Protein AF-B7FR97-F1 (afdb_monomer_lite)

InterPro domains:
  IPR011990 Tetratricopeptide-like helical domain superfamily [G3DSA:1.25.40.10] (115-310)

Secondary structure (DSSP, 8-state):
-HHHHHHHHHHHHHHHHHHHHHHHHHHHHHHHHHHHHHTTS-------------------------------TTGGG-TTS---S---TTS----GGGS---HHHHHHHHHHHHHHHHSS-SSS----HHHHHHHHHHHHHS--TTHHHHHHHHHHHHHGGGG-PPPTTSSS-SS------HHHHHHHHHHHHT--B-HHHHHHHHHHHHHHHHIIIII--GGG---HHHHHHHHHHHHHB--TTHHHHHHHHHHHHHHH-GGG--HHHHHHHHHHHHS--SSHHHHHHHHHHHHHHHIIIIIS--S-PPPPPHHHHHHHHHHHTTS-TT-HHHHHHHHHHHHHHHHTT---HHHHHHHHHHHHHSS--HHHHHHHHHHHTTS-HHHHHHHHHHTS-HHHHHHHSS---

Organism: Phaeodactylum tricornutum (strain CCAP 1055/1) (NCBI:txid556484)

Sequence (409 aa):
MRRVLEQRSLARFSQRLRNSAYDSNERARLTANEFANSGRKGLNQRPLSTTAQSTDVSSQYKSPLIHHESNDWRDWFSATEYANPWDAEESGLHTLEHVPLDIETRHIVQLLHELYLFGQPTTNNRVTTERCNHTLKHMFSIPIEDRADRADAILKRMELFDNLKPPSQCGRWPLEVPRPNRETYNLVLQIFAKTSGTRELAERAEAIVQKMEWRYQTLGELDMKPHAFHWNCVMLTYKECTDWDKSLYAAKLVLERLRHDPTVFDPSLFVNLLRVFAHRHVNEKAALLGANLAIKVWQDMIEDNSFELPELPSHFYGHFLQAIRCLPEENQFRAQYFDACFLRACQEGKINRIVLDEFLTHVRSRKVSDKHIGIYTRKTFALSKTDAVDAILEMMPDSWKANAEVPSG

Radius of gyration: 28.96 Å; chains: 1; bounding box: 72×81×74 Å

Structure (mmCIF, N/CA/C/O backbone):
data_AF-B7FR97-F1
#
_entry.id   AF-B7FR97-F1
#
loop_
_atom_site.group_PDB
_atom_site.id
_atom_site.type_symbol
_atom_site.label_atom_id
_atom_site.label_alt_id
_atom_site.label_comp_id
_atom_site.label_asym_id
_atom_site.label_entity_id
_atom_site.label_seq_id
_atom_site.pdbx_PDB_ins_code
_atom_site.Cartn_x
_atom_site.Cartn_y
_atom_site.Cartn_z
_atom_site.occupancy
_atom_site.B_iso_or_equiv
_atom_site.auth_seq_id
_atom_site.auth_comp_id
_atom_site.auth_asym_id
_atom_site.auth_atom_id
_atom_site.pdbx_PDB_model_num
ATOM 1 N N . MET A 1 1 ? -19.423 -25.483 -6.973 1.00 47.16 1 MET A N 1
ATOM 2 C CA . MET A 1 1 ? -20.380 -24.823 -6.052 1.00 47.16 1 MET A CA 1
ATOM 3 C C . MET A 1 1 ? -19.720 -23.721 -5.214 1.00 47.16 1 MET A C 1
ATOM 5 O O . MET A 1 1 ? -20.191 -22.598 -5.305 1.00 47.16 1 MET A O 1
ATOM 9 N N . ARG A 1 2 ? -18.602 -23.979 -4.505 1.00 42.25 2 ARG A N 1
ATOM 10 C CA . ARG A 1 2 ? -17.860 -22.985 -3.684 1.00 42.25 2 ARG A CA 1
ATOM 11 C C . ARG A 1 2 ? -17.469 -21.696 -4.436 1.00 42.25 2 ARG A C 1
ATOM 13 O O . ARG A 1 2 ? -17.947 -20.629 -4.077 1.00 42.25 2 ARG A O 1
ATOM 20 N N . ARG A 1 3 ? -16.790 -21.815 -5.588 1.00 48.72 3 ARG A N 1
ATOM 21 C CA . ARG A 1 3 ? -16.446 -20.665 -6.461 1.00 48.72 3 ARG A CA 1
ATOM 22 C C . ARG A 1 3 ? -17.652 -19.828 -6.914 1.00 48.72 3 ARG A C 1
ATOM 24 O O . ARG A 1 3 ? -17.540 -18.623 -7.085 1.00 48.72 3 ARG A O 1
ATOM 31 N N . VAL A 1 4 ? -18.818 -20.453 -7.106 1.00 49.09 4 VAL A N 1
ATOM 32 C CA . VAL A 1 4 ? -20.044 -19.747 -7.532 1.00 49.09 4 VAL A CA 1
ATOM 33 C C . VAL A 1 4 ? -20.656 -18.961 -6.366 1.00 49.09 4 VAL A C 1
ATOM 35 O O . VAL A 1 4 ? -21.223 -17.891 -6.578 1.00 49.09 4 VAL A O 1
ATOM 38 N N . LEU A 1 5 ? -20.538 -19.466 -5.134 1.00 47.66 5 LEU A N 1
ATOM 39 C CA . LEU A 1 5 ? -20.983 -18.762 -3.929 1.00 47.66 5 LEU A CA 1
ATOM 40 C C . LEU A 1 5 ? -20.053 -17.588 -3.593 1.00 47.66 5 LEU A C 1
ATOM 42 O O . LEU A 1 5 ? -20.548 -16.492 -3.340 1.00 47.66 5 LEU A O 1
ATOM 46 N N . GLU A 1 6 ? -18.738 -17.779 -3.708 1.00 55.22 6 GLU A N 1
ATOM 47 C CA . GLU A 1 6 ? -17.732 -16.716 -3.556 1.00 55.22 6 GLU A CA 1
ATOM 48 C C . GLU A 1 6 ? -17.942 -15.594 -4.582 1.00 55.22 6 GLU A C 1
ATOM 50 O O . GLU A 1 6 ? -18.058 -14.426 -4.213 1.00 55.22 6 GLU A O 1
ATOM 55 N N . GLN A 1 7 ? -18.118 -15.935 -5.866 1.00 56.66 7 GLN A N 1
ATOM 56 C CA . GLN A 1 7 ? -18.402 -14.946 -6.913 1.00 56.66 7 GLN A CA 1
ATOM 57 C C . GLN A 1 7 ? -19.703 -14.174 -6.657 1.00 56.66 7 GLN A C 1
ATOM 59 O O . GLN A 1 7 ? -19.765 -12.970 -6.906 1.00 56.66 7 GLN A O 1
ATOM 64 N N . ARG A 1 8 ? -20.745 -14.831 -6.130 1.00 62.03 8 ARG A N 1
ATOM 65 C CA . ARG A 1 8 ? -22.006 -14.164 -5.765 1.00 62.03 8 ARG A CA 1
ATOM 66 C C . ARG A 1 8 ? -21.849 -13.242 -4.555 1.00 62.03 8 ARG A C 1
ATOM 68 O O . ARG A 1 8 ? -22.451 -12.167 -4.565 1.00 62.03 8 ARG A O 1
ATOM 75 N N . SER A 1 9 ? -21.054 -13.625 -3.555 1.00 63.81 9 SER A N 1
ATOM 76 C CA . SER A 1 9 ? -20.749 -12.772 -2.398 1.00 63.81 9 SER A CA 1
ATOM 77 C C . SER A 1 9 ? -19.994 -11.513 -2.834 1.00 63.81 9 SER A C 1
ATOM 79 O O . SER A 1 9 ? -20.464 -10.391 -2.633 1.00 63.81 9 SER A O 1
ATOM 81 N N . LEU A 1 10 ? -18.916 -11.692 -3.600 1.00 57.88 10 LEU A N 1
ATOM 82 C CA . LEU A 1 10 ? -18.116 -10.601 -4.152 1.00 57.88 10 LEU A CA 1
ATOM 83 C C . LEU A 1 10 ? -18.923 -9.680 -5.081 1.00 57.88 10 LEU A C 1
ATOM 85 O O . LEU A 1 10 ? -18.735 -8.459 -5.073 1.00 57.88 10 LEU A O 1
ATOM 89 N N . ALA A 1 11 ? -19.833 -10.236 -5.889 1.00 65.19 11 ALA A N 1
ATOM 90 C CA . ALA A 1 11 ? -20.727 -9.464 -6.752 1.00 65.19 11 ALA A CA 1
ATOM 91 C C . ALA A 1 11 ? -21.664 -8.559 -5.936 1.00 65.19 11 ALA A C 1
ATOM 93 O O . ALA A 1 11 ? -21.761 -7.361 -6.220 1.00 65.19 11 ALA A O 1
ATOM 94 N N . ARG A 1 12 ? -22.305 -9.109 -4.893 1.00 68.44 12 ARG A N 1
ATOM 95 C CA . ARG A 1 12 ? -23.177 -8.352 -3.978 1.00 68.44 12 ARG A CA 1
ATOM 96 C C . ARG A 1 12 ? -22.406 -7.253 -3.262 1.00 68.44 12 ARG A C 1
ATOM 98 O O . ARG A 1 12 ? -22.866 -6.114 -3.211 1.00 68.44 12 ARG A O 1
ATOM 105 N N . PHE A 1 13 ? -21.221 -7.576 -2.770 1.00 62.81 13 PHE A N 1
ATOM 106 C CA . PHE A 1 13 ? -20.388 -6.652 -2.026 1.00 62.81 13 PHE A CA 1
ATOM 107 C C . PHE A 1 13 ? -19.983 -5.411 -2.851 1.00 62.81 13 PHE A C 1
ATOM 109 O O . PHE A 1 13 ? -20.251 -4.279 -2.425 1.00 62.81 13 PHE A O 1
ATOM 116 N N . SER A 1 14 ? -19.457 -5.564 -4.077 1.00 59.03 14 SER A N 1
ATOM 117 C CA . SER A 1 14 ? -19.118 -4.364 -4.866 1.00 59.03 14 SER A CA 1
ATOM 118 C C . SER A 1 14 ? -20.340 -3.652 -5.439 1.00 59.03 14 SER A C 1
ATOM 120 O O . SER A 1 14 ? -20.273 -2.444 -5.658 1.00 59.03 14 SER A O 1
ATOM 122 N N . GLN A 1 15 ? -21.475 -4.335 -5.632 1.00 68.00 15 GLN A N 1
ATOM 123 C CA . GLN A 1 15 ? -22.729 -3.639 -5.933 1.00 68.00 15 GLN A CA 1
ATOM 124 C C . GLN A 1 15 ? -23.122 -2.713 -4.780 1.00 68.00 15 GLN A C 1
ATOM 126 O O . GLN A 1 15 ? -23.396 -1.536 -5.003 1.00 68.00 15 GLN A O 1
ATOM 131 N N . ARG A 1 16 ? -23.047 -3.203 -3.536 1.00 66.94 16 ARG A N 1
ATOM 132 C CA . ARG A 1 16 ? -23.284 -2.374 -2.351 1.00 66.94 16 ARG A CA 1
ATOM 133 C C . ARG A 1 16 ? -22.300 -1.191 -2.289 1.00 66.94 16 ARG A C 1
ATOM 135 O O . ARG A 1 16 ? -22.647 -0.160 -1.730 1.00 66.94 16 ARG A O 1
ATOM 142 N N . LEU A 1 17 ? -21.047 -1.329 -2.754 1.00 58.19 17 LEU A N 1
ATOM 143 C CA . LEU A 1 17 ? -20.051 -0.238 -2.684 1.00 58.19 17 LEU A CA 1
ATOM 144 C C . LEU A 1 17 ? -20.335 0.855 -3.689 1.00 58.19 17 LEU A C 1
ATOM 146 O O . LEU A 1 17 ? -20.276 2.023 -3.330 1.00 58.19 17 LEU A O 1
ATOM 150 N N . ARG A 1 18 ? -20.684 0.468 -4.917 1.00 60.59 18 ARG A N 1
ATOM 151 C CA . ARG A 1 18 ? -21.107 1.420 -5.942 1.00 60.59 18 ARG A CA 1
ATOM 152 C C . ARG A 1 18 ? -22.306 2.230 -5.462 1.00 60.59 18 ARG A C 1
ATOM 154 O O . ARG A 1 18 ? -22.267 3.451 -5.543 1.00 60.59 18 ARG A O 1
ATOM 161 N N . ASN A 1 19 ? -23.297 1.563 -4.870 1.00 66.25 19 ASN A N 1
ATOM 162 C CA . ASN A 1 19 ? -24.471 2.234 -4.315 1.00 66.25 19 ASN A CA 1
ATOM 163 C C . ASN A 1 19 ? -24.103 3.170 -3.147 1.00 66.25 19 ASN A C 1
ATOM 165 O O . ASN A 1 19 ? -24.522 4.315 -3.130 1.00 66.25 19 ASN A O 1
ATOM 169 N N . SER A 1 20 ? -23.255 2.731 -2.210 1.00 58.75 20 SER A N 1
ATOM 170 C CA . SER A 1 20 ? -22.852 3.550 -1.054 1.00 58.75 20 SER A CA 1
ATOM 171 C C . SER A 1 20 ? -21.981 4.758 -1.426 1.00 58.75 20 SER A C 1
ATOM 173 O O . SER A 1 20 ? -22.159 5.841 -0.865 1.00 58.75 20 SER A O 1
ATOM 175 N N . ALA A 1 21 ? -21.059 4.602 -2.380 1.00 53.44 21 ALA A N 1
ATOM 176 C CA . ALA A 1 21 ? -20.254 5.707 -2.898 1.00 53.44 21 ALA A CA 1
ATOM 177 C C . ALA A 1 21 ? -21.130 6.729 -3.639 1.00 53.44 21 ALA A C 1
ATOM 179 O O . ALA A 1 21 ? -20.929 7.933 -3.488 1.00 53.44 21 ALA A O 1
ATOM 180 N N . TYR A 1 22 ? -22.128 6.249 -4.388 1.00 66.62 22 TYR A N 1
ATOM 181 C CA . TYR A 1 22 ? -23.123 7.086 -5.049 1.00 66.62 22 TYR A CA 1
ATOM 182 C C . TYR A 1 22 ? -23.969 7.867 -4.030 1.00 66.62 22 TYR A C 1
ATOM 184 O O . TYR A 1 22 ? -23.976 9.095 -4.074 1.00 66.62 22 TYR A O 1
ATOM 192 N N . ASP A 1 23 ? -24.548 7.186 -3.034 1.00 64.69 23 ASP A N 1
ATOM 193 C CA . ASP A 1 23 ? -25.349 7.808 -1.969 1.00 64.69 23 ASP A CA 1
ATOM 194 C C . ASP A 1 23 ? -24.542 8.830 -1.152 1.00 64.69 23 ASP A C 1
ATOM 196 O O . ASP A 1 23 ? -25.046 9.892 -0.782 1.00 64.69 23 ASP A O 1
ATOM 200 N N . SER A 1 24 ? -23.267 8.536 -0.878 1.00 55.31 24 SER A N 1
ATOM 201 C CA . SER A 1 24 ? -22.375 9.450 -0.153 1.00 55.31 24 SER A CA 1
ATOM 202 C C . SER A 1 24 ? -22.065 10.705 -0.973 1.00 55.31 24 SER A C 1
ATOM 204 O O . SER A 1 24 ? -22.107 11.812 -0.436 1.00 55.31 24 SER A O 1
ATOM 206 N N . ASN A 1 25 ? -21.810 10.556 -2.278 1.00 54.06 25 ASN A N 1
ATOM 207 C CA . ASN A 1 25 ? -21.610 11.688 -3.186 1.00 54.06 25 ASN A CA 1
A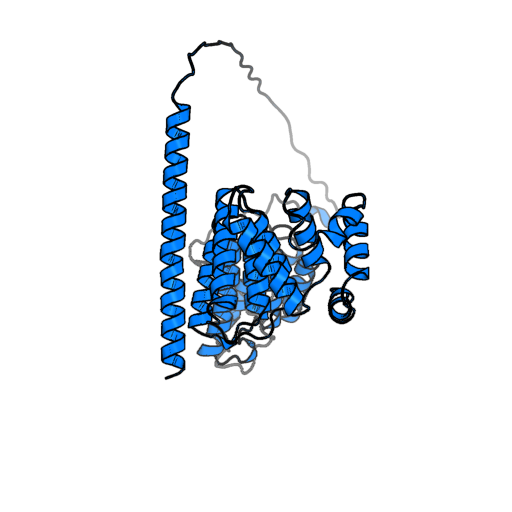TOM 208 C C . ASN A 1 25 ? -22.879 12.533 -3.340 1.00 54.06 25 ASN A C 1
ATOM 210 O O . ASN A 1 25 ? -22.803 13.762 -3.378 1.00 54.06 25 ASN A O 1
ATOM 214 N N . GLU A 1 26 ? -24.047 11.898 -3.408 1.00 62.75 26 GLU A N 1
ATOM 215 C CA . GLU A 1 26 ? -25.325 12.592 -3.541 1.00 62.75 26 GLU A CA 1
ATOM 216 C C . GLU A 1 26 ? -25.675 13.370 -2.265 1.00 62.75 26 GLU A C 1
ATOM 218 O O . GLU A 1 26 ? -25.976 14.563 -2.333 1.00 62.75 26 GLU A O 1
ATOM 223 N N . ARG A 1 27 ? -25.479 12.773 -1.081 1.00 55.47 27 ARG A N 1
ATOM 224 C CA . ARG A 1 27 ? -25.606 13.484 0.204 1.00 55.47 27 ARG A CA 1
ATOM 225 C C . ARG A 1 27 ? -24.631 14.653 0.327 1.00 55.47 27 ARG A C 1
ATOM 227 O O . ARG A 1 27 ? -25.035 15.724 0.776 1.00 55.47 27 ARG A O 1
ATOM 234 N N . ALA A 1 28 ? -23.380 14.481 -0.105 1.00 53.28 28 ALA A N 1
ATOM 235 C CA . ALA A 1 28 ? -22.361 15.531 -0.073 1.00 53.28 28 ALA A CA 1
ATOM 236 C C . ALA A 1 28 ? -22.634 16.687 -1.055 1.00 53.28 28 ALA A C 1
ATOM 238 O O . ALA A 1 28 ? -22.173 17.812 -0.822 1.00 53.28 28 ALA A O 1
ATOM 239 N N . ARG A 1 29 ? -23.360 16.422 -2.151 1.00 62.84 29 ARG A N 1
ATOM 240 C CA . ARG A 1 29 ? -23.861 17.440 -3.090 1.00 62.84 29 ARG A CA 1
ATOM 241 C C . ARG A 1 29 ? -25.033 18.220 -2.503 1.00 62.84 29 ARG A C 1
ATOM 243 O O . ARG A 1 29 ? -25.046 19.444 -2.607 1.00 62.84 29 ARG A O 1
ATOM 250 N N . LEU A 1 30 ? -25.973 17.537 -1.849 1.00 64.06 30 LEU A N 1
ATOM 251 C CA . LEU A 1 30 ? -27.124 18.180 -1.210 1.00 64.06 30 LEU A CA 1
ATOM 252 C C . LEU A 1 30 ? -26.692 19.139 -0.091 1.00 64.06 30 LEU A C 1
ATOM 254 O O . LEU A 1 30 ? -27.100 20.297 -0.099 1.00 64.06 30 LEU A O 1
ATOM 258 N N . THR A 1 31 ? -25.764 18.724 0.779 1.00 62.25 31 THR A N 1
ATOM 259 C CA . THR A 1 31 ? -25.212 19.612 1.825 1.00 62.25 31 THR A CA 1
ATOM 260 C C . THR A 1 31 ? -24.458 20.807 1.236 1.00 62.25 31 THR A C 1
ATOM 262 O O . THR A 1 31 ? -24.587 21.922 1.732 1.00 62.25 31 THR A O 1
ATOM 265 N N . ALA A 1 32 ? -23.695 20.623 0.152 1.00 55.69 32 ALA A N 1
ATOM 266 C CA . ALA A 1 32 ? -22.985 21.734 -0.493 1.00 55.69 32 ALA A CA 1
ATOM 267 C C . ALA A 1 32 ? -23.943 22.799 -1.058 1.00 55.69 32 ALA A C 1
ATOM 269 O O . ALA A 1 32 ? -23.673 23.994 -0.940 1.00 55.69 32 ALA A O 1
ATOM 270 N N . ASN A 1 33 ? -25.076 22.376 -1.624 1.00 61.78 33 ASN A N 1
ATOM 271 C CA . ASN A 1 33 ? -26.099 23.291 -2.130 1.00 61.78 33 ASN A CA 1
ATOM 272 C C . ASN A 1 33 ? -26.832 24.036 -1.004 1.00 61.78 33 ASN A C 1
ATOM 274 O O . ASN A 1 33 ? -27.165 25.209 -1.168 1.00 61.78 33 ASN A O 1
ATOM 278 N N . GLU A 1 34 ? -27.048 23.403 0.150 1.00 65.44 34 GLU A N 1
ATOM 279 C CA . GLU A 1 34 ? -27.637 24.066 1.322 1.00 65.44 34 GLU A CA 1
ATOM 280 C C . GLU A 1 34 ? -26.720 25.162 1.890 1.00 65.44 34 GLU A C 1
ATOM 282 O O . GLU A 1 34 ? -27.188 26.265 2.179 1.00 65.44 34 GLU A O 1
ATOM 287 N N . PHE A 1 35 ? -25.406 24.918 1.951 1.00 59.84 35 PHE A N 1
ATOM 288 C CA . PHE A 1 35 ? -24.422 25.929 2.360 1.00 59.84 35 PHE A CA 1
ATOM 289 C C . PHE A 1 35 ? -24.255 27.063 1.335 1.00 59.84 35 PHE A C 1
ATOM 291 O O . PHE A 1 35 ? -24.126 28.229 1.710 1.00 59.84 35 PHE A O 1
ATOM 298 N N . ALA A 1 36 ? -24.302 26.761 0.034 1.00 65.31 36 ALA A N 1
ATOM 299 C CA . ALA A 1 36 ? -24.241 27.790 -1.007 1.00 65.31 36 ALA A CA 1
ATOM 300 C C . ALA A 1 36 ? -25.476 28.713 -0.990 1.00 65.31 36 ALA A C 1
ATOM 302 O O . ALA A 1 36 ? -25.370 29.910 -1.266 1.00 65.31 36 ALA A O 1
ATOM 303 N N . ASN A 1 37 ? -26.643 28.177 -0.622 1.00 63.06 37 ASN A N 1
ATOM 304 C CA . ASN A 1 37 ? -27.886 28.942 -0.543 1.00 63.06 37 ASN A CA 1
ATOM 305 C C . ASN A 1 37 ? -28.023 29.756 0.754 1.00 63.06 37 ASN A C 1
ATOM 307 O O . ASN A 1 37 ? -28.689 30.794 0.744 1.00 63.06 37 ASN A O 1
ATOM 311 N N . SER A 1 38 ? -27.368 29.357 1.849 1.00 60.28 38 SER A N 1
ATOM 312 C CA . SER A 1 38 ? -27.367 30.128 3.100 1.00 60.28 38 SER A CA 1
ATOM 313 C C . SER A 1 38 ? -26.425 31.344 3.064 1.00 60.28 38 SER A C 1
ATOM 315 O O . SER A 1 38 ? -26.712 32.351 3.708 1.00 60.28 38 SER A O 1
ATOM 317 N N . GLY A 1 39 ? -25.371 31.318 2.237 1.00 48.50 39 GLY A N 1
ATOM 318 C CA . GLY A 1 39 ? -24.394 32.411 2.103 1.00 48.50 39 GLY A CA 1
ATOM 319 C C . GLY A 1 39 ? -24.829 33.626 1.266 1.00 48.50 39 GLY A C 1
ATOM 320 O O . GLY A 1 39 ? -24.103 34.616 1.209 1.00 48.50 39 GLY A O 1
ATOM 321 N N . ARG A 1 40 ? -25.999 33.600 0.608 1.00 49.19 40 ARG A N 1
ATOM 322 C CA . ARG A 1 40 ? -26.456 34.695 -0.280 1.00 49.19 40 ARG A CA 1
ATOM 323 C C . ARG A 1 40 ? -27.288 35.790 0.395 1.00 49.19 40 ARG A C 1
ATOM 325 O O . ARG A 1 40 ? -27.676 36.748 -0.271 1.00 49.19 40 ARG A O 1
ATOM 332 N N . LYS A 1 41 ? -27.558 35.695 1.700 1.00 49.38 41 LYS A N 1
ATOM 333 C CA . LYS A 1 41 ? -28.268 36.742 2.449 1.00 49.38 41 LYS A CA 1
ATOM 334 C C . LYS A 1 41 ? -27.294 37.576 3.277 1.00 49.38 41 LYS A C 1
ATOM 336 O O . LYS A 1 41 ? -27.068 37.296 4.444 1.00 49.38 41 LYS A O 1
ATOM 341 N N . GLY A 1 42 ? -26.794 38.647 2.667 1.00 49.69 42 GLY A N 1
ATOM 342 C CA . GLY A 1 42 ? -26.256 39.795 3.395 1.00 49.69 42 GLY A CA 1
ATOM 343 C C . GLY A 1 42 ? -24.804 40.107 3.080 1.00 49.69 42 GLY A C 1
ATOM 344 O O . GLY A 1 42 ? -23.913 39.613 3.752 1.00 49.69 42 GLY A O 1
ATOM 345 N N . LEU A 1 43 ? -24.580 40.995 2.111 1.00 40.12 43 LEU A N 1
ATOM 346 C CA . LEU A 1 43 ? -23.406 41.869 2.083 1.00 40.12 43 LEU A CA 1
ATOM 347 C C . LEU A 1 43 ? -23.721 43.086 1.204 1.00 40.12 43 LEU A C 1
ATOM 349 O O . LEU A 1 43 ? -23.691 43.031 -0.023 1.00 40.12 43 LEU A O 1
ATOM 353 N N . ASN A 1 44 ? -24.086 44.178 1.881 1.00 38.06 44 ASN A N 1
ATOM 354 C CA . ASN A 1 44 ? -24.184 45.516 1.310 1.00 38.06 44 ASN A CA 1
ATOM 355 C C . ASN A 1 44 ? -22.776 46.079 1.075 1.00 38.06 44 ASN A C 1
ATOM 357 O O . ASN A 1 44 ? -21.894 45.964 1.924 1.00 38.06 44 ASN A O 1
ATOM 361 N N . GLN A 1 45 ? -22.606 46.698 -0.088 1.00 41.34 45 GLN A N 1
ATOM 362 C CA . GLN A 1 45 ? -21.362 47.251 -0.612 1.00 41.34 45 GLN A CA 1
ATOM 363 C C . GLN A 1 45 ? -20.987 48.594 0.043 1.00 41.34 45 GLN A C 1
ATOM 365 O O . GLN A 1 45 ? -21.849 49.435 0.300 1.00 41.34 45 GLN A O 1
ATOM 370 N N . ARG A 1 46 ? -19.680 48.842 0.199 1.00 33.84 46 ARG A N 1
ATOM 371 C CA . ARG A 1 46 ? -19.066 50.183 0.200 1.00 33.84 46 ARG A CA 1
ATOM 372 C C . ARG A 1 46 ? -17.736 50.133 -0.565 1.00 33.84 46 ARG A C 1
ATOM 374 O O . ARG A 1 46 ? -16.990 49.179 -0.351 1.00 33.84 46 ARG A O 1
ATOM 381 N N . PRO A 1 47 ? -17.413 51.128 -1.412 1.00 44.97 47 PRO A N 1
ATOM 382 C CA . PRO A 1 47 ? -16.148 51.173 -2.132 1.00 44.97 47 PRO A CA 1
ATOM 383 C C . PRO A 1 47 ? -15.123 52.062 -1.413 1.00 44.97 47 PRO A C 1
ATOM 385 O O . PRO A 1 47 ? -15.476 53.089 -0.833 1.00 44.97 47 PRO A O 1
ATOM 388 N N . LEU A 1 48 ? -13.845 51.694 -1.510 1.00 34.88 48 LEU A N 1
ATOM 389 C CA . LEU A 1 48 ? -12.715 52.580 -1.242 1.00 34.88 48 LEU A CA 1
ATOM 390 C C . LEU A 1 48 ? -11.769 52.558 -2.442 1.00 34.88 48 LEU A C 1
ATOM 392 O O . LEU A 1 48 ? -11.401 51.506 -2.958 1.00 34.88 48 LEU A O 1
ATOM 396 N N . SER A 1 49 ? -11.442 53.765 -2.878 1.00 41.84 49 SER A N 1
ATOM 397 C CA . SER A 1 49 ? -10.520 54.143 -3.939 1.00 41.84 49 SER A CA 1
ATOM 398 C C . SER A 1 49 ? -9.097 54.304 -3.408 1.00 41.84 49 SER A C 1
ATOM 400 O O . SER A 1 49 ? -8.933 54.929 -2.361 1.00 41.84 49 SER A O 1
ATOM 402 N N . THR A 1 50 ? -8.091 53.914 -4.194 1.00 33.22 50 THR A N 1
ATOM 403 C CA . THR A 1 50 ? -6.722 54.450 -4.090 1.00 33.22 50 THR A CA 1
ATOM 404 C C . THR A 1 50 ? -5.983 54.403 -5.438 1.00 33.22 50 THR A C 1
ATOM 406 O O . THR A 1 50 ? -5.785 53.351 -6.037 1.00 33.22 50 THR A O 1
ATOM 409 N N . THR A 1 51 ? -5.612 55.604 -5.888 1.00 33.62 51 THR A N 1
ATOM 410 C CA . THR A 1 51 ? -4.434 56.051 -6.669 1.00 33.62 51 THR A CA 1
ATOM 411 C C . THR A 1 51 ? -3.112 55.386 -6.220 1.00 33.62 51 THR A C 1
ATOM 413 O O . THR A 1 51 ? -3.052 54.907 -5.096 1.00 33.62 51 THR A O 1
ATOM 416 N N . ALA A 1 52 ? -1.955 55.394 -6.901 1.00 33.91 52 ALA A N 1
ATOM 417 C CA . ALA A 1 52 ? -1.436 55.726 -8.241 1.00 33.91 52 ALA A CA 1
ATOM 418 C C . ALA A 1 52 ? 0.090 55.380 -8.242 1.00 33.91 52 ALA A C 1
ATOM 420 O O . ALA A 1 52 ? 0.634 55.117 -7.173 1.00 33.91 52 ALA A O 1
ATOM 421 N N . GLN A 1 53 ? 0.759 55.536 -9.403 1.00 32.53 53 GLN A N 1
ATOM 422 C CA . GLN A 1 53 ? 2.228 55.639 -9.658 1.00 32.53 53 GLN A CA 1
ATOM 423 C C . GLN A 1 53 ? 2.984 54.296 -9.802 1.00 32.53 53 GLN A C 1
ATOM 425 O O . GLN A 1 53 ? 2.981 53.499 -8.879 1.00 32.53 53 GLN A O 1
ATOM 430 N N . SER A 1 54 ? 3.593 53.880 -10.927 1.00 36.38 54 SER A N 1
ATOM 431 C CA . SER A 1 54 ? 4.342 54.504 -12.047 1.00 36.38 54 SER A CA 1
ATOM 432 C C . SER A 1 54 ? 5.654 55.187 -11.655 1.00 36.38 54 SER A C 1
ATOM 434 O O . SER A 1 54 ? 5.642 56.381 -11.373 1.00 36.38 54 SER A O 1
ATOM 436 N N . THR A 1 55 ? 6.769 54.468 -11.822 1.00 32.94 55 THR A N 1
ATOM 437 C CA . THR A 1 55 ? 8.043 55.020 -12.312 1.00 32.94 55 THR A CA 1
ATOM 438 C C . THR A 1 55 ? 8.845 53.944 -13.036 1.00 32.94 55 THR A C 1
ATOM 440 O O . THR A 1 55 ? 8.998 52.826 -12.552 1.00 32.94 55 THR A O 1
ATOM 443 N N . ASP A 1 56 ? 9.354 54.358 -14.184 1.00 35.78 56 ASP A N 1
ATOM 444 C CA . ASP A 1 56 ? 10.167 53.666 -15.170 1.00 35.78 56 ASP A CA 1
ATOM 445 C C . ASP A 1 56 ? 11.538 54.363 -15.162 1.00 35.78 56 ASP A C 1
ATOM 447 O O . ASP A 1 56 ? 11.560 55.596 -15.154 1.00 35.78 56 ASP A O 1
ATOM 451 N N . VAL A 1 57 ? 12.664 53.637 -15.130 1.00 34.62 57 VAL A N 1
ATOM 452 C CA . VAL A 1 57 ? 13.999 54.201 -15.428 1.00 34.62 57 VAL A CA 1
ATOM 453 C C . VAL A 1 57 ? 14.908 53.132 -16.041 1.00 34.62 57 VAL A C 1
ATOM 455 O O . VAL A 1 57 ? 15.166 52.081 -15.459 1.00 34.62 57 VAL A O 1
ATOM 458 N N . SER A 1 58 ? 15.419 53.469 -17.223 1.00 33.84 58 SER A N 1
ATOM 459 C CA . SER A 1 58 ? 16.341 52.712 -18.070 1.00 33.84 58 SER A CA 1
ATOM 460 C C . SER A 1 58 ? 17.836 52.978 -17.798 1.00 33.84 58 SER A C 1
ATOM 462 O O . SER A 1 58 ? 18.184 53.988 -17.185 1.00 33.84 58 SER A O 1
ATOM 464 N N . SER A 1 59 ? 18.679 52.192 -18.496 1.00 33.47 59 SER A N 1
ATOM 465 C CA . SER A 1 59 ? 20.045 52.501 -18.997 1.00 33.47 59 SER A CA 1
ATOM 466 C C . SER A 1 59 ? 21.219 52.199 -18.042 1.00 33.47 59 SER A C 1
ATOM 468 O O . SER A 1 59 ? 21.065 52.335 -16.839 1.00 33.47 59 SER A O 1
ATOM 470 N N . GLN A 1 60 ? 22.445 51.830 -18.448 1.00 31.80 60 GLN A N 1
ATOM 471 C CA . GLN A 1 60 ? 23.114 51.425 -19.703 1.00 31.80 60 GLN A CA 1
ATOM 472 C C . GLN A 1 60 ? 24.613 51.141 -19.357 1.00 31.80 60 GLN A C 1
ATOM 474 O O . GLN A 1 60 ? 25.115 51.717 -18.395 1.00 31.80 60 GLN A O 1
ATOM 479 N N . TYR A 1 61 ? 25.334 50.406 -20.233 1.00 29.80 61 TYR A N 1
ATOM 480 C CA . TYR A 1 61 ? 26.818 50.303 -20.398 1.00 29.80 61 TYR A CA 1
ATOM 481 C C . TYR A 1 61 ? 27.621 49.502 -19.329 1.00 29.80 61 TYR A C 1
ATOM 483 O O . TYR A 1 61 ? 27.285 49.554 -18.160 1.00 29.80 61 TYR A O 1
ATOM 491 N N . LYS A 1 62 ? 28.719 48.755 -19.598 1.00 29.86 62 LYS A N 1
ATOM 492 C CA . LYS A 1 62 ? 29.691 48.680 -20.718 1.00 29.86 62 LYS A CA 1
ATOM 493 C C . LYS A 1 62 ? 30.585 47.405 -20.622 1.00 29.86 62 LYS A C 1
ATOM 495 O O . LYS A 1 62 ? 30.975 47.034 -19.525 1.00 29.86 62 LYS A O 1
ATOM 500 N N . SER A 1 63 ? 31.020 46.920 -21.795 1.00 32.97 63 SER A N 1
ATOM 501 C CA . SER A 1 63 ? 32.338 46.341 -22.185 1.00 32.97 63 SER A CA 1
ATOM 502 C C . SER A 1 63 ? 32.867 44.944 -21.745 1.00 32.97 63 SER A C 1
ATOM 504 O O . SER A 1 63 ? 32.481 44.427 -20.704 1.00 32.97 63 SER A O 1
ATOM 506 N N . PRO A 1 64 ? 33.768 44.336 -22.572 1.00 36.53 64 PRO A N 1
ATOM 507 C CA . PRO A 1 64 ? 34.128 42.910 -22.576 1.00 36.53 64 PRO A CA 1
ATOM 508 C C . PRO A 1 64 ? 35.476 42.601 -21.881 1.00 36.53 64 PRO A C 1
ATOM 510 O O . PRO A 1 64 ? 36.425 43.374 -21.998 1.00 36.53 64 PRO A O 1
ATOM 513 N N . LEU A 1 65 ? 35.589 41.440 -21.224 1.00 31.89 65 LEU A N 1
ATOM 514 C CA . LEU A 1 65 ? 36.854 40.840 -20.759 1.00 31.89 65 LEU A CA 1
ATOM 515 C C . LEU A 1 65 ? 37.095 39.553 -21.568 1.00 31.89 65 LEU A C 1
ATOM 517 O O . LEU A 1 65 ? 36.214 38.705 -21.625 1.00 31.89 65 LEU A O 1
ATOM 521 N N . ILE A 1 66 ? 38.121 39.477 -22.424 1.00 32.47 66 ILE A N 1
ATOM 522 C CA . ILE A 1 66 ? 39.500 39.020 -22.143 1.00 32.47 66 ILE A CA 1
ATOM 523 C C . ILE A 1 66 ? 39.516 37.645 -21.457 1.00 32.47 66 ILE A C 1
ATOM 525 O O . ILE A 1 66 ? 39.278 37.533 -20.257 1.00 32.47 66 ILE A O 1
ATOM 529 N N . HIS A 1 67 ? 39.831 36.617 -22.252 1.00 33.97 67 HIS A N 1
ATOM 530 C CA . HIS A 1 67 ? 40.073 35.245 -21.813 1.00 33.97 67 HIS A CA 1
ATOM 531 C C . HIS A 1 67 ? 41.253 35.189 -20.838 1.00 33.97 67 HIS A C 1
ATOM 533 O O . HIS A 1 67 ? 42.378 35.543 -21.187 1.00 33.97 67 HIS A O 1
ATOM 539 N N . HIS A 1 68 ? 40.984 34.711 -19.626 1.00 33.84 68 HIS A N 1
ATOM 540 C CA . HIS A 1 68 ? 41.997 34.195 -18.717 1.00 33.84 68 HIS A CA 1
ATOM 541 C C . HIS A 1 68 ? 42.124 32.689 -18.974 1.00 33.84 68 HIS A C 1
ATOM 543 O O . HIS A 1 68 ? 41.151 31.953 -18.827 1.00 33.84 68 HIS A O 1
ATOM 549 N N . GLU A 1 69 ? 43.312 32.230 -19.365 1.00 38.91 69 GLU A N 1
ATOM 550 C CA . GLU A 1 69 ? 43.656 30.807 -19.391 1.00 38.91 69 GLU A CA 1
ATOM 551 C C . GLU A 1 69 ? 43.742 30.302 -17.941 1.00 38.91 69 GLU A C 1
ATOM 553 O O . GLU A 1 69 ? 44.741 30.497 -17.247 1.00 38.91 69 GLU A O 1
ATOM 558 N N . SER A 1 70 ? 42.644 29.718 -17.458 1.00 47.28 70 SER A N 1
ATOM 559 C CA . SER A 1 70 ? 42.564 29.019 -16.175 1.00 47.28 70 SER A CA 1
ATOM 560 C C . SER A 1 70 ? 42.869 27.536 -16.395 1.00 47.28 70 SER A C 1
ATOM 562 O O . SER A 1 70 ? 42.246 26.885 -17.230 1.00 47.28 70 SER A O 1
ATOM 564 N N . ASN A 1 71 ? 43.828 26.996 -15.639 1.00 39.69 71 ASN A N 1
ATOM 565 C CA . ASN A 1 71 ? 44.140 25.560 -15.587 1.00 39.69 71 ASN A CA 1
ATOM 566 C C . ASN A 1 71 ? 43.254 24.806 -14.573 1.00 39.69 71 ASN A C 1
ATOM 568 O O . ASN A 1 71 ? 43.603 23.704 -14.142 1.00 39.69 71 ASN A O 1
ATOM 572 N N . ASP A 1 72 ? 42.128 25.392 -14.159 1.00 43.66 72 ASP A N 1
ATOM 573 C CA . ASP A 1 72 ? 41.194 24.753 -13.240 1.00 43.66 72 ASP A CA 1
ATOM 574 C C . ASP A 1 72 ? 40.139 23.956 -14.025 1.00 43.66 72 ASP A C 1
ATOM 576 O O . ASP A 1 72 ? 39.327 24.497 -14.774 1.00 43.66 72 ASP A O 1
ATOM 580 N N . TRP A 1 73 ? 40.144 22.631 -13.859 1.00 48.22 73 TRP A N 1
ATOM 581 C CA . TRP A 1 73 ? 39.267 21.690 -14.576 1.00 48.22 73 TRP A CA 1
ATOM 582 C C . TRP A 1 73 ? 37.768 21.933 -14.325 1.00 48.22 73 TRP A C 1
ATOM 584 O O . TRP A 1 73 ? 36.920 21.384 -15.029 1.00 48.22 73 TRP A O 1
ATOM 594 N N . ARG A 1 74 ? 37.435 22.748 -13.318 1.00 40.69 74 ARG A N 1
ATOM 595 C CA . ARG A 1 74 ? 36.066 23.160 -12.991 1.00 40.69 74 ARG A CA 1
ATOM 596 C C . ARG A 1 74 ? 35.501 24.216 -13.947 1.00 40.69 74 ARG A C 1
ATOM 598 O O . ARG A 1 74 ? 34.281 24.304 -14.054 1.00 40.69 74 ARG A O 1
ATOM 605 N N . ASP A 1 75 ? 36.345 24.926 -14.697 1.00 43.16 75 ASP A N 1
ATOM 606 C CA . ASP A 1 75 ? 35.913 25.968 -15.644 1.00 43.16 75 ASP A CA 1
ATOM 607 C C . ASP A 1 75 ? 35.449 25.404 -17.004 1.00 43.16 75 ASP A C 1
ATOM 609 O O . ASP A 1 75 ? 34.791 26.098 -17.777 1.00 43.16 75 ASP A O 1
ATOM 613 N N . TRP A 1 76 ? 35.696 24.118 -17.282 1.00 45.88 76 TRP A N 1
ATOM 614 C CA . TRP A 1 76 ? 35.219 23.428 -18.494 1.00 45.88 76 TRP A CA 1
ATOM 615 C C . TRP A 1 76 ? 33.711 23.124 -18.506 1.00 45.88 76 TRP A C 1
ATOM 617 O O . TRP A 1 76 ? 33.184 22.679 -19.524 1.00 45.88 76 TRP A O 1
ATOM 627 N N . PHE A 1 77 ? 33.001 23.357 -17.399 1.00 38.56 77 PHE A N 1
ATOM 628 C CA . PHE A 1 77 ? 31.579 23.022 -17.261 1.00 38.56 77 PHE A CA 1
ATOM 629 C C . PHE A 1 77 ? 30.708 24.231 -16.895 1.00 38.56 77 PHE A C 1
ATOM 631 O O . PHE A 1 77 ? 29.773 24.110 -16.101 1.00 38.56 77 PHE A O 1
ATOM 638 N N . SER A 1 78 ? 30.979 25.406 -17.475 1.00 39.38 78 SER A N 1
ATOM 639 C CA . SER A 1 78 ? 30.015 26.511 -17.405 1.00 39.38 78 SER A CA 1
ATOM 640 C C . SER A 1 78 ? 28.786 26.198 -18.279 1.00 39.38 78 SER A C 1
ATOM 642 O O . SER A 1 78 ? 28.897 25.800 -19.438 1.00 39.38 78 SER A O 1
ATOM 644 N N . ALA A 1 79 ? 27.592 26.321 -17.695 1.00 39.47 79 ALA A N 1
ATOM 645 C CA . ALA A 1 79 ? 26.321 25.822 -18.231 1.00 39.47 79 ALA A CA 1
ATOM 646 C C . ALA A 1 79 ? 25.743 26.619 -19.424 1.00 39.47 79 ALA A C 1
ATOM 648 O O . ALA A 1 79 ? 24.556 26.495 -19.716 1.00 39.47 79 ALA A O 1
ATOM 649 N N . THR A 1 80 ? 26.537 27.446 -20.107 1.00 39.00 80 THR A N 1
ATOM 650 C CA . THR A 1 80 ? 26.039 28.390 -21.123 1.00 39.00 80 THR A CA 1
ATOM 651 C C . THR A 1 80 ? 26.433 28.075 -22.568 1.00 39.00 80 THR A C 1
ATOM 653 O O . THR A 1 80 ? 25.972 28.785 -23.454 1.00 39.00 80 THR A O 1
ATOM 656 N N . GLU A 1 81 ? 27.211 27.022 -22.846 1.00 34.59 81 GLU A N 1
ATOM 657 C CA . GLU A 1 81 ? 27.697 26.747 -24.219 1.00 34.59 81 GLU A CA 1
ATOM 658 C C . GLU A 1 81 ? 27.196 25.456 -24.889 1.00 34.59 81 GLU A C 1
ATOM 660 O O . GLU A 1 81 ? 27.493 25.230 -26.060 1.00 34.59 81 GLU A O 1
ATOM 665 N N . TYR A 1 82 ? 26.355 24.645 -24.241 1.00 37.06 82 TYR A N 1
ATOM 666 C CA . TYR A 1 82 ? 25.688 23.537 -24.940 1.00 37.06 82 TYR A CA 1
ATOM 667 C C . TYR A 1 82 ? 24.339 23.981 -25.512 1.00 37.06 82 TYR A C 1
ATOM 669 O O . TYR A 1 82 ? 23.284 23.767 -24.917 1.00 37.06 82 TYR A O 1
ATOM 677 N N . ALA A 1 83 ? 24.381 24.585 -26.701 1.00 36.97 83 ALA A N 1
ATOM 678 C CA . ALA A 1 83 ? 23.236 24.573 -27.603 1.00 36.97 83 ALA A CA 1
ATOM 679 C C . ALA A 1 83 ? 22.933 23.112 -27.986 1.00 36.97 83 ALA A C 1
ATOM 681 O O . ALA A 1 83 ? 23.823 22.367 -28.398 1.00 36.97 83 ALA A O 1
ATOM 682 N N . ASN A 1 84 ? 21.684 22.699 -27.777 1.00 38.78 84 ASN A N 1
ATOM 683 C CA . ASN A 1 84 ? 21.218 21.319 -27.878 1.00 38.78 84 ASN A CA 1
ATOM 684 C C . ASN A 1 84 ? 21.236 20.844 -29.353 1.00 38.78 84 ASN A C 1
ATOM 686 O O . ASN A 1 84 ? 20.516 21.426 -30.161 1.00 38.78 84 ASN A O 1
ATOM 690 N N . PRO A 1 85 ? 22.005 19.807 -29.748 1.00 34.34 85 PRO A N 1
ATOM 691 C CA . PRO A 1 85 ? 22.029 19.316 -31.135 1.00 34.34 85 PRO A CA 1
ATOM 692 C C . PRO A 1 85 ? 20.817 18.450 -31.529 1.00 34.34 85 PRO A C 1
ATOM 694 O O . PRO A 1 85 ? 20.859 17.792 -32.567 1.00 34.34 85 PRO A O 1
ATOM 697 N N . TRP A 1 86 ? 19.773 18.386 -30.698 1.00 44.00 86 TRP A N 1
ATOM 698 C CA . TRP A 1 86 ? 18.754 17.330 -30.744 1.00 44.00 86 TRP A CA 1
ATOM 699 C C . TRP A 1 86 ? 17.318 17.842 -30.895 1.00 44.00 86 TRP A C 1
ATOM 701 O O . TRP A 1 86 ? 16.397 17.281 -30.304 1.00 44.00 86 TRP A O 1
ATOM 711 N N . ASP A 1 87 ? 17.104 18.838 -31.756 1.00 42.75 87 ASP A N 1
ATOM 712 C CA . ASP A 1 87 ? 15.794 19.020 -32.393 1.00 42.75 87 ASP A CA 1
ATOM 713 C C . ASP A 1 87 ? 15.559 17.845 -33.362 1.00 42.75 87 ASP A C 1
ATOM 715 O O . ASP A 1 87 ? 15.867 17.909 -34.552 1.00 42.75 87 ASP A O 1
ATOM 719 N N . ALA A 1 88 ? 15.072 16.720 -32.835 1.00 41.06 88 ALA A N 1
ATOM 720 C CA . ALA A 1 88 ? 14.652 15.566 -33.623 1.00 41.06 88 ALA A CA 1
ATOM 721 C C . ALA A 1 88 ? 13.303 15.041 -33.108 1.00 41.06 88 ALA A C 1
ATOM 723 O O . ALA A 1 88 ? 13.228 14.137 -32.274 1.00 41.06 88 ALA A O 1
ATOM 724 N N . GLU A 1 89 ? 12.230 15.604 -33.666 1.00 41.06 89 GLU A N 1
ATOM 725 C CA . GLU A 1 89 ? 10.821 15.255 -33.428 1.00 41.06 89 GLU A CA 1
ATOM 726 C C . GLU A 1 89 ? 10.427 13.821 -33.865 1.00 41.06 89 GLU A C 1
ATOM 728 O O . GLU A 1 89 ? 9.277 13.423 -33.698 1.00 41.06 89 GLU A O 1
ATOM 733 N N . GLU A 1 90 ? 11.339 12.992 -34.386 1.00 42.75 90 GLU A N 1
ATOM 734 C CA . GLU A 1 90 ? 10.972 11.711 -35.022 1.00 42.75 90 GLU A CA 1
ATOM 735 C C . GLU A 1 90 ? 11.126 10.446 -34.161 1.00 42.75 90 GLU A C 1
ATOM 737 O O . GLU A 1 90 ? 10.682 9.375 -34.574 1.00 42.75 90 GLU A O 1
ATOM 742 N N . SER A 1 91 ? 11.700 10.506 -32.955 1.00 43.06 91 SER A N 1
ATOM 743 C CA . SER A 1 91 ? 11.934 9.274 -32.171 1.00 43.06 91 SER A CA 1
ATOM 744 C C . SER A 1 91 ? 10.754 8.821 -31.299 1.00 43.06 91 SER A C 1
ATOM 746 O O . SER A 1 91 ? 10.813 7.736 -30.719 1.00 43.06 91 SER A O 1
ATOM 748 N N . GLY A 1 92 ? 9.691 9.624 -31.163 1.00 37.56 92 GLY A N 1
ATOM 749 C CA . GLY A 1 92 ? 8.561 9.329 -30.264 1.00 37.56 92 GLY A CA 1
ATOM 750 C C . GLY A 1 92 ? 8.952 9.154 -28.785 1.00 37.56 92 GLY A C 1
ATOM 751 O O . GLY A 1 92 ? 8.114 8.812 -27.952 1.00 37.56 92 GLY A O 1
ATOM 752 N N . LEU A 1 93 ? 10.223 9.382 -28.443 1.00 41.34 93 LEU A N 1
ATOM 753 C CA . LEU A 1 93 ? 10.744 9.388 -27.091 1.00 41.34 93 LEU A CA 1
ATOM 754 C C . LEU A 1 93 ? 10.592 10.807 -26.562 1.00 41.34 93 LEU A C 1
ATOM 756 O O . LEU A 1 93 ? 11.386 11.681 -26.892 1.00 41.34 93 LEU A O 1
ATOM 760 N N . HIS A 1 94 ? 9.590 11.024 -25.712 1.00 43.84 94 HIS A N 1
ATOM 761 C CA . HIS A 1 94 ? 9.593 12.186 -24.832 1.00 43.84 94 HIS A CA 1
ATOM 762 C C . HIS A 1 94 ? 10.914 12.170 -24.059 1.00 43.84 94 HIS A C 1
ATOM 764 O O . HIS A 1 94 ? 11.176 11.259 -23.263 1.00 43.84 94 HIS A O 1
ATOM 770 N N . THR A 1 95 ? 11.790 13.126 -24.350 1.00 46.56 95 THR A N 1
ATOM 771 C CA . THR A 1 95 ? 13.014 13.329 -23.592 1.00 46.56 95 THR A CA 1
ATOM 772 C C . THR A 1 95 ? 12.618 13.536 -22.129 1.00 46.56 95 THR A C 1
ATOM 774 O O . THR A 1 95 ? 11.622 14.184 -21.810 1.00 46.56 95 THR A O 1
ATOM 777 N N . LEU A 1 96 ? 13.374 12.950 -21.197 1.00 51.97 96 LEU A N 1
ATOM 778 C CA . LEU A 1 96 ? 13.171 13.122 -19.747 1.00 51.97 96 LEU A CA 1
ATOM 779 C C . LEU A 1 96 ? 13.472 14.568 -19.284 1.00 51.97 96 LEU A C 1
ATOM 781 O O . LEU A 1 96 ? 13.745 14.795 -18.110 1.00 51.97 96 LEU A O 1
ATOM 785 N N . GLU A 1 97 ? 13.447 15.541 -20.197 1.00 53.47 97 GLU A N 1
ATOM 786 C CA . GLU A 1 97 ? 13.870 16.933 -20.032 1.00 53.47 97 GLU A CA 1
ATOM 787 C C . GLU A 1 97 ? 13.100 17.682 -18.945 1.00 53.47 97 GLU A C 1
ATOM 789 O O . GLU A 1 97 ? 13.597 18.668 -18.409 1.00 53.47 97 GLU A O 1
ATOM 794 N N . HIS A 1 98 ? 11.917 17.198 -18.569 1.00 63.38 98 HIS A N 1
ATOM 795 C CA . HIS A 1 98 ? 11.080 17.845 -17.562 1.00 63.38 98 HIS A CA 1
ATOM 796 C C . HIS A 1 98 ? 11.285 17.323 -16.134 1.00 63.38 98 HIS A C 1
ATOM 798 O O . HIS A 1 98 ? 10.734 17.911 -15.208 1.00 63.38 98 HIS A O 1
ATOM 804 N N . VAL A 1 99 ? 12.065 16.253 -15.925 1.00 65.88 99 VAL A N 1
ATOM 805 C CA . VAL A 1 99 ? 12.326 15.720 -14.577 1.00 65.88 99 VAL A CA 1
ATOM 806 C C . VAL A 1 99 ? 13.715 16.170 -14.119 1.00 65.88 99 VAL A C 1
ATOM 808 O O . VAL A 1 99 ? 14.711 15.789 -14.741 1.00 65.88 99 VAL A O 1
ATOM 811 N N . PRO A 1 100 ? 13.846 16.940 -13.025 1.00 73.56 100 PRO A N 1
ATOM 812 C CA . PRO A 1 100 ? 15.154 17.315 -12.507 1.00 73.56 100 PRO A CA 1
ATOM 813 C C . PRO A 1 100 ? 15.850 16.075 -11.919 1.00 73.56 100 PRO A C 1
ATOM 815 O O . PRO A 1 100 ? 15.546 15.602 -10.822 1.00 73.56 100 PRO A O 1
ATOM 818 N N . LEU A 1 101 ? 16.800 15.519 -12.673 1.00 81.94 101 LEU A N 1
ATOM 819 C CA . LEU A 1 101 ? 17.652 14.404 -12.247 1.00 81.94 101 LEU A CA 1
ATOM 820 C C . LEU A 1 101 ? 18.937 14.941 -11.597 1.00 81.94 101 LEU A C 1
ATOM 822 O O . LEU A 1 101 ? 19.574 15.843 -12.155 1.00 81.94 101 LEU A O 1
ATOM 826 N N . ASP A 1 102 ? 19.354 14.355 -10.468 1.00 84.06 102 ASP A N 1
ATOM 827 C CA . ASP A 1 102 ? 20.698 14.576 -9.916 1.00 84.06 102 ASP A CA 1
ATOM 828 C C . ASP A 1 102 ? 21.785 14.025 -10.851 1.00 84.06 102 ASP A C 1
ATOM 830 O O . ASP A 1 102 ? 21.505 13.312 -11.818 1.00 84.06 102 ASP A O 1
ATOM 834 N N . ILE A 1 103 ? 23.039 14.362 -10.547 1.00 85.69 103 ILE A N 1
ATOM 835 C CA . ILE A 1 103 ? 24.201 14.000 -11.362 1.00 85.69 103 ILE A CA 1
ATOM 836 C C . ILE A 1 103 ? 24.325 12.477 -11.517 1.00 85.69 103 ILE A C 1
ATOM 838 O O . ILE A 1 103 ? 24.578 12.007 -12.625 1.00 85.69 103 ILE A O 1
ATOM 842 N N . GLU A 1 104 ? 24.111 11.696 -10.455 1.00 86.69 104 GLU A N 1
ATOM 843 C CA . GLU A 1 104 ? 24.264 10.237 -10.497 1.00 86.69 104 GLU A CA 1
ATOM 844 C C . GLU A 1 104 ? 23.149 9.587 -11.317 1.00 86.69 104 GLU A C 1
ATOM 846 O O . GLU A 1 104 ? 23.419 8.775 -12.207 1.00 86.69 104 GLU A O 1
ATOM 851 N N . THR A 1 105 ? 21.897 9.983 -11.071 1.00 85.62 105 THR A N 1
ATOM 852 C CA . THR A 1 105 ? 20.740 9.478 -11.821 1.00 85.62 105 THR A CA 1
ATOM 853 C C . THR A 1 105 ? 20.847 9.831 -13.299 1.00 85.62 105 THR A C 1
ATOM 855 O O . THR A 1 105 ? 20.654 8.967 -14.156 1.00 85.62 105 THR A O 1
ATOM 858 N N . ARG A 1 106 ? 21.191 11.086 -13.615 1.00 87.19 106 ARG A N 1
ATOM 859 C CA . ARG A 1 106 ? 21.377 11.549 -14.995 1.00 87.19 106 ARG A CA 1
ATOM 860 C C . ARG A 1 106 ? 22.470 10.755 -15.691 1.00 87.19 106 ARG A C 1
ATOM 862 O O . ARG A 1 106 ? 22.261 10.305 -16.812 1.00 87.19 106 ARG A O 1
ATOM 869 N N . HIS A 1 107 ? 23.593 10.533 -15.009 1.00 88.06 107 HIS A N 1
ATOM 870 C CA . HIS A 1 107 ? 24.696 9.753 -15.551 1.00 88.06 107 HIS A CA 1
ATOM 871 C C . HIS A 1 107 ? 24.275 8.311 -15.861 1.00 88.06 107 HIS A C 1
ATOM 873 O O . HIS A 1 107 ? 24.570 7.809 -16.941 1.00 88.06 107 HIS A O 1
ATOM 879 N N . ILE A 1 108 ? 23.531 7.647 -14.971 1.00 89.69 108 ILE A N 1
ATOM 880 C CA . ILE A 1 108 ? 23.058 6.273 -15.212 1.00 89.69 108 ILE A CA 1
ATOM 881 C C . ILE A 1 108 ? 22.041 6.212 -16.346 1.00 89.69 108 ILE A C 1
ATOM 883 O O . ILE A 1 108 ? 22.148 5.344 -17.209 1.00 89.69 108 ILE A O 1
ATOM 887 N N . VAL A 1 109 ? 21.078 7.133 -16.378 1.00 88.50 109 VAL A N 1
ATOM 888 C CA . VAL A 1 109 ? 20.084 7.214 -17.456 1.00 88.50 109 VAL A CA 1
ATOM 889 C C . VAL A 1 109 ? 20.760 7.469 -18.805 1.00 88.50 109 VAL A C 1
ATOM 891 O O . VAL A 1 109 ? 20.399 6.830 -19.793 1.00 88.50 109 VAL A O 1
ATOM 894 N N . GLN A 1 110 ? 21.765 8.347 -18.844 1.00 88.06 110 GLN A N 1
ATOM 895 C CA . GLN A 1 110 ? 22.557 8.614 -20.041 1.00 88.06 110 GLN A CA 1
ATOM 896 C C . GLN A 1 110 ? 23.333 7.372 -20.486 1.00 88.06 110 GLN A C 1
ATOM 898 O O . GLN A 1 110 ? 23.245 6.991 -21.648 1.00 88.06 110 GLN A O 1
ATOM 903 N N . LEU A 1 111 ? 24.028 6.692 -19.573 1.00 85.44 111 LEU A N 1
ATOM 904 C CA . LEU A 1 111 ? 24.771 5.482 -19.918 1.00 85.44 111 LEU A CA 1
ATOM 905 C C . LEU A 1 111 ? 23.850 4.341 -20.395 1.00 85.44 111 LEU A C 1
ATOM 907 O O . LEU A 1 111 ? 24.210 3.616 -21.320 1.00 85.44 111 LEU A O 1
ATOM 911 N N . LEU A 1 112 ? 22.654 4.186 -19.808 1.00 87.31 112 LEU A N 1
ATOM 912 C CA . LEU A 1 112 ? 21.632 3.251 -20.306 1.00 87.31 112 LEU A CA 1
ATOM 913 C C . LEU A 1 112 ? 21.190 3.626 -21.725 1.00 87.31 112 LEU A C 1
ATOM 915 O O . LEU A 1 112 ? 21.004 2.754 -22.570 1.00 87.31 112 LEU A O 1
ATOM 919 N N . HIS A 1 113 ? 21.029 4.919 -22.000 1.00 86.62 113 HIS A N 1
ATOM 920 C CA . HIS A 1 113 ? 20.639 5.397 -23.319 1.00 86.62 113 HIS A CA 1
ATOM 921 C C . HIS A 1 113 ? 21.732 5.172 -24.374 1.00 86.62 113 HIS A C 1
ATOM 923 O O . HIS A 1 113 ? 21.436 4.649 -25.447 1.00 86.62 113 HIS A O 1
ATOM 929 N N . GLU A 1 114 ? 22.986 5.493 -24.056 1.00 84.75 114 GLU A N 1
ATOM 930 C CA . GLU A 1 114 ? 24.139 5.251 -24.930 1.00 84.75 114 GLU A CA 1
ATOM 931 C C . GLU A 1 114 ? 24.319 3.756 -25.215 1.00 84.75 114 GLU A C 1
ATOM 933 O O . GLU A 1 114 ? 24.501 3.363 -26.367 1.00 84.75 114 GLU A O 1
ATOM 938 N N . LEU A 1 115 ? 24.193 2.904 -24.190 1.00 81.88 115 LEU A N 1
ATOM 939 C CA . LEU A 1 115 ? 24.252 1.451 -24.356 1.00 81.88 115 LEU A CA 1
ATOM 940 C C . LEU A 1 115 ? 23.143 0.939 -25.288 1.00 81.88 115 LEU A C 1
ATOM 942 O O . LEU A 1 115 ? 23.401 0.061 -26.109 1.00 81.88 115 LEU A O 1
ATOM 946 N N . TYR A 1 116 ? 21.930 1.488 -25.181 1.00 82.56 116 TYR A N 1
ATOM 947 C CA . TYR A 1 116 ? 20.806 1.116 -26.042 1.00 82.56 116 TYR A CA 1
ATOM 948 C C . TYR A 1 116 ? 21.027 1.523 -27.507 1.00 82.56 116 TYR A C 1
ATOM 950 O O . TYR A 1 116 ? 20.755 0.727 -28.403 1.00 82.56 116 TYR A O 1
ATOM 958 N N . LEU A 1 117 ? 21.530 2.737 -27.762 1.00 83.62 117 LEU A N 1
ATOM 959 C CA . LEU A 1 117 ? 21.723 3.250 -29.124 1.00 83.62 117 LEU A CA 1
ATOM 960 C C . LEU A 1 117 ? 22.945 2.655 -29.831 1.00 83.62 117 LEU A C 1
ATOM 962 O O . LEU A 1 117 ? 22.871 2.327 -31.013 1.00 83.62 117 LEU A O 1
ATOM 966 N N . PHE A 1 118 ? 24.070 2.527 -29.127 1.00 80.94 118 PHE A N 1
ATOM 967 C CA . PHE A 1 118 ? 25.359 2.207 -29.747 1.00 80.94 118 PHE A CA 1
ATOM 968 C C . PHE A 1 118 ? 25.817 0.766 -29.495 1.00 80.94 118 PHE A C 1
ATOM 970 O O . PHE A 1 118 ? 26.811 0.326 -30.069 1.00 80.94 118 PHE A O 1
ATOM 977 N N . GLY A 1 119 ? 25.131 0.014 -28.627 1.00 72.25 119 GLY A N 1
ATOM 978 C CA . GLY A 1 119 ? 25.481 -1.368 -28.273 1.00 72.25 119 GLY A CA 1
ATOM 979 C C . GLY A 1 119 ? 26.768 -1.517 -27.448 1.00 72.25 119 GLY A C 1
ATOM 980 O O . GLY A 1 119 ? 27.019 -2.586 -26.890 1.00 72.25 119 GLY A O 1
ATOM 981 N N . GLN A 1 120 ? 27.571 -0.459 -27.332 1.00 66.88 120 GLN A N 1
ATOM 982 C CA . GLN A 1 120 ? 28.678 -0.318 -26.392 1.00 66.88 120 GLN A CA 1
ATOM 983 C C . GLN A 1 120 ? 28.683 1.117 -25.856 1.00 66.88 120 GLN A C 1
ATOM 985 O O . GLN A 1 120 ? 28.591 2.053 -26.652 1.00 66.88 120 GLN A O 1
ATOM 990 N N . PRO A 1 121 ? 28.799 1.320 -24.533 1.00 62.66 121 PRO A N 1
ATOM 991 C CA . PRO A 1 121 ? 29.038 2.652 -24.015 1.00 62.66 121 PRO A CA 1
ATOM 992 C C . PRO A 1 121 ? 30.422 3.097 -24.501 1.00 62.66 121 PRO A C 1
ATOM 994 O O . PRO A 1 121 ? 31.374 2.316 -24.490 1.00 62.66 121 PRO A O 1
ATOM 997 N N . THR A 1 122 ? 30.548 4.353 -24.925 1.00 61.00 122 THR A N 1
ATOM 998 C CA . THR A 1 122 ? 31.834 4.945 -25.350 1.00 61.00 122 THR A CA 1
ATOM 999 C C . THR A 1 122 ? 32.846 5.007 -24.202 1.00 61.00 122 THR A C 1
ATOM 1001 O O . THR A 1 122 ? 34.046 5.170 -24.414 1.00 61.00 122 THR A O 1
ATOM 1004 N N . THR A 1 123 ? 32.357 4.857 -22.971 1.00 65.25 123 THR A N 1
ATOM 1005 C CA . THR A 1 123 ? 33.127 4.913 -21.738 1.00 65.25 123 THR A CA 1
ATOM 1006 C C . THR A 1 123 ? 33.380 3.514 -21.171 1.00 65.25 123 THR A C 1
ATOM 1008 O O . THR A 1 123 ? 32.561 2.604 -21.284 1.00 65.25 123 THR A O 1
ATOM 1011 N N . ASN A 1 124 ? 34.490 3.353 -20.442 1.00 71.44 124 ASN A N 1
ATOM 1012 C CA . ASN A 1 124 ? 34.770 2.140 -19.657 1.00 71.44 124 ASN A CA 1
ATOM 1013 C C . ASN A 1 124 ? 33.748 1.901 -18.521 1.00 71.44 124 ASN A C 1
ATOM 1015 O O . ASN A 1 124 ? 33.788 0.864 -17.853 1.00 71.44 124 ASN A O 1
ATOM 1019 N N . ASN A 1 125 ? 32.827 2.844 -18.293 1.00 75.06 125 ASN A N 1
ATOM 1020 C CA . ASN A 1 125 ? 31.795 2.774 -17.269 1.00 75.06 125 ASN A CA 1
ATOM 1021 C C . ASN A 1 125 ? 30.634 1.892 -17.729 1.00 75.06 125 ASN A C 1
ATOM 1023 O O . ASN A 1 125 ? 29.624 2.359 -18.250 1.00 75.06 125 ASN A O 1
ATOM 1027 N N . ARG A 1 126 ? 30.760 0.593 -17.463 1.00 82.31 126 ARG A N 1
ATOM 1028 C CA . ARG A 1 126 ? 29.688 -0.375 -17.709 1.00 82.31 126 ARG A CA 1
ATOM 1029 C C . ARG A 1 126 ? 28.474 -0.083 -16.821 1.00 82.31 126 ARG A C 1
ATOM 1031 O O . ARG A 1 126 ? 28.613 0.234 -15.633 1.00 82.31 126 ARG A O 1
ATOM 1038 N N . VAL A 1 127 ? 27.284 -0.212 -17.400 1.00 89.50 127 VAL A N 1
ATOM 1039 C CA . VAL A 1 127 ? 26.017 -0.227 -16.662 1.00 89.50 127 VAL A CA 1
ATOM 1040 C C . VAL A 1 127 ? 25.517 -1.654 -16.612 1.00 89.50 127 VAL A C 1
ATOM 1042 O O . VAL A 1 127 ? 25.316 -2.275 -17.650 1.00 89.50 127 VAL A O 1
ATOM 1045 N N . THR A 1 128 ? 25.336 -2.156 -15.398 1.00 92.38 128 THR A N 1
ATOM 1046 C CA . THR A 1 128 ? 24.788 -3.484 -15.125 1.00 92.38 128 THR A CA 1
ATOM 1047 C C . THR A 1 128 ? 23.511 -3.345 -14.305 1.00 92.38 128 THR A C 1
ATOM 1049 O O . THR A 1 128 ? 23.256 -2.287 -13.716 1.00 92.38 128 THR A O 1
ATOM 1052 N N . THR A 1 129 ? 22.719 -4.415 -14.233 1.00 95.00 129 THR A N 1
ATOM 1053 C CA . THR A 1 129 ? 21.522 -4.459 -13.383 1.00 95.00 129 THR A CA 1
ATOM 1054 C C . THR A 1 129 ? 21.865 -4.176 -11.917 1.00 95.00 129 THR A C 1
ATOM 1056 O O . THR A 1 129 ? 21.149 -3.427 -11.256 1.00 95.00 129 THR A O 1
ATOM 1059 N N . GLU A 1 130 ? 23.001 -4.671 -11.415 1.00 94.75 130 GLU A N 1
ATOM 1060 C CA . GLU A 1 130 ? 23.473 -4.425 -10.044 1.00 94.75 130 GLU A CA 1
ATOM 1061 C C . GLU A 1 130 ? 23.761 -2.948 -9.802 1.00 94.75 130 GLU A C 1
ATOM 1063 O O . GLU A 1 130 ? 23.417 -2.419 -8.746 1.00 94.75 130 GLU A O 1
ATOM 1068 N N . ARG A 1 131 ? 24.370 -2.261 -10.777 1.00 93.75 131 ARG A N 1
ATOM 1069 C CA . ARG A 1 131 ? 24.648 -0.827 -10.661 1.00 93.75 131 ARG A CA 1
ATOM 1070 C C . ARG A 1 131 ? 23.350 -0.024 -10.604 1.00 93.75 131 ARG A C 1
ATOM 1072 O O . ARG A 1 131 ? 23.230 0.857 -9.758 1.00 93.75 131 ARG A O 1
ATOM 1079 N N . CYS A 1 132 ? 22.366 -0.360 -11.440 1.00 96.06 132 CYS A N 1
ATOM 1080 C CA . CYS A 1 132 ? 21.038 0.253 -11.383 1.00 96.06 132 CYS A CA 1
ATOM 1081 C C . CYS A 1 132 ? 20.353 -0.003 -10.029 1.00 96.06 132 CYS A C 1
ATOM 1083 O O . CYS A 1 132 ? 19.880 0.941 -9.395 1.00 96.06 132 CYS A O 1
ATOM 1085 N N . ASN A 1 133 ? 20.360 -1.249 -9.542 1.00 97.06 133 ASN A N 1
ATOM 1086 C CA . ASN A 1 133 ? 19.783 -1.610 -8.243 1.00 97.06 133 ASN A CA 1
ATOM 1087 C C . ASN A 1 133 ? 20.500 -0.902 -7.079 1.00 97.06 133 ASN A C 1
ATOM 1089 O O . ASN A 1 133 ? 19.847 -0.454 -6.138 1.00 97.06 133 ASN A O 1
ATOM 1093 N N . HIS A 1 134 ? 21.824 -0.734 -7.149 1.00 95.69 134 HIS A N 1
ATOM 1094 C CA . HIS A 1 134 ? 22.591 0.009 -6.149 1.00 95.69 134 HIS A CA 1
ATOM 1095 C C . HIS A 1 134 ? 22.135 1.469 -6.055 1.00 95.69 134 HIS A C 1
ATOM 1097 O O . HIS A 1 134 ? 21.873 1.967 -4.959 1.00 95.69 134 HIS A O 1
ATOM 1103 N N . THR A 1 135 ? 21.962 2.139 -7.193 1.00 95.75 135 THR A N 1
ATOM 1104 C CA . THR A 1 135 ? 21.471 3.520 -7.228 1.00 95.75 135 THR A CA 1
ATOM 1105 C C . THR A 1 135 ? 20.035 3.622 -6.726 1.00 95.75 135 THR A C 1
ATOM 1107 O O . THR A 1 135 ? 19.744 4.491 -5.909 1.00 95.75 135 THR A O 1
ATOM 1110 N N . LEU A 1 136 ? 19.146 2.705 -7.115 1.00 96.75 136 LEU A N 1
ATOM 1111 C CA . LEU A 1 136 ? 17.782 2.659 -6.574 1.00 96.75 136 LEU A CA 1
ATOM 1112 C C . LEU A 1 136 ? 17.785 2.470 -5.044 1.00 96.75 136 LEU A C 1
ATOM 1114 O O . LEU A 1 136 ? 17.053 3.147 -4.323 1.00 96.75 136 LEU A O 1
ATOM 1118 N N . LYS A 1 137 ? 18.660 1.610 -4.514 1.00 96.88 137 LYS A N 1
ATOM 1119 C CA . LYS A 1 137 ? 18.822 1.402 -3.067 1.00 96.88 137 LYS A CA 1
ATOM 1120 C C . LYS A 1 137 ? 19.351 2.649 -2.350 1.00 96.88 137 LYS A C 1
ATOM 1122 O O . LYS A 1 137 ? 18.908 2.951 -1.237 1.00 96.88 137 LYS A O 1
ATOM 1127 N N . HIS A 1 138 ? 20.254 3.392 -2.985 1.00 94.94 138 HIS A N 1
ATOM 1128 C CA . HIS A 1 138 ? 20.720 4.689 -2.500 1.00 94.94 138 HIS A CA 1
ATOM 1129 C C . HIS A 1 138 ? 19.568 5.710 -2.443 1.00 94.94 138 HIS A C 1
ATOM 1131 O O . HIS A 1 138 ? 19.314 6.279 -1.380 1.00 94.94 138 HIS A O 1
ATOM 1137 N N . MET A 1 139 ? 18.774 5.836 -3.518 1.00 95.00 139 MET A N 1
ATOM 1138 C CA . MET A 1 139 ? 17.578 6.698 -3.557 1.00 95.00 139 MET A CA 1
ATOM 1139 C C . MET A 1 139 ? 16.517 6.319 -2.519 1.00 95.00 139 MET A C 1
ATOM 1141 O O . MET A 1 139 ? 15.811 7.177 -1.994 1.00 95.00 139 MET A O 1
ATOM 1145 N N . PHE A 1 140 ? 16.378 5.029 -2.216 1.00 95.56 140 PHE A N 1
ATOM 1146 C CA . PHE A 1 140 ? 15.463 4.563 -1.176 1.00 95.56 140 PHE A CA 1
ATOM 1147 C C . PHE A 1 140 ? 15.916 4.966 0.237 1.00 95.56 140 PHE A C 1
ATOM 1149 O O . PHE A 1 140 ? 15.080 5.151 1.132 1.00 95.56 140 PHE A O 1
ATOM 1156 N N . 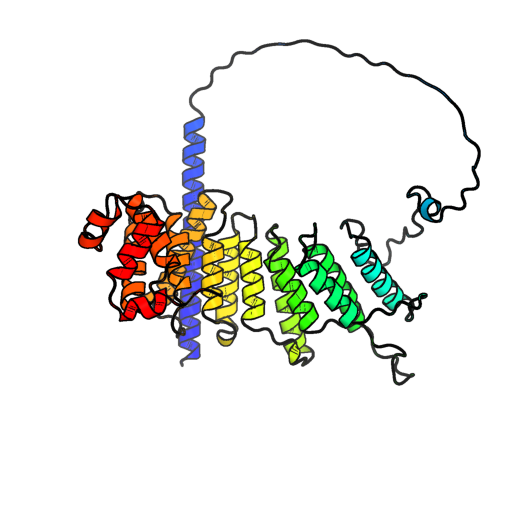SER A 1 141 ? 17.230 5.072 0.443 1.00 94.81 141 SER A N 1
ATOM 1157 C CA . SER A 1 141 ? 17.844 5.336 1.747 1.00 94.81 141 SER A CA 1
ATOM 1158 C C . SER A 1 141 ? 17.900 6.829 2.074 1.00 94.81 141 SER A C 1
ATOM 1160 O O . SER A 1 141 ? 17.769 7.201 3.239 1.00 94.81 141 SER A O 1
ATOM 1162 N N . ILE A 1 142 ? 18.051 7.684 1.061 1.00 91.88 142 ILE A N 1
ATOM 1163 C CA . ILE A 1 142 ? 18.191 9.135 1.223 1.00 91.88 142 ILE A CA 1
ATOM 1164 C C . ILE A 1 142 ? 16.899 9.842 0.779 1.00 91.88 142 ILE A C 1
ATOM 1166 O O . ILE A 1 142 ? 16.307 9.476 -0.237 1.00 91.88 142 ILE A O 1
ATOM 1170 N N . PRO A 1 143 ? 16.404 10.851 1.519 1.00 89.56 143 PRO A N 1
ATOM 1171 C CA . PRO A 1 143 ? 15.312 11.693 1.046 1.00 89.56 143 PRO A CA 1
ATOM 1172 C C . PRO A 1 143 ? 15.814 12.577 -0.102 1.00 89.56 143 PRO A C 1
ATOM 1174 O O . PRO A 1 143 ? 16.506 13.565 0.119 1.00 89.56 143 PRO A O 1
ATOM 1177 N N . ILE A 1 144 ? 15.484 12.187 -1.329 1.00 90.88 144 ILE A N 1
ATOM 1178 C CA . ILE A 1 144 ? 15.822 12.910 -2.555 1.00 90.88 144 ILE A CA 1
ATOM 1179 C C . ILE A 1 144 ? 14.520 13.431 -3.179 1.00 90.88 144 ILE A C 1
ATOM 1181 O O . ILE A 1 144 ? 13.523 12.703 -3.217 1.00 90.88 144 ILE A O 1
ATOM 1185 N N . GLU A 1 145 ? 14.528 14.678 -3.654 1.00 90.81 145 GLU A N 1
ATOM 1186 C CA . GLU A 1 145 ? 13.426 15.262 -4.433 1.00 90.81 145 GLU A CA 1
ATOM 1187 C C . GLU A 1 145 ? 13.187 14.458 -5.719 1.00 90.81 145 GLU A C 1
ATOM 1189 O O . GLU A 1 145 ? 14.127 13.959 -6.339 1.00 90.81 145 GLU A O 1
ATOM 1194 N N . ASP A 1 146 ? 11.920 14.278 -6.091 1.00 92.19 146 ASP A N 1
ATOM 1195 C CA . ASP A 1 146 ? 11.499 13.558 -7.303 1.00 92.19 146 ASP A CA 1
ATOM 1196 C C . ASP A 1 146 ? 12.054 12.128 -7.433 1.00 92.19 146 ASP A C 1
ATOM 1198 O O . ASP A 1 146 ? 12.136 11.557 -8.522 1.00 92.19 146 ASP A O 1
ATOM 1202 N N . ARG A 1 147 ? 12.420 11.491 -6.310 1.00 94.81 147 ARG A N 1
ATOM 1203 C CA . ARG A 1 147 ? 12.990 10.132 -6.300 1.00 94.81 147 ARG A CA 1
ATOM 1204 C C . ARG A 1 147 ? 12.121 9.086 -6.998 1.00 94.81 147 ARG A C 1
ATOM 1206 O O . ARG A 1 147 ? 12.658 8.124 -7.536 1.00 94.81 147 ARG A O 1
ATOM 1213 N N . ALA A 1 148 ? 10.798 9.254 -6.990 1.00 96.56 148 ALA A N 1
ATOM 1214 C CA . ALA A 1 148 ? 9.898 8.343 -7.688 1.00 96.56 148 ALA A CA 1
ATOM 1215 C C . ALA A 1 148 ? 10.019 8.479 -9.211 1.00 96.56 148 ALA A C 1
ATOM 1217 O O . ALA A 1 148 ? 10.106 7.466 -9.902 1.00 96.56 148 ALA A O 1
ATOM 1218 N N . ASP A 1 149 ? 10.114 9.705 -9.727 1.00 95.69 149 ASP A N 1
ATOM 1219 C CA . ASP A 1 149 ? 10.311 9.950 -11.158 1.00 95.69 149 ASP A CA 1
ATOM 1220 C C . ASP A 1 149 ? 11.691 9.500 -11.625 1.00 95.69 149 ASP A C 1
ATOM 1222 O O . ASP A 1 149 ? 11.820 8.890 -12.686 1.00 95.69 149 ASP A O 1
ATOM 1226 N N . ARG A 1 150 ? 12.711 9.698 -10.788 1.00 94.62 150 ARG A N 1
ATOM 1227 C CA . ARG A 1 150 ? 14.066 9.173 -11.006 1.00 94.62 150 ARG A CA 1
ATOM 1228 C C . ARG A 1 150 ? 14.085 7.646 -11.078 1.00 94.62 150 ARG A C 1
ATOM 1230 O O . ARG A 1 150 ? 14.658 7.079 -12.009 1.00 94.62 150 ARG A O 1
ATOM 1237 N N . ALA A 1 151 ? 13.435 6.980 -10.125 1.00 97.12 151 ALA A N 1
ATOM 1238 C CA . ALA A 1 151 ? 13.348 5.524 -10.083 1.00 97.12 151 ALA A CA 1
ATOM 1239 C C . ALA A 1 151 ? 12.592 4.953 -11.295 1.00 97.12 151 ALA A C 1
ATOM 1241 O O . ALA A 1 151 ? 13.048 3.988 -11.908 1.00 97.12 151 ALA A O 1
ATOM 1242 N N . ASP A 1 152 ? 11.477 5.578 -11.677 1.00 96.94 152 ASP A N 1
ATOM 1243 C CA . ASP A 1 152 ? 10.694 5.201 -12.857 1.00 96.94 152 ASP A CA 1
ATOM 1244 C C . ASP A 1 152 ? 11.466 5.426 -14.163 1.00 96.94 152 ASP A C 1
ATOM 1246 O O . ASP A 1 152 ? 11.417 4.591 -15.063 1.00 96.94 152 ASP A O 1
ATOM 1250 N N . ALA A 1 153 ? 12.241 6.511 -14.263 1.00 95.31 153 ALA A N 1
ATOM 1251 C CA . ALA A 1 153 ? 13.103 6.763 -15.413 1.00 95.31 153 ALA A CA 1
ATOM 1252 C C . ALA A 1 153 ? 14.164 5.664 -15.585 1.00 95.31 153 ALA A C 1
ATOM 1254 O O . ALA A 1 153 ? 14.361 5.180 -16.700 1.00 95.31 153 ALA A O 1
ATOM 1255 N N . ILE A 1 154 ? 14.815 5.233 -14.497 1.00 96.00 154 ILE A N 1
ATOM 1256 C CA . ILE A 1 154 ? 15.765 4.111 -14.534 1.00 96.00 154 ILE A CA 1
ATOM 1257 C C . ILE A 1 154 ? 15.053 2.830 -14.980 1.00 96.00 154 ILE A C 1
ATOM 1259 O O . ILE A 1 154 ? 15.524 2.176 -15.912 1.00 96.00 154 ILE A O 1
ATOM 1263 N N . LEU A 1 155 ? 13.908 2.499 -14.372 1.00 97.38 155 LEU A N 1
ATOM 1264 C CA . LEU A 1 155 ? 13.142 1.299 -14.716 1.00 97.38 155 LEU A CA 1
ATOM 1265 C C . LEU A 1 155 ? 12.754 1.286 -16.199 1.00 97.38 155 LEU A C 1
ATOM 1267 O O . LEU A 1 155 ? 13.100 0.344 -16.908 1.00 97.38 155 LEU A O 1
ATOM 1271 N N . LYS A 1 156 ? 12.130 2.358 -16.697 1.00 95.69 156 LYS A N 1
ATOM 1272 C CA . LYS A 1 156 ? 11.730 2.488 -18.107 1.00 95.69 156 LYS A CA 1
ATOM 1273 C C . LYS A 1 156 ? 12.904 2.314 -19.063 1.00 95.69 156 LYS A C 1
ATOM 1275 O O . LYS A 1 156 ? 12.751 1.699 -20.114 1.00 95.69 156 LYS A O 1
ATOM 1280 N N . ARG A 1 157 ? 14.088 2.831 -18.713 1.00 94.38 157 ARG A N 1
ATOM 1281 C CA . ARG A 1 157 ? 15.300 2.668 -19.530 1.00 94.38 157 ARG A CA 1
ATOM 1282 C C . ARG A 1 157 ? 15.820 1.236 -19.520 1.00 94.38 157 ARG A C 1
ATOM 1284 O O . ARG A 1 157 ? 16.211 0.753 -20.577 1.00 94.38 157 ARG A O 1
ATOM 1291 N N . MET A 1 158 ? 15.790 0.551 -18.378 1.00 95.44 158 MET A N 1
ATOM 1292 C CA . MET A 1 158 ? 16.135 -0.874 -18.302 1.00 95.44 158 MET A CA 1
ATOM 1293 C C . MET A 1 158 ? 15.159 -1.735 -19.123 1.00 95.44 158 MET A C 1
ATOM 1295 O O . MET A 1 158 ? 15.569 -2.667 -19.806 1.00 95.44 158 MET A O 1
ATOM 1299 N N . GLU A 1 159 ? 13.870 -1.397 -19.123 1.00 95.31 159 GLU A N 1
ATOM 1300 C CA . GLU A 1 159 ? 12.835 -2.126 -19.869 1.00 95.31 159 GLU A CA 1
ATOM 1301 C C . GLU A 1 159 ? 12.970 -2.003 -21.397 1.00 95.31 159 GLU A C 1
ATOM 1303 O O . GLU A 1 159 ? 12.517 -2.886 -22.123 1.00 95.31 159 GLU A O 1
ATOM 1308 N N . LEU A 1 160 ? 13.636 -0.962 -21.920 1.00 92.44 160 LEU A N 1
ATOM 1309 C CA . LEU A 1 160 ? 13.923 -0.863 -23.361 1.00 92.44 160 LEU A CA 1
ATOM 1310 C C . LEU A 1 160 ? 14.741 -2.060 -23.868 1.00 92.44 160 LEU A C 1
ATOM 1312 O O . LEU A 1 160 ? 14.595 -2.478 -25.019 1.00 92.44 160 LEU A O 1
ATOM 1316 N N . PHE A 1 161 ? 15.569 -2.644 -23.003 1.00 90.56 161 PHE A N 1
ATOM 1317 C CA . PHE A 1 161 ? 16.417 -3.780 -23.337 1.00 90.56 161 PHE A CA 1
ATOM 1318 C C . PHE A 1 161 ? 15.669 -5.118 -23.428 1.00 90.56 161 PHE A C 1
ATOM 1320 O O . PHE A 1 161 ? 16.214 -6.076 -23.989 1.00 90.56 161 PHE A O 1
ATOM 1327 N N . ASP A 1 162 ? 14.433 -5.203 -22.925 1.00 88.38 162 ASP A N 1
ATOM 1328 C CA . ASP A 1 162 ? 13.599 -6.406 -23.059 1.00 88.38 162 ASP A CA 1
ATOM 1329 C C . ASP A 1 162 ? 13.165 -6.621 -24.521 1.00 88.38 162 ASP A C 1
ATOM 1331 O O . ASP A 1 162 ? 13.022 -7.758 -24.972 1.00 88.38 162 ASP A O 1
ATOM 1335 N N . ASN A 1 163 ? 13.043 -5.538 -25.299 1.00 84.50 163 ASN A N 1
ATOM 1336 C CA . ASN A 1 163 ? 12.662 -5.585 -26.715 1.00 84.50 163 ASN A CA 1
ATOM 1337 C C . ASN A 1 163 ? 13.825 -5.947 -27.654 1.00 84.50 163 ASN A C 1
ATOM 1339 O O . ASN A 1 163 ? 13.608 -6.222 -28.839 1.00 84.50 163 ASN A O 1
ATOM 1343 N N . LEU A 1 164 ? 15.065 -5.956 -27.156 1.00 84.75 164 LEU A N 1
ATOM 1344 C CA . LEU A 1 164 ? 16.227 -6.293 -27.969 1.00 84.75 164 LEU A CA 1
ATOM 1345 C C . LEU A 1 164 ? 16.294 -7.808 -28.185 1.00 84.75 164 LEU A C 1
ATOM 1347 O O . LEU A 1 164 ? 16.621 -8.583 -27.278 1.00 84.75 164 LEU A O 1
ATOM 1351 N N . LYS A 1 165 ? 16.027 -8.237 -29.423 1.00 73.69 165 LYS A N 1
ATOM 1352 C CA . LYS A 1 165 ? 16.309 -9.610 -29.855 1.00 73.69 165 LYS A CA 1
ATOM 1353 C C . LYS A 1 165 ? 17.822 -9.841 -29.793 1.00 73.69 165 LYS A C 1
ATOM 1355 O O . LYS A 1 165 ? 18.569 -8.984 -30.266 1.00 73.69 165 LYS A O 1
ATOM 1360 N N . PRO A 1 166 ? 18.298 -10.974 -29.245 1.00 69.19 166 PRO A N 1
ATOM 1361 C CA . PRO A 1 166 ? 19.709 -11.308 -29.349 1.00 69.19 166 PRO A CA 1
ATOM 1362 C C . PRO A 1 166 ? 20.109 -11.338 -30.832 1.00 69.19 166 PRO A C 1
ATOM 1364 O O . PRO A 1 166 ? 19.331 -11.840 -31.649 1.00 69.19 166 PRO A O 1
ATOM 1367 N N . PRO A 1 167 ? 21.274 -10.784 -31.206 1.00 67.50 167 PRO A N 1
ATOM 1368 C CA . PRO A 1 167 ? 21.706 -10.753 -32.592 1.00 67.50 167 PRO A CA 1
ATOM 1369 C C . PRO A 1 167 ? 21.791 -12.187 -33.113 1.00 67.50 167 PRO A C 1
ATOM 1371 O O . PRO A 1 167 ? 22.556 -13.000 -32.597 1.00 67.50 167 PRO A O 1
ATOM 1374 N N . SER A 1 168 ? 21.003 -12.493 -34.146 1.00 63.44 168 SER A N 1
ATOM 1375 C CA . SER A 1 168 ? 20.791 -13.847 -34.677 1.00 63.44 168 SER A CA 1
ATOM 1376 C C . SER A 1 168 ? 22.061 -14.562 -35.164 1.00 63.44 168 SER A C 1
ATOM 1378 O O . SER A 1 168 ? 21.984 -15.731 -35.527 1.00 63.44 168 SER A O 1
ATOM 1380 N N . GLN A 1 169 ? 23.212 -13.882 -35.223 1.00 57.34 169 GLN A N 1
ATOM 1381 C CA . GLN A 1 169 ? 24.442 -14.397 -35.839 1.00 57.34 169 GLN A CA 1
ATOM 1382 C C . GLN A 1 169 ? 25.699 -14.352 -34.953 1.00 57.34 169 GLN A C 1
ATOM 1384 O O . GLN A 1 169 ? 26.677 -15.007 -35.297 1.00 57.34 169 GLN A O 1
ATOM 1389 N N . CYS A 1 170 ? 25.693 -13.687 -33.792 1.00 53.88 170 CYS A N 1
ATOM 1390 C CA . CYS A 1 170 ? 26.851 -13.668 -32.887 1.00 53.88 170 CYS A CA 1
ATOM 1391 C C . CYS A 1 170 ? 26.420 -14.138 -31.498 1.00 53.88 170 CYS A C 1
ATOM 1393 O O . CYS A 1 170 ? 25.778 -13.402 -30.756 1.00 53.88 170 CYS A O 1
ATOM 1395 N N . GLY A 1 171 ? 26.756 -15.389 -31.172 1.00 56.09 171 GLY A N 1
ATOM 1396 C CA . GLY A 1 171 ? 26.237 -16.198 -30.060 1.00 56.09 171 GLY A CA 1
ATOM 1397 C C . GLY A 1 171 ? 26.472 -15.725 -28.618 1.00 56.09 171 GLY A C 1
ATOM 1398 O O . GLY A 1 171 ? 26.484 -16.556 -27.718 1.00 56.09 171 GLY A O 1
ATOM 1399 N N . ARG A 1 172 ? 26.641 -14.431 -28.360 1.00 60.31 172 ARG A N 1
ATOM 1400 C CA . ARG A 1 172 ? 26.473 -13.778 -27.054 1.00 60.31 172 ARG A CA 1
ATOM 1401 C C . ARG A 1 172 ? 26.577 -12.277 -27.283 1.00 60.31 172 ARG A C 1
ATOM 1403 O O . ARG A 1 172 ? 27.465 -11.832 -28.008 1.00 60.31 172 ARG A O 1
ATOM 1410 N N . TRP A 1 173 ? 25.718 -11.496 -26.630 1.00 65.56 173 TRP A N 1
ATOM 1411 C CA . TRP A 1 173 ? 26.022 -10.080 -26.451 1.00 65.56 173 TRP A CA 1
ATOM 1412 C C . TRP A 1 173 ? 27.400 -9.979 -25.777 1.00 65.56 173 TRP A C 1
ATOM 1414 O O . TRP A 1 173 ? 27.659 -10.729 -24.832 1.00 65.56 173 TRP A O 1
ATOM 1424 N N . PRO A 1 174 ? 28.298 -9.098 -26.246 1.00 64.31 174 PRO A N 1
ATOM 1425 C CA . PRO A 1 174 ? 29.626 -8.955 -25.650 1.00 64.31 174 PRO A CA 1
ATOM 1426 C C . PRO A 1 174 ? 29.568 -8.470 -24.191 1.00 64.31 174 PRO A C 1
ATOM 1428 O O . PRO A 1 174 ? 30.566 -8.551 -23.476 1.00 64.31 174 PRO A O 1
ATOM 1431 N N . LEU A 1 175 ? 28.406 -7.978 -23.745 1.00 72.38 175 LEU A N 1
ATOM 1432 C CA . LEU A 1 175 ? 28.150 -7.439 -22.416 1.00 72.38 175 LEU A CA 1
ATOM 1433 C C . LEU A 1 175 ? 26.812 -7.955 -21.874 1.00 72.38 175 LEU A C 1
ATOM 1435 O O . LEU A 1 175 ? 25.872 -8.207 -22.630 1.00 72.38 175 LEU A O 1
ATOM 1439 N N . GLU A 1 176 ? 26.742 -8.096 -20.554 1.00 84.00 176 GLU A N 1
ATOM 1440 C CA . GLU A 1 176 ? 25.494 -8.357 -19.845 1.00 84.00 176 GLU A CA 1
ATOM 1441 C C . GLU A 1 176 ? 24.569 -7.146 -19.984 1.00 84.00 176 GLU A C 1
ATOM 1443 O O . GLU A 1 176 ? 24.939 -6.017 -19.662 1.00 84.00 176 GLU A O 1
ATOM 1448 N N . VAL A 1 177 ? 23.380 -7.383 -20.532 1.00 88.38 177 VAL A N 1
ATOM 1449 C CA . VAL A 1 177 ? 22.405 -6.335 -20.817 1.00 88.38 177 VAL A CA 1
ATOM 1450 C C . VAL A 1 177 ? 21.652 -6.000 -19.522 1.00 88.38 177 VAL A C 1
ATOM 1452 O O . VAL A 1 177 ? 21.107 -6.926 -18.916 1.00 88.38 177 VAL A O 1
ATOM 1455 N N . PRO A 1 178 ? 21.580 -4.723 -19.093 1.00 92.44 178 PRO A N 1
ATOM 1456 C CA . PRO A 1 178 ? 20.958 -4.335 -17.829 1.00 92.44 178 PRO A CA 1
ATOM 1457 C C . PRO A 1 178 ? 19.432 -4.448 -17.915 1.00 92.44 178 PRO A C 1
ATOM 1459 O O . PRO A 1 178 ? 18.729 -3.486 -18.223 1.00 92.44 178 PRO A O 1
ATOM 1462 N N . ARG A 1 179 ? 18.915 -5.651 -17.661 1.00 93.81 179 ARG A N 1
ATOM 14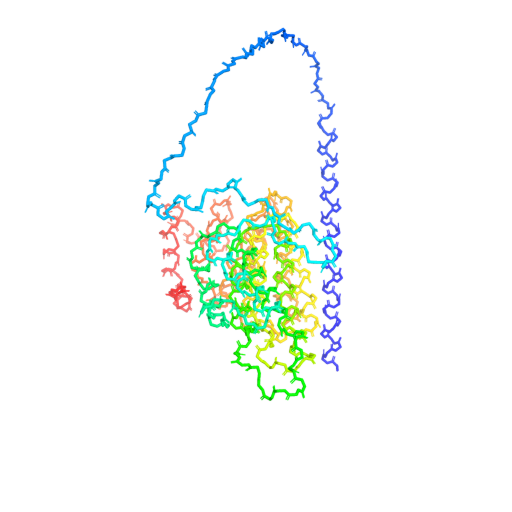63 C CA . ARG A 1 179 ? 17.480 -5.955 -17.661 1.00 93.81 179 ARG A CA 1
ATOM 1464 C C . ARG A 1 179 ? 16.893 -5.828 -16.257 1.00 93.81 179 ARG A C 1
ATOM 1466 O O . ARG A 1 179 ? 17.571 -6.186 -15.287 1.00 93.81 179 ARG A O 1
ATOM 1473 N N . PRO A 1 180 ? 15.645 -5.346 -16.124 1.00 96.62 180 PRO A N 1
ATOM 1474 C CA . PRO A 1 180 ? 15.000 -5.219 -14.827 1.00 96.62 180 PRO A CA 1
ATOM 1475 C C . PRO A 1 180 ? 14.664 -6.607 -14.282 1.00 96.62 180 PRO A C 1
ATOM 1477 O O . PRO A 1 180 ? 13.998 -7.410 -14.942 1.00 96.62 180 PRO A O 1
ATOM 1480 N N . ASN A 1 181 ? 15.118 -6.872 -13.060 1.00 96.31 181 ASN A N 1
ATOM 1481 C CA . ASN A 1 181 ? 14.832 -8.102 -12.327 1.00 96.31 181 ASN A CA 1
ATOM 1482 C C . ASN A 1 181 ? 13.825 -7.830 -11.192 1.00 96.31 181 ASN A C 1
ATOM 1484 O O . ASN A 1 181 ? 13.413 -6.688 -10.967 1.00 96.31 181 ASN A O 1
ATOM 1488 N N . ARG A 1 182 ? 13.423 -8.871 -10.450 1.00 97.38 182 ARG A N 1
ATOM 1489 C CA . ARG A 1 182 ? 12.504 -8.727 -9.304 1.00 97.38 182 ARG A CA 1
ATOM 1490 C C . ARG A 1 182 ? 12.969 -7.675 -8.288 1.00 97.38 182 ARG A C 1
ATOM 1492 O O . ARG A 1 182 ? 12.149 -6.948 -7.735 1.00 97.38 182 ARG A O 1
ATOM 1499 N N . GLU A 1 183 ? 14.273 -7.589 -8.025 1.00 97.75 183 GLU A N 1
ATOM 1500 C CA . GLU A 1 183 ? 14.825 -6.598 -7.094 1.00 97.75 183 GLU A CA 1
ATOM 1501 C C . GLU A 1 183 ? 14.641 -5.167 -7.617 1.00 97.75 183 GLU A C 1
ATOM 1503 O O . GLU A 1 183 ? 14.234 -4.299 -6.846 1.00 97.75 183 GLU A O 1
ATOM 1508 N N . THR A 1 184 ? 14.849 -4.934 -8.918 1.00 98.25 184 THR A N 1
ATOM 1509 C CA . THR A 1 184 ? 14.609 -3.633 -9.558 1.00 98.25 184 THR A CA 1
ATOM 1510 C C . THR A 1 184 ? 13.173 -3.163 -9.317 1.00 98.25 184 THR A C 1
ATOM 1512 O O . THR A 1 184 ? 12.965 -2.068 -8.793 1.00 98.25 184 THR A O 1
ATOM 1515 N N . TYR A 1 185 ? 12.176 -4.005 -9.611 1.00 98.50 185 TYR A N 1
ATOM 1516 C CA . TYR A 1 185 ? 10.765 -3.667 -9.386 1.00 98.50 185 TYR A CA 1
ATOM 1517 C C . TYR A 1 185 ? 10.441 -3.431 -7.906 1.00 98.50 185 TYR A C 1
ATOM 1519 O O . TYR A 1 185 ? 9.749 -2.468 -7.573 1.00 98.50 185 TYR A O 1
ATOM 1527 N N . ASN A 1 186 ? 10.978 -4.264 -7.008 1.00 98.31 186 ASN A N 1
ATOM 1528 C CA . ASN A 1 186 ? 10.783 -4.108 -5.566 1.00 98.31 186 ASN A CA 1
ATOM 1529 C C . ASN A 1 186 ? 11.299 -2.761 -5.057 1.00 98.31 186 ASN A C 1
ATOM 1531 O O . ASN A 1 186 ? 10.604 -2.091 -4.294 1.00 98.31 186 ASN A O 1
ATOM 1535 N N . LEU A 1 187 ? 12.502 -2.358 -5.474 1.00 98.44 187 LEU A N 1
ATOM 1536 C CA . LEU A 1 187 ? 13.095 -1.087 -5.063 1.00 98.44 187 LEU A CA 1
ATOM 1537 C C . LEU A 1 187 ? 12.270 0.098 -5.568 1.00 98.44 187 LEU A C 1
ATOM 1539 O O . LEU A 1 187 ? 11.988 1.012 -4.794 1.00 98.44 187 LEU A O 1
ATOM 1543 N N . VAL A 1 188 ? 11.817 0.063 -6.824 1.00 98.50 188 VAL A N 1
ATOM 1544 C CA . VAL A 1 188 ? 10.960 1.119 -7.383 1.00 98.50 188 VAL A CA 1
ATOM 1545 C C . VAL A 1 188 ? 9.645 1.211 -6.602 1.00 98.50 188 VAL A C 1
ATOM 1547 O O . VAL A 1 188 ? 9.304 2.284 -6.111 1.00 98.50 188 VAL A O 1
ATOM 1550 N N . LEU A 1 189 ? 8.948 0.095 -6.368 1.00 98.62 189 LEU A N 1
ATOM 1551 C CA . LEU A 1 189 ? 7.706 0.079 -5.583 1.00 98.62 189 LEU A CA 1
ATOM 1552 C C . LEU A 1 189 ? 7.900 0.593 -4.148 1.00 98.62 189 LEU A C 1
ATOM 1554 O O . LEU A 1 189 ? 7.057 1.322 -3.626 1.00 98.62 189 LEU A O 1
ATOM 1558 N N . GLN A 1 190 ? 9.019 0.259 -3.506 1.00 98.06 190 GLN A N 1
ATOM 1559 C CA . GLN A 1 190 ? 9.355 0.770 -2.178 1.00 98.06 190 GLN A CA 1
ATOM 1560 C C . GLN A 1 190 ? 9.628 2.283 -2.171 1.00 98.06 190 GLN A C 1
ATOM 1562 O O . GLN A 1 190 ? 9.242 2.968 -1.221 1.00 98.06 190 GLN A O 1
ATOM 1567 N N . ILE A 1 191 ? 10.274 2.816 -3.212 1.00 98.12 191 ILE A N 1
ATOM 1568 C CA . ILE A 1 191 ? 10.486 4.261 -3.382 1.00 98.12 191 ILE A CA 1
ATOM 1569 C C . ILE A 1 191 ? 9.139 4.973 -3.545 1.00 98.12 191 ILE A C 1
ATOM 1571 O O . ILE A 1 191 ? 8.891 5.980 -2.875 1.00 98.12 191 ILE A O 1
ATOM 1575 N N . PHE A 1 192 ? 8.237 4.424 -4.361 1.00 98.12 192 PHE A N 1
ATOM 1576 C CA . PHE A 1 192 ? 6.880 4.946 -4.537 1.00 98.12 192 PHE A CA 1
ATOM 1577 C C . PHE A 1 192 ? 6.093 4.918 -3.222 1.00 98.12 192 PHE A C 1
ATOM 1579 O O . PHE A 1 192 ? 5.466 5.905 -2.857 1.00 98.12 192 PHE A O 1
ATOM 1586 N N . ALA A 1 193 ? 6.171 3.828 -2.457 1.00 97.88 193 ALA A N 1
ATOM 1587 C CA . ALA A 1 193 ? 5.490 3.675 -1.167 1.00 97.88 193 ALA A CA 1
ATOM 1588 C C . ALA A 1 193 ? 5.934 4.682 -0.086 1.00 97.88 193 ALA A C 1
ATOM 1590 O O . ALA A 1 193 ? 5.235 4.858 0.914 1.00 97.88 193 ALA A O 1
ATOM 1591 N N . LYS A 1 194 ? 7.098 5.321 -0.256 1.00 97.06 194 LYS A N 1
ATOM 1592 C CA . LYS A 1 194 ? 7.608 6.374 0.635 1.00 97.06 194 LYS A CA 1
ATOM 1593 C C . LYS A 1 194 ? 7.413 7.786 0.077 1.00 97.06 194 LYS A C 1
ATOM 1595 O O . LYS A 1 194 ? 7.791 8.746 0.745 1.00 97.06 194 LYS A O 1
ATOM 1600 N N . THR A 1 195 ? 6.928 7.939 -1.148 1.00 96.62 195 THR A N 1
ATOM 1601 C CA . THR A 1 195 ? 6.844 9.241 -1.815 1.00 96.62 195 THR A CA 1
ATOM 1602 C C . THR A 1 195 ? 5.411 9.748 -1.754 1.00 96.62 195 THR A C 1
ATOM 1604 O O . THR A 1 195 ? 4.491 9.056 -2.179 1.00 96.62 195 THR A O 1
ATOM 1607 N N . SER A 1 196 ? 5.219 10.941 -1.193 1.00 96.56 196 SER A N 1
ATOM 1608 C CA . SER A 1 196 ? 3.924 11.623 -1.207 1.00 96.56 196 SER A CA 1
ATOM 1609 C C . SER A 1 196 ? 3.705 12.287 -2.563 1.00 96.56 196 SER A C 1
ATOM 1611 O O . SER A 1 196 ? 4.640 12.845 -3.131 1.00 96.56 196 SER A O 1
ATOM 1613 N N . GLY A 1 197 ? 2.484 12.218 -3.088 1.00 96.19 197 GLY A N 1
ATOM 1614 C CA . GLY A 1 197 ? 2.173 12.722 -4.427 1.00 96.19 197 GLY A CA 1
ATOM 1615 C C . GLY A 1 197 ? 0.694 12.609 -4.787 1.00 96.19 197 GLY A C 1
ATOM 1616 O O . GLY A 1 197 ? -0.138 12.301 -3.937 1.00 96.19 197 GLY A O 1
ATOM 1617 N N . THR A 1 198 ? 0.371 12.863 -6.053 1.00 97.06 198 THR A N 1
ATOM 1618 C CA . THR A 1 198 ? -0.989 12.752 -6.609 1.00 97.06 198 THR A CA 1
ATOM 1619 C C . THR A 1 198 ? -1.400 11.290 -6.807 1.00 97.06 198 THR A C 1
ATOM 1621 O O . THR A 1 198 ? -0.590 10.367 -6.660 1.00 97.06 198 THR A O 1
ATOM 1624 N N . ARG A 1 199 ? -2.659 11.047 -7.194 1.00 96.38 199 ARG A N 1
ATOM 1625 C CA . ARG A 1 199 ? -3.129 9.694 -7.526 1.00 96.38 199 ARG A CA 1
ATOM 1626 C C . ARG A 1 199 ? -2.356 9.054 -8.678 1.00 96.38 199 ARG A C 1
ATOM 1628 O O . ARG A 1 199 ? -2.170 7.840 -8.654 1.00 96.38 199 ARG A O 1
ATOM 1635 N N . GLU A 1 200 ? -1.838 9.844 -9.614 1.00 97.00 200 GLU A N 1
ATOM 1636 C CA . GLU A 1 200 ? -1.026 9.357 -10.740 1.00 97.00 200 GLU A CA 1
ATOM 1637 C C . GLU A 1 200 ? 0.197 8.559 -10.265 1.00 97.00 200 GLU A C 1
ATOM 1639 O O . GLU A 1 200 ? 0.584 7.566 -10.882 1.00 97.00 200 GLU A O 1
ATOM 1644 N N . LEU A 1 201 ? 0.785 8.939 -9.124 1.00 97.25 201 LEU A N 1
ATOM 1645 C CA . LEU A 1 201 ? 1.896 8.205 -8.525 1.00 97.25 201 LEU A CA 1
ATOM 1646 C C . LEU A 1 201 ? 1.466 6.796 -8.079 1.00 97.25 201 LEU A C 1
ATOM 1648 O O . LEU A 1 201 ? 2.180 5.821 -8.314 1.00 97.25 201 LEU A O 1
ATOM 1652 N N . ALA A 1 202 ? 0.287 6.674 -7.466 1.00 98.06 202 ALA A N 1
ATOM 1653 C CA . ALA A 1 202 ? -0.266 5.389 -7.044 1.00 98.06 202 ALA A CA 1
ATOM 1654 C C . ALA A 1 202 ? -0.694 4.518 -8.237 1.00 98.06 202 ALA A C 1
ATOM 1656 O O . ALA A 1 202 ? -0.441 3.315 -8.234 1.00 98.06 202 ALA A O 1
ATOM 1657 N N . GLU A 1 203 ? -1.260 5.125 -9.281 1.00 97.69 203 GLU A N 1
ATOM 1658 C CA . GLU A 1 203 ? -1.619 4.445 -10.533 1.00 97.69 203 GLU A CA 1
ATOM 1659 C C . GLU A 1 203 ? -0.374 3.913 -11.265 1.00 97.69 203 GLU A C 1
ATOM 1661 O O . GLU A 1 203 ? -0.384 2.799 -11.786 1.00 97.69 203 GLU A O 1
ATOM 1666 N N . ARG A 1 204 ? 0.745 4.650 -11.241 1.00 98.06 204 ARG A N 1
ATOM 1667 C CA . ARG A 1 204 ? 2.039 4.164 -11.753 1.00 98.06 204 ARG A CA 1
ATOM 1668 C C . ARG A 1 204 ? 2.577 2.983 -10.943 1.00 98.06 204 ARG A C 1
ATOM 1670 O O . ARG A 1 204 ? 3.040 2.011 -11.537 1.00 98.06 204 ARG A O 1
ATOM 1677 N N . ALA A 1 205 ? 2.480 3.021 -9.610 1.00 98.50 205 ALA A N 1
ATOM 1678 C CA . ALA A 1 205 ? 2.840 1.872 -8.774 1.00 98.50 205 ALA A CA 1
ATOM 1679 C C . ALA A 1 205 ? 1.971 0.644 -9.100 1.00 98.50 205 ALA A C 1
ATOM 1681 O O . ALA A 1 205 ? 2.484 -0.469 -9.198 1.00 98.50 205 ALA A O 1
ATOM 1682 N N . GLU A 1 206 ? 0.669 0.839 -9.321 1.00 98.00 206 GLU A N 1
ATOM 1683 C CA . GLU A 1 206 ? -0.230 -0.223 -9.773 1.00 98.00 206 GLU A CA 1
ATOM 1684 C C . GLU A 1 206 ? 0.201 -0.786 -11.135 1.00 98.00 206 GLU A C 1
ATOM 1686 O O . GLU A 1 206 ? 0.337 -2.003 -11.277 1.00 98.00 206 GLU A O 1
ATOM 1691 N N . ALA A 1 207 ? 0.468 0.079 -12.117 1.00 98.12 207 ALA A N 1
ATOM 1692 C CA . ALA A 1 207 ? 0.896 -0.317 -13.457 1.00 98.12 207 ALA A CA 1
ATOM 1693 C C . ALA A 1 207 ? 2.183 -1.157 -13.433 1.00 98.12 207 ALA A C 1
ATOM 1695 O O . ALA A 1 207 ? 2.312 -2.110 -14.202 1.00 98.12 207 ALA A O 1
ATOM 1696 N N . ILE A 1 208 ? 3.106 -0.866 -12.511 1.00 98.50 208 ILE A N 1
ATOM 1697 C CA . ILE A 1 208 ? 4.305 -1.681 -12.293 1.00 98.50 208 ILE A CA 1
ATOM 1698 C C . ILE A 1 208 ? 3.932 -3.108 -11.864 1.00 98.50 208 ILE A C 1
ATOM 1700 O O . ILE A 1 208 ? 4.415 -4.073 -12.456 1.00 98.50 208 ILE A O 1
ATOM 1704 N N . VAL A 1 209 ? 3.047 -3.271 -10.876 1.00 97.88 209 VAL A N 1
ATOM 1705 C CA . VAL A 1 209 ? 2.622 -4.607 -10.415 1.00 97.88 209 VAL A CA 1
ATOM 1706 C C . VAL A 1 209 ? 1.862 -5.359 -11.512 1.00 97.88 209 VAL A C 1
ATOM 1708 O O . VAL A 1 209 ? 2.068 -6.558 -11.697 1.00 97.88 209 VAL A O 1
ATOM 1711 N N . GLN A 1 210 ? 1.030 -4.659 -12.286 1.00 97.00 210 GLN A N 1
ATOM 1712 C CA . GLN A 1 210 ? 0.347 -5.231 -13.450 1.00 97.00 210 GLN A CA 1
ATOM 1713 C C . GLN A 1 210 ? 1.333 -5.680 -14.534 1.00 97.00 210 GLN A C 1
ATOM 1715 O O . GLN A 1 210 ? 1.146 -6.727 -15.153 1.00 97.00 210 GLN A O 1
ATOM 1720 N N . LYS A 1 211 ? 2.414 -4.926 -14.749 1.00 97.44 211 LYS A N 1
ATOM 1721 C CA . LYS A 1 211 ? 3.474 -5.307 -15.681 1.00 97.44 211 LYS A CA 1
ATOM 1722 C C . LYS A 1 211 ? 4.226 -6.546 -15.206 1.00 97.44 211 LYS A C 1
ATOM 1724 O O . LYS A 1 211 ? 4.464 -7.443 -16.010 1.00 97.44 211 LYS A O 1
ATOM 1729 N N . MET A 1 212 ? 4.535 -6.643 -13.913 1.00 97.81 212 MET A N 1
ATOM 1730 C CA . MET A 1 212 ? 5.101 -7.860 -13.320 1.00 97.81 212 MET A CA 1
ATOM 1731 C C . MET A 1 212 ? 4.179 -9.074 -13.536 1.00 97.81 212 MET A C 1
ATOM 1733 O O . MET A 1 212 ? 4.633 -10.129 -13.978 1.00 97.81 212 MET A O 1
ATOM 1737 N N . GLU A 1 213 ? 2.869 -8.907 -13.320 1.00 96.94 213 GLU A N 1
ATOM 1738 C CA . GLU A 1 213 ? 1.859 -9.936 -13.606 1.00 96.94 213 GLU A CA 1
ATOM 1739 C C . GLU A 1 213 ? 1.867 -10.357 -15.082 1.00 96.94 213 GLU A C 1
ATOM 1741 O O . GLU A 1 213 ? 1.904 -11.551 -15.387 1.00 96.94 213 GLU A O 1
ATOM 1746 N N . TRP A 1 214 ? 1.899 -9.387 -16.000 1.00 96.62 214 TRP A N 1
ATOM 1747 C CA . TRP A 1 214 ? 1.975 -9.643 -17.436 1.00 96.62 214 TRP A CA 1
ATOM 1748 C C . TRP A 1 214 ? 3.243 -10.413 -17.822 1.00 96.62 214 TRP A C 1
ATOM 1750 O O . TRP A 1 214 ? 3.147 -11.366 -18.596 1.00 96.62 214 TRP A O 1
ATOM 1760 N N . ARG A 1 215 ? 4.411 -10.058 -17.265 1.00 96.12 215 ARG A N 1
ATOM 1761 C CA . ARG A 1 215 ? 5.678 -10.771 -17.513 1.00 96.12 215 ARG A CA 1
ATOM 1762 C C . ARG A 1 215 ? 5.611 -12.213 -17.022 1.00 96.12 215 ARG A C 1
ATOM 1764 O O . ARG A 1 215 ? 5.960 -13.130 -17.764 1.00 96.12 215 ARG A O 1
ATOM 1771 N N . TYR A 1 216 ? 5.081 -12.429 -15.820 1.00 96.56 216 TYR A N 1
ATOM 1772 C CA . TYR A 1 216 ? 4.878 -13.770 -15.278 1.00 96.56 216 TYR A CA 1
ATOM 1773 C C . TYR A 1 216 ? 3.971 -14.623 -16.177 1.00 96.56 216 TYR A C 1
ATOM 1775 O O . TYR A 1 216 ? 4.316 -15.754 -16.514 1.00 96.56 216 TYR A O 1
ATOM 1783 N N . GLN A 1 217 ? 2.828 -14.075 -16.596 1.00 96.31 217 GLN A N 1
ATOM 1784 C CA . GLN A 1 217 ? 1.823 -14.816 -17.362 1.00 96.31 217 GLN A CA 1
ATOM 1785 C C . GLN A 1 217 ? 2.210 -15.020 -18.834 1.00 96.31 217 GLN A C 1
ATOM 1787 O O . GLN A 1 217 ? 1.955 -16.086 -19.389 1.00 96.31 217 GLN A O 1
ATOM 1792 N N . THR A 1 218 ? 2.810 -14.011 -19.470 1.00 96.12 218 THR A N 1
ATOM 1793 C CA . THR A 1 218 ? 3.057 -13.990 -20.923 1.00 96.12 218 THR A CA 1
ATOM 1794 C C . THR A 1 218 ? 4.451 -14.489 -21.281 1.00 96.12 218 THR A C 1
ATOM 1796 O O . THR A 1 218 ? 4.609 -15.204 -22.268 1.00 96.12 218 THR A O 1
ATOM 1799 N N . LEU A 1 219 ? 5.466 -14.121 -20.491 1.00 94.44 219 LEU A N 1
ATOM 1800 C CA . LEU A 1 219 ? 6.863 -14.487 -20.748 1.00 94.44 219 LEU A CA 1
ATOM 1801 C C . LEU A 1 219 ? 7.301 -15.727 -19.953 1.00 94.44 219 LEU A C 1
ATOM 1803 O O . LEU A 1 219 ? 8.350 -16.296 -20.243 1.00 94.44 219 LEU A O 1
ATOM 1807 N N . GLY A 1 220 ? 6.508 -16.163 -18.967 1.00 96.25 220 GLY A N 1
ATOM 1808 C CA . GLY A 1 220 ? 6.841 -17.303 -18.109 1.00 96.25 220 GLY A CA 1
ATOM 1809 C C . GLY A 1 220 ? 7.943 -17.004 -17.088 1.00 96.25 220 GLY A C 1
ATOM 1810 O O . GLY A 1 220 ? 8.563 -17.927 -16.559 1.00 96.25 220 GLY A O 1
ATOM 1811 N N . GLU A 1 221 ? 8.205 -15.727 -16.805 1.00 95.81 221 GLU A N 1
ATOM 1812 C CA . GLU A 1 221 ? 9.225 -15.287 -15.852 1.00 95.81 221 GLU A CA 1
ATOM 1813 C C . GLU A 1 221 ? 8.735 -15.496 -14.411 1.00 95.81 221 GLU A C 1
ATOM 1815 O O . GLU A 1 221 ? 8.003 -14.685 -13.841 1.00 95.81 221 GLU A O 1
ATOM 1820 N N . LEU A 1 222 ? 9.100 -16.639 -13.821 1.00 96.31 222 LEU A N 1
ATOM 1821 C CA . LEU A 1 222 ? 8.599 -17.080 -12.512 1.00 96.31 222 LEU A CA 1
ATOM 1822 C C . LEU A 1 222 ? 8.949 -16.125 -11.361 1.00 96.31 222 LEU A C 1
ATOM 1824 O O . LEU A 1 222 ? 8.208 -16.048 -10.380 1.00 96.31 222 LEU A O 1
ATOM 1828 N N . ASP A 1 223 ? 10.061 -15.402 -11.468 1.00 95.69 223 ASP A N 1
ATOM 1829 C CA . ASP A 1 223 ? 10.508 -14.415 -10.487 1.00 95.69 223 ASP A CA 1
ATOM 1830 C C . ASP A 1 223 ? 9.691 -13.114 -10.528 1.00 95.69 223 ASP A C 1
ATOM 1832 O O . ASP A 1 223 ? 9.706 -12.364 -9.553 1.00 95.69 223 ASP A O 1
ATOM 1836 N N . MET A 1 224 ? 8.925 -12.882 -11.596 1.00 97.31 224 MET A N 1
ATOM 1837 C CA . MET A 1 224 ? 8.054 -11.713 -11.742 1.00 97.31 224 MET A CA 1
ATOM 1838 C C . MET A 1 224 ? 6.657 -11.914 -11.160 1.00 97.31 224 MET A C 1
ATOM 1840 O O . MET A 1 224 ? 5.862 -10.982 -11.190 1.00 97.31 224 MET A O 1
ATOM 1844 N N . LYS A 1 225 ? 6.323 -13.091 -10.612 1.00 96.62 225 LYS A N 1
ATOM 1845 C CA . LYS A 1 225 ? 4.993 -13.333 -10.036 1.00 96.62 225 LYS A CA 1
ATOM 1846 C C . LYS A 1 225 ? 4.709 -12.357 -8.878 1.00 96.62 225 LYS A C 1
ATOM 1848 O O . LYS A 1 225 ? 5.366 -12.463 -7.834 1.00 96.62 225 LYS A O 1
ATOM 1853 N N . PRO A 1 226 ? 3.701 -11.469 -8.989 1.00 96.56 226 PRO A N 1
ATOM 1854 C CA . PRO A 1 226 ? 3.336 -10.601 -7.881 1.00 96.56 226 PRO A CA 1
ATOM 1855 C C . PRO A 1 226 ? 2.806 -11.392 -6.685 1.00 96.56 226 PRO A C 1
ATOM 1857 O O . PRO A 1 226 ? 2.212 -12.461 -6.813 1.00 96.56 226 PRO A O 1
ATOM 1860 N N . HIS A 1 227 ? 2.996 -10.825 -5.502 1.00 94.50 227 HIS A N 1
ATOM 1861 C CA . HIS A 1 227 ? 2.539 -11.368 -4.222 1.00 94.50 227 HIS A CA 1
ATOM 1862 C C . HIS A 1 227 ? 2.205 -10.219 -3.263 1.00 94.50 227 HIS A C 1
ATOM 1864 O O . HIS A 1 227 ? 2.412 -9.055 -3.617 1.00 94.50 227 HIS A O 1
ATOM 1870 N N . ALA A 1 228 ? 1.724 -10.532 -2.055 1.00 94.31 228 ALA A N 1
ATOM 1871 C CA . ALA A 1 228 ? 1.191 -9.559 -1.094 1.00 94.31 228 ALA A CA 1
ATOM 1872 C C . ALA A 1 228 ? 2.079 -8.319 -0.877 1.00 94.31 228 ALA A C 1
ATOM 1874 O O . ALA A 1 228 ? 1.582 -7.198 -0.882 1.00 94.31 228 ALA A O 1
ATOM 1875 N N . PHE A 1 229 ? 3.402 -8.496 -0.781 1.00 96.19 229 PHE A N 1
ATOM 1876 C CA . PHE A 1 229 ? 4.383 -7.403 -0.688 1.00 96.19 229 PHE A CA 1
ATOM 1877 C C . PHE A 1 229 ? 4.193 -6.309 -1.754 1.00 96.19 229 PHE A C 1
ATOM 1879 O O . PHE A 1 229 ? 4.159 -5.129 -1.419 1.00 96.19 229 PHE A O 1
ATOM 1886 N N . HIS A 1 230 ? 4.032 -6.690 -3.023 1.00 97.56 230 HIS A N 1
ATOM 1887 C CA . HIS A 1 230 ? 3.931 -5.741 -4.132 1.00 97.56 230 HIS A CA 1
ATOM 1888 C C . HIS A 1 230 ? 2.647 -4.910 -4.025 1.00 97.56 230 HIS A C 1
ATOM 1890 O O . HIS A 1 230 ? 2.674 -3.686 -4.139 1.00 97.56 230 HIS A O 1
ATOM 1896 N N . TRP A 1 231 ? 1.525 -5.563 -3.711 1.00 97.44 231 TRP A N 1
ATOM 1897 C CA . TRP A 1 231 ? 0.244 -4.887 -3.500 1.00 97.44 231 TRP A CA 1
ATOM 1898 C C . TRP A 1 231 ? 0.222 -4.042 -2.225 1.00 97.44 231 TRP A C 1
ATOM 1900 O O . TRP A 1 231 ? -0.383 -2.972 -2.209 1.00 97.44 231 TRP A O 1
ATOM 1910 N N . ASN A 1 232 ? 0.937 -4.458 -1.179 1.00 97.25 232 ASN A N 1
ATOM 1911 C CA . ASN A 1 232 ? 1.153 -3.638 0.008 1.00 97.25 232 ASN A CA 1
ATOM 1912 C C . ASN A 1 232 ? 1.903 -2.349 -0.325 1.00 97.25 232 ASN A C 1
ATOM 1914 O O . ASN A 1 232 ? 1.506 -1.293 0.160 1.00 97.25 232 ASN A O 1
ATOM 1918 N N . CYS A 1 233 ? 2.932 -2.401 -1.177 1.00 98.19 233 CYS A N 1
ATOM 1919 C CA . CYS A 1 233 ? 3.595 -1.190 -1.658 1.00 98.19 233 CYS A CA 1
ATOM 1920 C C . CYS A 1 233 ? 2.613 -0.259 -2.379 1.00 98.19 233 CYS A C 1
ATOM 1922 O O . CYS A 1 233 ? 2.583 0.923 -2.052 1.00 98.19 233 CYS A O 1
ATOM 1924 N N . VAL A 1 234 ? 1.746 -0.783 -3.254 1.00 98.50 234 VAL A N 1
ATOM 1925 C CA . VAL A 1 234 ? 0.699 0.018 -3.922 1.00 98.50 234 VAL A CA 1
ATOM 1926 C C . VAL A 1 234 ? -0.240 0.676 -2.904 1.00 98.50 234 VAL A C 1
ATOM 1928 O O . VAL A 1 234 ? -0.498 1.876 -2.988 1.00 98.50 234 VAL A O 1
ATOM 1931 N N . MET A 1 235 ? -0.708 -0.061 -1.889 1.00 98.31 235 MET A N 1
ATOM 1932 C CA . MET A 1 235 ? -1.560 0.507 -0.832 1.00 98.31 235 MET A CA 1
ATOM 1933 C C . MET A 1 235 ? -0.836 1.576 -0.007 1.00 98.31 235 MET A C 1
ATOM 1935 O O . MET A 1 235 ? -1.432 2.586 0.367 1.00 98.31 235 MET A O 1
ATOM 1939 N N . LEU A 1 236 ? 0.458 1.395 0.259 1.00 98.00 236 LEU A N 1
ATOM 1940 C CA . LEU A 1 236 ? 1.276 2.404 0.927 1.00 98.00 236 LEU A CA 1
ATOM 1941 C C . LEU A 1 236 ? 1.469 3.652 0.057 1.00 98.00 236 LEU A C 1
ATOM 1943 O O . LEU A 1 236 ? 1.436 4.754 0.599 1.00 98.00 236 LEU A O 1
ATOM 1947 N N . THR A 1 237 ? 1.577 3.514 -1.266 1.00 98.38 237 THR A N 1
ATOM 1948 C CA . THR A 1 237 ? 1.576 4.662 -2.185 1.00 98.38 237 THR A CA 1
ATOM 1949 C C . THR A 1 237 ? 0.230 5.389 -2.159 1.00 98.38 237 THR A C 1
ATOM 1951 O O . THR A 1 237 ? 0.198 6.607 -2.008 1.00 98.38 237 THR A O 1
ATOM 1954 N N . TYR A 1 238 ? -0.899 4.668 -2.184 1.00 98.44 238 TYR A N 1
ATOM 1955 C CA . TYR A 1 238 ? -2.223 5.282 -1.996 1.00 98.44 238 TYR A CA 1
ATOM 1956 C C . TYR A 1 238 ? -2.375 5.968 -0.635 1.00 98.44 238 TYR A C 1
ATOM 1958 O O . TYR A 1 238 ? -3.069 6.975 -0.530 1.00 98.44 238 TYR A O 1
ATOM 1966 N N . LYS A 1 239 ? -1.727 5.464 0.418 1.00 98.00 239 LYS A N 1
ATOM 1967 C CA . LYS A 1 239 ? -1.741 6.103 1.740 1.00 98.00 239 LYS A CA 1
ATOM 1968 C C . LYS A 1 239 ? -1.075 7.482 1.678 1.00 98.00 239 LYS A C 1
ATOM 1970 O O . LYS A 1 239 ? -1.638 8.438 2.212 1.00 98.00 239 LYS A O 1
ATOM 1975 N N . GLU A 1 240 ? 0.070 7.573 1.001 1.00 97.38 240 GLU A N 1
ATOM 1976 C CA . GLU A 1 240 ? 0.837 8.810 0.777 1.00 97.38 240 GLU A CA 1
ATOM 1977 C C . GLU A 1 240 ? 0.223 9.743 -0.288 1.00 97.38 240 GLU A C 1
ATOM 1979 O O . GLU A 1 240 ? 0.676 10.877 -0.450 1.00 97.38 240 GLU A O 1
ATOM 1984 N N . CYS A 1 241 ? -0.828 9.300 -0.985 1.00 97.38 241 CYS A N 1
ATOM 1985 C CA . CYS A 1 241 ? -1.546 10.111 -1.961 1.00 97.38 241 CYS A CA 1
ATOM 1986 C C . CYS A 1 241 ? -2.237 11.319 -1.300 1.00 97.38 241 CYS A C 1
ATOM 1988 O O . CYS A 1 241 ? -2.831 11.208 -0.218 1.00 97.38 241 CYS A O 1
ATOM 1990 N N . THR A 1 242 ? -2.184 12.474 -1.962 1.00 96.81 242 THR A N 1
ATOM 1991 C CA . THR A 1 242 ? -2.816 13.720 -1.511 1.00 96.81 242 THR A CA 1
ATOM 1992 C C . THR A 1 242 ? -4.215 13.931 -2.076 1.00 96.81 242 THR A C 1
ATOM 1994 O O . THR A 1 242 ? -4.876 14.877 -1.670 1.00 96.81 242 THR A O 1
ATOM 1997 N N . ASP A 1 243 ? -4.708 13.075 -2.968 1.00 97.00 243 ASP A N 1
ATOM 1998 C CA . ASP A 1 243 ? -6.024 13.266 -3.581 1.00 97.00 243 ASP A CA 1
ATOM 1999 C C . ASP A 1 243 ? -7.162 12.896 -2.620 1.00 97.00 243 ASP A C 1
ATOM 2001 O O . ASP A 1 243 ? -7.080 11.958 -1.820 1.00 97.00 243 ASP A O 1
ATOM 2005 N N . TRP A 1 244 ? -8.268 13.639 -2.702 1.00 96.50 244 TRP A N 1
ATOM 2006 C CA . TRP A 1 244 ? -9.405 13.499 -1.786 1.00 96.50 244 TRP A CA 1
ATOM 2007 C C . TRP A 1 244 ? -10.147 12.159 -1.937 1.00 96.50 244 TRP A C 1
ATOM 2009 O O . TRP A 1 244 ? -10.780 11.694 -0.990 1.00 96.50 244 TRP A O 1
ATOM 2019 N N . ASP A 1 245 ? -10.072 11.531 -3.113 1.00 96.12 245 ASP A N 1
ATOM 2020 C CA . ASP A 1 245 ? -10.767 10.287 -3.454 1.00 96.12 245 ASP A CA 1
ATOM 2021 C C . ASP A 1 245 ? -9.876 9.036 -3.354 1.00 96.12 245 ASP A C 1
ATOM 2023 O O . ASP A 1 245 ? -10.334 7.931 -3.660 1.00 96.12 245 ASP A O 1
ATOM 2027 N N . LYS A 1 246 ? -8.640 9.164 -2.845 1.00 96.69 246 LYS A N 1
ATOM 2028 C CA . LYS A 1 246 ? -7.674 8.055 -2.715 1.00 96.69 246 LYS A CA 1
ATOM 2029 C C . LYS A 1 246 ? -8.250 6.816 -2.025 1.00 96.69 246 LYS A C 1
ATOM 2031 O O . LYS A 1 246 ? -7.982 5.692 -2.439 1.00 96.69 246 LYS A O 1
ATOM 2036 N N . SER A 1 247 ? -9.098 7.022 -1.014 1.00 97.62 247 SER A N 1
ATOM 2037 C CA . SER A 1 247 ? -9.761 5.941 -0.275 1.00 97.62 247 SER A CA 1
ATOM 2038 C C . SER A 1 247 ? -10.697 5.131 -1.173 1.00 97.62 247 SER A C 1
ATOM 2040 O O . SER A 1 247 ? -10.716 3.905 -1.106 1.00 97.62 247 SER A O 1
ATOM 2042 N N . LEU A 1 248 ? -11.453 5.797 -2.050 1.00 97.38 248 LEU A N 1
ATOM 2043 C CA . LEU A 1 248 ? -12.384 5.133 -2.959 1.00 97.38 248 LEU A CA 1
ATOM 2044 C C . LEU A 1 248 ? -11.640 4.289 -3.996 1.00 97.38 248 LEU A C 1
ATOM 2046 O O . LEU A 1 248 ? -12.030 3.147 -4.243 1.00 97.38 248 LEU A O 1
ATOM 2050 N N . TYR A 1 249 ? -10.571 4.835 -4.577 1.00 97.62 249 TYR A N 1
ATOM 2051 C CA . TYR A 1 249 ? -9.759 4.128 -5.567 1.00 97.62 249 TYR A CA 1
ATOM 2052 C C . TYR A 1 249 ? -9.025 2.935 -4.959 1.00 97.62 249 TYR A C 1
ATOM 2054 O O . TYR A 1 249 ? -9.138 1.831 -5.490 1.00 97.62 249 TYR A O 1
ATOM 2062 N N . ALA A 1 250 ? -8.370 3.118 -3.809 1.00 97.94 250 ALA A N 1
ATOM 2063 C CA . ALA A 1 250 ? -7.709 2.026 -3.099 1.00 97.94 250 ALA A CA 1
ATOM 2064 C C . ALA A 1 250 ? -8.697 0.903 -2.748 1.00 97.94 250 ALA A C 1
ATOM 2066 O O . ALA A 1 250 ? -8.419 -0.269 -2.997 1.00 97.94 250 ALA A O 1
ATOM 2067 N N . ALA A 1 251 ? -9.888 1.256 -2.245 1.00 97.25 251 ALA A N 1
ATOM 2068 C CA . ALA A 1 251 ? -10.938 0.281 -1.979 1.00 97.25 251 ALA A CA 1
ATOM 2069 C C . ALA A 1 251 ? -11.339 -0.450 -3.263 1.00 97.25 251 ALA A C 1
ATOM 2071 O O . ALA A 1 251 ? -11.299 -1.671 -3.304 1.00 97.25 251 ALA A O 1
ATOM 2072 N N . LYS A 1 252 ? -11.680 0.268 -4.337 1.00 96.69 252 LYS A N 1
ATOM 2073 C CA . LYS A 1 252 ? -12.075 -0.346 -5.612 1.00 96.69 252 LYS A CA 1
ATOM 2074 C C . LYS A 1 252 ? -11.021 -1.341 -6.116 1.00 96.69 252 LYS A C 1
ATOM 2076 O O . LYS A 1 252 ? -11.385 -2.470 -6.442 1.00 96.69 252 LYS A O 1
ATOM 2081 N N . LEU A 1 253 ? -9.748 -0.948 -6.095 1.00 96.06 253 LEU A N 1
ATOM 2082 C CA . LEU A 1 253 ? -8.627 -1.772 -6.536 1.00 96.06 253 LEU A CA 1
ATOM 2083 C C . LEU A 1 253 ? -8.523 -3.080 -5.743 1.00 96.06 253 LEU A C 1
ATOM 2085 O O . LEU A 1 253 ? -8.495 -4.157 -6.338 1.00 96.06 253 LEU A O 1
ATOM 2089 N N . VAL A 1 254 ? -8.526 -3.012 -4.406 1.00 95.12 254 VAL A N 1
ATOM 2090 C CA . VAL A 1 254 ? -8.445 -4.210 -3.547 1.00 95.12 254 VAL A CA 1
ATOM 2091 C C . VAL A 1 254 ? -9.556 -5.202 -3.879 1.00 95.12 254 VAL A C 1
ATOM 2093 O O . VAL A 1 254 ? -9.348 -6.409 -3.887 1.00 95.12 254 VAL A O 1
ATOM 2096 N N . LEU A 1 255 ? -10.742 -4.709 -4.203 1.00 91.62 255 LEU A N 1
ATOM 2097 C CA . LEU A 1 255 ? -11.923 -5.547 -4.369 1.00 91.62 255 LEU A CA 1
ATOM 2098 C C . LEU A 1 255 ? -12.031 -6.152 -5.752 1.00 91.62 255 LEU A C 1
ATOM 2100 O O . LEU A 1 255 ? -12.463 -7.295 -5.891 1.00 91.62 255 LEU A O 1
ATOM 2104 N N . GLU A 1 256 ? -11.635 -5.397 -6.771 1.00 92.75 256 GLU A N 1
ATOM 2105 C CA . GLU A 1 256 ? -11.412 -5.942 -8.103 1.00 92.75 256 GLU A CA 1
ATOM 2106 C C . GLU A 1 256 ? -10.370 -7.054 -8.031 1.00 92.75 256 GLU A C 1
ATOM 2108 O O . GLU A 1 256 ? -10.593 -8.141 -8.558 1.00 92.75 256 GLU A O 1
ATOM 2113 N N . ARG A 1 257 ? -9.290 -6.854 -7.276 1.00 92.50 257 ARG A N 1
ATOM 2114 C CA . ARG A 1 257 ? -8.255 -7.874 -7.158 1.00 92.50 257 ARG A CA 1
ATOM 2115 C C . ARG A 1 257 ? -8.671 -9.080 -6.326 1.00 92.50 257 ARG A C 1
ATOM 2117 O O . ARG A 1 257 ? -8.426 -10.194 -6.772 1.00 92.50 257 ARG A O 1
ATOM 2124 N N . LEU A 1 258 ? -9.379 -8.905 -5.210 1.00 89.88 258 LEU A N 1
ATOM 2125 C CA . LEU A 1 258 ? -9.949 -10.022 -4.439 1.00 89.88 258 LEU A CA 1
ATOM 2126 C C . LEU A 1 258 ? -10.898 -10.886 -5.281 1.00 89.88 258 LEU A C 1
ATOM 2128 O O . LEU A 1 258 ? -11.047 -12.075 -5.013 1.00 89.88 258 LEU A O 1
ATOM 2132 N N . ARG A 1 259 ? -11.538 -10.312 -6.307 1.00 89.50 259 ARG A N 1
ATOM 2133 C CA . ARG A 1 259 ? -12.367 -11.070 -7.256 1.00 89.50 259 ARG A CA 1
ATOM 2134 C C . ARG A 1 259 ? -11.564 -11.899 -8.241 1.00 89.50 259 ARG A C 1
ATOM 2136 O O . ARG A 1 259 ? -12.041 -12.957 -8.646 1.00 89.50 259 ARG A O 1
ATOM 2143 N N . HIS A 1 260 ? -10.412 -11.393 -8.664 1.00 90.25 260 HIS A N 1
ATOM 2144 C CA . HIS A 1 260 ? -9.571 -12.046 -9.658 1.00 90.25 260 HIS A CA 1
ATOM 2145 C C . HIS A 1 260 ? -8.652 -13.095 -9.031 1.00 90.25 260 HIS A C 1
ATOM 2147 O O . HIS A 1 260 ? -8.613 -14.222 -9.521 1.00 90.25 260 HIS A O 1
ATOM 2153 N N . ASP A 1 261 ? -7.969 -12.752 -7.938 1.00 89.75 261 ASP A N 1
ATOM 2154 C CA . ASP A 1 261 ? -7.059 -13.652 -7.233 1.00 89.75 261 ASP A CA 1
ATOM 2155 C C . ASP A 1 261 ? -7.079 -13.395 -5.712 1.00 89.75 261 ASP A C 1
ATOM 2157 O O . ASP A 1 261 ? -6.353 -12.534 -5.206 1.00 89.75 261 ASP A O 1
ATOM 2161 N N . PRO A 1 262 ? -7.892 -14.151 -4.951 1.00 87.12 262 PRO A N 1
ATOM 2162 C CA . PRO A 1 262 ? -7.930 -14.050 -3.494 1.00 87.12 262 PRO A CA 1
ATOM 2163 C C . PRO A 1 262 ? -6.612 -14.459 -2.826 1.00 87.12 262 PRO A C 1
ATOM 2165 O O . PRO A 1 262 ? -6.338 -14.032 -1.710 1.00 87.12 262 PRO A O 1
ATOM 2168 N N . THR A 1 263 ? -5.799 -15.296 -3.482 1.00 86.50 263 THR A N 1
ATOM 2169 C CA . THR A 1 263 ? -4.613 -15.918 -2.867 1.00 86.50 263 THR A CA 1
ATOM 2170 C C . THR A 1 263 ? -3.444 -14.955 -2.716 1.00 86.50 263 THR A C 1
ATOM 2172 O O . THR A 1 263 ? -2.516 -15.203 -1.949 1.00 86.50 263 THR A O 1
ATOM 2175 N N . VAL A 1 264 ? -3.498 -13.839 -3.438 1.00 82.25 264 VAL A N 1
ATOM 2176 C CA . VAL A 1 264 ? -2.472 -12.798 -3.422 1.00 82.25 264 VAL A CA 1
ATOM 2177 C C . VAL A 1 264 ? -2.563 -11.928 -2.166 1.00 82.25 264 VAL A C 1
ATOM 2179 O O . VAL A 1 264 ? -1.600 -11.231 -1.838 1.00 82.25 264 VAL A O 1
ATOM 2182 N N . PHE A 1 265 ? -3.685 -11.981 -1.443 1.00 84.69 265 PHE A N 1
ATOM 2183 C CA . PHE A 1 265 ? -3.960 -11.091 -0.325 1.00 84.69 265 PHE A CA 1
ATOM 2184 C C . PHE A 1 265 ? -3.742 -11.751 1.025 1.00 84.69 265 PHE A C 1
ATOM 2186 O O . PHE A 1 265 ? -4.351 -12.762 1.364 1.00 84.69 265 PHE A O 1
ATOM 2193 N N . ASP A 1 266 ? -2.888 -11.113 1.816 1.00 90.62 266 ASP A N 1
ATOM 2194 C CA . ASP A 1 266 ? -2.715 -11.407 3.227 1.00 90.62 266 ASP A CA 1
ATOM 2195 C C . ASP A 1 266 ? -3.483 -10.372 4.083 1.00 90.62 266 ASP A C 1
ATOM 2197 O O . ASP A 1 266 ? -3.949 -9.342 3.574 1.00 90.62 266 ASP A O 1
ATOM 2201 N N . PRO A 1 267 ? -3.623 -10.600 5.401 1.00 92.25 267 PRO A N 1
ATOM 2202 C CA . PRO A 1 267 ? -4.279 -9.646 6.291 1.00 92.25 267 PRO A CA 1
ATOM 2203 C C . PRO A 1 267 ? -3.622 -8.259 6.292 1.00 92.25 267 PRO A C 1
ATOM 2205 O O . PRO A 1 267 ? -4.284 -7.262 6.585 1.00 92.25 267 PRO A O 1
ATOM 2208 N N . SER A 1 268 ? -2.331 -8.168 5.953 1.00 93.88 268 SER A N 1
ATOM 2209 C CA . SER A 1 268 ? -1.592 -6.905 5.970 1.00 93.88 268 SER A CA 1
ATOM 2210 C C . SER A 1 268 ? -2.058 -5.936 4.880 1.00 93.88 268 SER A C 1
ATOM 2212 O O . SER A 1 268 ? -2.020 -4.723 5.096 1.00 93.88 268 SER A O 1
ATOM 2214 N N . LEU A 1 269 ? -2.612 -6.440 3.772 1.00 94.69 269 LEU A N 1
ATOM 2215 C CA . LEU A 1 269 ? -3.243 -5.584 2.772 1.00 94.69 269 LEU A CA 1
ATOM 2216 C C . LEU A 1 269 ? -4.430 -4.813 3.357 1.00 94.69 269 LEU A C 1
ATOM 2218 O O . LEU A 1 269 ? -4.527 -3.603 3.163 1.00 94.69 269 LEU A O 1
ATOM 2222 N N . PHE A 1 270 ? -5.314 -5.477 4.105 1.00 95.25 270 PHE A N 1
ATOM 2223 C CA . PHE A 1 270 ? -6.465 -4.814 4.723 1.00 95.25 270 PHE A CA 1
ATOM 2224 C C . PHE A 1 270 ? -6.034 -3.809 5.790 1.00 95.25 270 PHE A C 1
ATOM 2226 O O . PHE A 1 270 ? -6.612 -2.728 5.889 1.00 95.25 270 PHE A O 1
ATOM 2233 N N . VAL A 1 271 ? -4.971 -4.118 6.538 1.00 96.38 271 VAL A N 1
ATOM 2234 C CA . VAL A 1 271 ? -4.340 -3.160 7.456 1.00 96.38 271 VAL A CA 1
ATOM 2235 C C . VAL A 1 271 ? -3.873 -1.920 6.691 1.00 96.38 271 VAL A C 1
ATOM 2237 O O . VAL A 1 271 ? -4.173 -0.797 7.093 1.00 96.38 271 VAL A O 1
ATOM 2240 N N . ASN A 1 272 ? -3.180 -2.095 5.563 1.00 97.56 272 ASN A N 1
ATOM 2241 C CA . ASN A 1 272 ? -2.723 -0.976 4.743 1.00 97.56 272 ASN A CA 1
ATOM 2242 C C . ASN A 1 272 ? -3.884 -0.210 4.099 1.00 97.56 272 ASN A C 1
ATOM 2244 O O . ASN A 1 272 ? -3.833 1.016 4.055 1.00 97.56 272 ASN A O 1
ATOM 2248 N N . LEU A 1 273 ? -4.960 -0.885 3.698 1.00 97.88 273 LEU A N 1
ATOM 2249 C CA . LEU A 1 273 ? -6.176 -0.245 3.202 1.00 97.88 273 LEU A CA 1
ATOM 2250 C C . LEU A 1 273 ? -6.833 0.638 4.278 1.00 97.88 273 LEU A C 1
ATOM 2252 O O . LEU A 1 273 ? -7.151 1.795 4.014 1.00 97.88 273 LEU A O 1
ATOM 2256 N N . LEU A 1 274 ? -6.953 0.150 5.518 1.00 98.06 274 LEU A N 1
ATOM 2257 C CA . LEU A 1 274 ? -7.435 0.960 6.644 1.00 98.06 274 LEU A CA 1
ATOM 2258 C C . LEU A 1 274 ? -6.518 2.156 6.925 1.00 98.06 274 LEU A C 1
ATOM 2260 O O . LEU A 1 274 ? -6.998 3.240 7.255 1.00 98.06 274 LEU A O 1
ATOM 2264 N N . ARG A 1 275 ? -5.200 2.006 6.734 1.00 97.62 275 ARG A N 1
ATOM 2265 C CA . ARG A 1 275 ? -4.267 3.139 6.817 1.00 97.62 275 ARG A CA 1
ATOM 2266 C C . ARG A 1 275 ? -4.555 4.182 5.743 1.00 97.62 275 ARG A C 1
ATOM 2268 O O . ARG A 1 275 ? -4.510 5.362 6.073 1.00 97.62 275 ARG A O 1
ATOM 2275 N N . VAL A 1 276 ? -4.892 3.791 4.509 1.00 98.19 276 VAL A N 1
ATOM 2276 C CA . VAL A 1 276 ? -5.340 4.746 3.472 1.00 98.19 276 VAL A CA 1
ATOM 2277 C C . VAL A 1 276 ? -6.566 5.520 3.963 1.00 98.19 276 VAL A C 1
ATOM 2279 O O . VAL A 1 276 ? -6.594 6.746 3.870 1.00 98.19 276 VAL A O 1
ATOM 2282 N N . PHE A 1 277 ? -7.541 4.825 4.554 1.00 98.12 277 PHE A N 1
ATOM 2283 C CA . PHE A 1 277 ? -8.780 5.432 5.051 1.00 98.12 277 PHE A CA 1
ATOM 2284 C C . PHE A 1 277 ? -8.583 6.350 6.257 1.00 98.12 277 PHE A C 1
ATOM 2286 O O . PHE A 1 277 ? -9.397 7.240 6.480 1.00 98.12 277 PHE A O 1
ATOM 2293 N N . ALA A 1 278 ? -7.521 6.151 7.036 1.00 96.75 278 ALA A N 1
ATOM 2294 C CA . ALA A 1 278 ? -7.222 6.942 8.225 1.00 96.75 278 ALA A CA 1
ATOM 2295 C C . ALA A 1 278 ? -6.236 8.102 7.972 1.00 96.75 278 ALA A C 1
ATOM 2297 O O . ALA A 1 278 ? -6.109 8.998 8.809 1.00 96.75 278 ALA A O 1
ATOM 2298 N N . HIS A 1 279 ? -5.487 8.090 6.863 1.00 95.44 279 HIS A N 1
ATOM 2299 C CA . HIS A 1 279 ? -4.312 8.949 6.703 1.00 95.44 279 HIS A CA 1
ATOM 2300 C C . HIS A 1 279 ? -4.593 10.282 5.997 1.00 95.44 279 HIS A C 1
ATOM 2302 O O . HIS A 1 279 ? -4.926 10.299 4.814 1.00 95.44 279 HIS A O 1
ATOM 2308 N N . ARG A 1 280 ? -4.322 11.394 6.705 1.00 89.38 280 ARG A N 1
ATOM 2309 C CA . ARG A 1 280 ? -4.174 12.779 6.194 1.00 89.38 280 ARG A CA 1
ATOM 2310 C C . ARG A 1 280 ? -5.107 13.113 5.025 1.00 89.38 280 ARG A C 1
ATOM 2312 O O . ARG A 1 280 ? -4.690 13.172 3.870 1.00 89.38 280 ARG A O 1
ATOM 2319 N N . HIS A 1 281 ? -6.375 13.329 5.344 1.00 93.81 281 HIS A N 1
ATOM 2320 C CA . HIS A 1 281 ? -7.373 13.749 4.367 1.00 93.81 281 HIS A CA 1
ATOM 2321 C C . HIS A 1 281 ? -7.272 15.246 4.090 1.00 93.81 281 HIS A C 1
ATOM 2323 O O . HIS A 1 281 ? -7.087 16.033 5.015 1.00 93.81 281 HIS A O 1
ATOM 2329 N N . VAL A 1 282 ? -7.439 15.639 2.825 1.00 93.56 282 VAL A N 1
ATOM 2330 C CA . VAL A 1 282 ? -7.412 17.053 2.400 1.00 93.56 282 VAL A CA 1
ATOM 2331 C C . VAL A 1 282 ? -8.550 17.856 3.022 1.00 93.56 282 VAL A C 1
ATOM 2333 O O . VAL A 1 282 ? -8.414 19.046 3.285 1.00 93.56 282 VAL A O 1
ATOM 2336 N N . ASN A 1 283 ? -9.700 17.213 3.225 1.00 95.31 283 ASN A N 1
ATOM 2337 C CA . ASN A 1 283 ? -10.896 17.842 3.761 1.00 95.31 283 ASN A CA 1
ATOM 2338 C C . ASN A 1 283 ? -11.756 16.834 4.537 1.00 95.31 283 ASN A C 1
ATOM 2340 O O . ASN A 1 283 ? -11.559 15.619 4.464 1.00 95.31 283 ASN A O 1
ATOM 2344 N N . GLU A 1 284 ? -12.741 17.356 5.263 1.00 95.81 284 GLU A N 1
ATOM 2345 C CA . GLU A 1 284 ? -13.669 16.561 6.071 1.00 95.81 284 GLU A CA 1
ATOM 2346 C C . GLU A 1 284 ? -14.482 15.563 5.233 1.00 95.81 284 GLU A C 1
ATOM 2348 O O . GLU A 1 284 ? -14.727 14.444 5.676 1.00 95.81 284 GLU A O 1
ATOM 2353 N N . LYS A 1 285 ? -14.845 15.910 3.989 1.00 95.81 285 LYS A N 1
ATOM 2354 C CA . LYS A 1 285 ? -15.589 15.002 3.099 1.00 95.81 285 LYS A CA 1
ATOM 2355 C C . LYS A 1 285 ? -14.775 13.755 2.749 1.00 95.81 285 LYS A C 1
ATOM 2357 O O . LYS A 1 285 ? -15.317 12.654 2.773 1.00 95.81 285 LYS A O 1
ATOM 2362 N N . ALA A 1 286 ? -13.485 13.918 2.460 1.00 96.06 286 ALA A N 1
ATOM 2363 C CA . ALA A 1 286 ? -12.562 12.810 2.223 1.00 96.06 286 ALA A CA 1
ATOM 2364 C C . ALA A 1 286 ? -12.393 11.941 3.479 1.00 96.06 286 ALA A C 1
ATOM 2366 O O . ALA A 1 286 ? -12.421 10.714 3.387 1.00 96.06 286 ALA A O 1
ATOM 2367 N N . ALA A 1 287 ? -12.322 12.570 4.656 1.00 96.81 287 ALA A N 1
ATOM 2368 C CA . ALA A 1 287 ? -12.253 11.863 5.931 1.00 96.81 287 ALA A CA 1
ATOM 2369 C C . ALA A 1 287 ? -13.521 11.041 6.214 1.00 96.81 287 ALA A C 1
ATOM 2371 O O . ALA A 1 287 ? -13.435 9.870 6.587 1.00 96.81 287 ALA A O 1
ATOM 2372 N N . LEU A 1 288 ? -14.698 11.620 5.960 1.00 96.62 288 LEU A N 1
ATOM 2373 C CA . LEU A 1 288 ? -15.988 10.944 6.083 1.00 96.62 288 LEU A CA 1
ATOM 2374 C C . LEU A 1 288 ? -16.110 9.774 5.097 1.00 96.62 288 LEU A C 1
ATOM 2376 O O . LEU A 1 288 ? -16.581 8.698 5.465 1.00 96.62 288 LEU A O 1
ATOM 2380 N N . LEU A 1 289 ? -15.658 9.964 3.854 1.00 96.88 289 LEU A N 1
ATOM 2381 C CA . LEU A 1 289 ? -15.620 8.911 2.840 1.00 96.88 289 LEU A CA 1
ATOM 2382 C C . LEU A 1 289 ? -14.725 7.745 3.281 1.00 96.88 289 LEU A C 1
ATOM 2384 O O . LEU A 1 289 ? -15.160 6.596 3.220 1.00 96.88 289 LEU A O 1
ATOM 2388 N N . GLY A 1 290 ? -13.512 8.033 3.765 1.00 97.44 290 GLY A N 1
ATOM 2389 C CA . GLY A 1 290 ? -12.600 7.027 4.312 1.00 97.44 290 GLY A CA 1
ATOM 2390 C C . GLY A 1 290 ? -13.225 6.248 5.472 1.00 97.44 290 GLY A C 1
ATOM 2391 O O . GLY A 1 290 ? -13.216 5.019 5.462 1.00 97.44 290 GLY A O 1
ATOM 2392 N N . ALA A 1 291 ? -13.854 6.940 6.423 1.00 97.69 291 ALA A N 1
ATOM 2393 C CA . ALA A 1 291 ? -14.522 6.307 7.558 1.00 97.69 291 ALA A CA 1
ATOM 2394 C C . ALA A 1 291 ? -15.691 5.395 7.140 1.00 97.69 291 ALA A C 1
ATOM 2396 O O . ALA A 1 291 ? -15.812 4.278 7.639 1.00 97.69 291 ALA A O 1
ATOM 2397 N N . ASN A 1 292 ? -16.526 5.828 6.192 1.00 96.88 292 ASN A N 1
ATOM 2398 C CA . ASN A 1 292 ? -17.630 5.009 5.679 1.00 96.88 292 ASN A CA 1
ATOM 2399 C C . ASN A 1 292 ? -17.124 3.756 4.946 1.00 96.88 292 ASN A C 1
ATOM 2401 O O . ASN A 1 292 ? -17.698 2.676 5.089 1.00 96.88 292 ASN A O 1
ATOM 2405 N N . LEU A 1 293 ? -16.031 3.877 4.185 1.00 97.50 293 LEU A N 1
ATOM 2406 C CA . LEU A 1 293 ? -15.382 2.733 3.542 1.00 97.50 293 LEU A CA 1
ATOM 2407 C C . LEU A 1 293 ? -14.752 1.787 4.573 1.00 97.50 293 LEU A C 1
ATOM 2409 O O . LEU A 1 293 ? -14.839 0.573 4.402 1.00 97.50 293 LEU A O 1
ATOM 2413 N N . ALA A 1 294 ? -14.191 2.315 5.664 1.00 97.62 294 ALA A N 1
ATOM 2414 C CA . ALA A 1 294 ? -13.681 1.509 6.770 1.00 97.62 294 ALA A CA 1
ATOM 2415 C C . ALA A 1 294 ? -14.797 0.689 7.429 1.00 97.62 294 ALA A C 1
ATOM 2417 O O . ALA A 1 294 ? -14.640 -0.524 7.558 1.00 97.62 294 ALA A O 1
ATOM 2418 N N . ILE A 1 295 ? -15.932 1.319 7.779 1.00 96.75 295 ILE A N 1
ATOM 2419 C CA . ILE A 1 295 ? -17.124 0.619 8.306 1.00 96.75 295 ILE A CA 1
ATOM 2420 C C . ILE A 1 295 ? -17.493 -0.522 7.381 1.00 96.75 295 ILE A C 1
ATOM 2422 O O . ILE A 1 295 ? -17.704 -1.645 7.816 1.00 96.75 295 ILE A O 1
ATOM 2426 N N . LYS A 1 296 ? -17.543 -0.237 6.087 1.00 95.06 296 LYS A N 1
ATOM 2427 C CA . LYS A 1 296 ? -17.928 -1.240 5.123 1.00 95.06 296 LYS A CA 1
ATOM 2428 C C . LYS A 1 296 ? -16.980 -2.439 5.106 1.00 95.06 296 LYS A C 1
ATOM 2430 O O . LYS A 1 296 ? -17.430 -3.571 5.231 1.00 95.06 296 LYS A O 1
ATOM 2435 N N . VAL A 1 297 ? -15.675 -2.188 5.012 1.00 94.00 297 VAL A N 1
ATOM 2436 C CA . VAL A 1 297 ? -14.660 -3.247 5.084 1.00 94.00 297 VAL A CA 1
ATOM 2437 C C . VAL A 1 297 ? -14.816 -4.065 6.369 1.00 94.00 297 VAL A C 1
ATOM 2439 O O . VAL A 1 297 ? -14.767 -5.290 6.316 1.00 94.00 297 VAL A O 1
ATOM 2442 N N . TRP A 1 298 ? -15.089 -3.414 7.500 1.00 94.56 298 TRP A N 1
ATOM 2443 C CA . TRP A 1 298 ? -15.383 -4.093 8.761 1.00 94.56 298 TRP A CA 1
ATOM 2444 C C . TRP A 1 298 ? -16.605 -5.009 8.678 1.00 94.56 298 TRP A C 1
ATOM 2446 O O . TRP A 1 298 ? -16.511 -6.168 9.067 1.00 94.56 298 TRP A O 1
ATOM 2456 N N . GLN A 1 299 ? -17.733 -4.531 8.153 1.00 93.56 299 GLN A N 1
ATOM 2457 C CA . GLN A 1 299 ? -18.947 -5.343 8.033 1.00 93.56 299 GLN A CA 1
ATOM 2458 C C . GLN A 1 299 ? -18.718 -6.570 7.152 1.00 93.56 299 GLN A C 1
ATOM 2460 O O . GLN A 1 299 ? -19.072 -7.686 7.525 1.00 93.56 299 GLN A O 1
ATOM 2465 N N . ASP A 1 300 ? -18.064 -6.385 6.009 1.00 89.06 300 ASP A N 1
ATOM 2466 C CA . ASP A 1 300 ? -17.858 -7.476 5.064 1.00 89.06 300 ASP A CA 1
ATOM 2467 C C . ASP A 1 300 ? -16.830 -8.509 5.568 1.00 89.06 300 ASP A C 1
ATOM 2469 O O . ASP A 1 300 ? -16.956 -9.700 5.267 1.00 89.06 300 ASP A O 1
ATOM 2473 N N . MET A 1 301 ? -15.844 -8.085 6.369 1.00 87.88 301 MET A N 1
ATOM 2474 C CA . MET A 1 301 ? -14.843 -8.980 6.964 1.00 87.88 301 MET A CA 1
ATOM 2475 C C . MET A 1 301 ? -15.322 -9.655 8.256 1.00 87.88 301 MET A C 1
ATOM 2477 O O . MET A 1 301 ? -15.086 -10.846 8.432 1.00 87.88 301 MET A O 1
ATOM 2481 N N . ILE A 1 302 ? -15.966 -8.913 9.161 1.00 88.38 302 ILE A N 1
ATOM 2482 C CA . ILE A 1 302 ? -16.286 -9.373 10.522 1.00 88.38 302 ILE A CA 1
ATOM 2483 C C . ILE A 1 302 ? -17.723 -9.883 10.634 1.00 88.38 302 ILE A C 1
ATOM 2485 O O . ILE A 1 302 ? -17.953 -10.920 11.252 1.00 88.38 302 ILE A O 1
ATOM 2489 N N . GLU A 1 303 ? -18.697 -9.159 10.078 1.00 84.75 303 GLU A N 1
ATOM 2490 C CA . GLU A 1 303 ? -20.122 -9.461 10.280 1.00 84.75 303 GLU A CA 1
ATOM 2491 C C . GLU A 1 303 ? -20.617 -10.505 9.278 1.00 84.75 303 GLU A C 1
ATOM 2493 O O . GLU A 1 303 ? -21.214 -11.507 9.667 1.00 84.75 303 GLU A O 1
ATOM 2498 N N . ASP A 1 304 ? -20.323 -10.303 7.992 1.00 83.62 304 ASP A N 1
ATOM 2499 C CA . ASP A 1 304 ? -20.793 -11.198 6.932 1.00 83.62 304 ASP A CA 1
ATOM 2500 C C . ASP A 1 304 ? -19.921 -12.466 6.812 1.00 83.62 304 ASP A C 1
ATOM 2502 O O . ASP A 1 304 ? -20.301 -13.396 6.097 1.00 83.62 304 ASP A O 1
ATOM 2506 N N . ASN A 1 305 ? -18.756 -12.508 7.484 1.00 81.88 305 ASN A N 1
ATOM 2507 C CA . ASN A 1 305 ? -17.729 -13.556 7.367 1.00 81.88 305 ASN A CA 1
ATOM 2508 C C . ASN A 1 305 ? -17.505 -13.965 5.895 1.00 81.88 305 ASN A C 1
ATOM 2510 O O . ASN A 1 305 ? -17.371 -15.142 5.556 1.00 81.88 305 ASN A O 1
ATOM 2514 N N . SER A 1 306 ? -17.562 -12.974 4.991 1.00 77.06 306 SER A N 1
ATOM 2515 C CA . SER A 1 306 ? -17.608 -13.207 3.540 1.00 77.06 306 SER A CA 1
ATOM 2516 C C . SER A 1 306 ? -16.287 -13.733 2.995 1.00 77.06 306 SER A C 1
ATOM 2518 O O . SER A 1 306 ? -16.242 -14.270 1.888 1.00 77.06 306 SER A O 1
ATOM 2520 N N . PHE A 1 307 ? -15.221 -13.555 3.767 1.00 76.69 307 PHE A N 1
ATOM 2521 C CA . PHE A 1 307 ? -13.873 -13.946 3.429 1.00 76.69 307 PHE A CA 1
ATOM 2522 C C . PHE A 1 307 ? -13.384 -14.913 4.509 1.00 76.69 307 PHE A C 1
ATOM 2524 O O . PHE A 1 307 ? -13.389 -14.564 5.686 1.00 76.69 307 PHE A O 1
ATOM 2531 N N . GLU A 1 308 ? -12.949 -16.114 4.112 1.00 77.75 308 GLU A N 1
ATOM 2532 C CA . GLU A 1 308 ? -12.210 -17.042 4.983 1.00 77.75 308 GLU A CA 1
ATOM 2533 C C . GLU A 1 308 ? -10.827 -16.441 5.268 1.00 77.75 308 GLU A C 1
ATOM 2535 O O . GLU A 1 308 ? -9.818 -16.839 4.686 1.00 77.75 308 GLU A O 1
ATOM 2540 N N . LEU A 1 309 ? -10.794 -15.390 6.085 1.00 71.62 309 LEU A N 1
ATOM 2541 C CA . LEU A 1 309 ? -9.570 -14.665 6.364 1.00 71.62 309 LEU A CA 1
ATOM 2542 C C . LEU A 1 309 ? -8.766 -15.376 7.449 1.00 71.62 309 LEU A C 1
ATOM 2544 O O . LEU A 1 309 ? -9.340 -15.941 8.384 1.00 71.62 309 LEU A O 1
ATOM 2548 N N . PRO A 1 310 ? -7.428 -15.310 7.358 1.00 80.50 310 PRO A N 1
ATOM 2549 C CA . PRO A 1 310 ? -6.573 -15.621 8.491 1.00 80.50 310 PRO A CA 1
ATOM 2550 C C . PRO A 1 310 ? -6.935 -14.737 9.688 1.00 80.50 310 PRO A C 1
ATOM 2552 O O . PRO A 1 310 ? -7.547 -13.678 9.525 1.00 80.50 310 PRO A O 1
ATOM 2555 N N . GLU A 1 311 ? -6.493 -15.137 10.883 1.00 90.00 311 GLU A N 1
ATOM 2556 C CA . GLU A 1 311 ? -6.595 -14.282 12.067 1.00 90.00 311 GLU A CA 1
ATOM 2557 C C . GLU A 1 311 ? -6.132 -12.853 11.767 1.00 90.00 311 GLU A C 1
ATOM 2559 O O . GLU A 1 311 ? -5.050 -12.622 11.213 1.00 90.00 311 GLU A O 1
ATOM 2564 N N . LEU A 1 312 ? -6.958 -11.885 12.162 1.00 92.38 312 LEU A N 1
ATOM 2565 C CA . LEU A 1 312 ? -6.652 -10.484 11.944 1.00 92.38 312 LEU A CA 1
ATOM 2566 C C . LEU A 1 312 ? -5.567 -10.022 12.927 1.00 92.38 312 LEU A C 1
ATOM 2568 O O . LEU A 1 312 ? -5.632 -10.318 14.126 1.00 92.38 312 LEU A O 1
ATOM 2572 N N . PRO A 1 313 ? -4.557 -9.277 12.448 1.00 94.00 313 PRO A N 1
ATOM 2573 C CA . PRO A 1 313 ? -3.525 -8.735 13.317 1.00 94.00 313 PRO A CA 1
ATOM 2574 C C . PRO A 1 313 ? -4.097 -7.619 14.199 1.00 94.00 313 PRO A C 1
ATOM 2576 O O . PRO A 1 313 ? -5.003 -6.892 13.799 1.00 94.00 313 PRO A O 1
ATOM 2579 N N . SER A 1 314 ? -3.501 -7.398 15.371 1.00 92.81 314 SER A N 1
ATOM 2580 C CA . SER A 1 314 ? -3.885 -6.317 16.299 1.00 92.81 314 SER A CA 1
ATOM 2581 C C . SER A 1 314 ? -3.886 -4.924 15.652 1.00 92.81 314 SER A C 1
ATOM 2583 O O . SER A 1 314 ? -4.755 -4.097 15.930 1.00 92.81 314 SER A O 1
ATOM 2585 N N . HIS A 1 315 ? -2.974 -4.681 14.707 1.00 93.75 315 HIS A N 1
ATOM 2586 C CA . HIS A 1 315 ? -2.913 -3.441 13.926 1.00 93.75 315 HIS A CA 1
ATOM 2587 C C . HIS A 1 315 ? -4.177 -3.154 13.103 1.00 93.75 315 HIS A C 1
ATOM 2589 O O . HIS A 1 315 ? -4.472 -1.986 12.849 1.00 93.75 315 HIS A O 1
ATOM 2595 N N . PHE A 1 316 ? -4.933 -4.183 12.705 1.00 96.00 316 PHE A N 1
ATOM 2596 C CA . PHE A 1 316 ? -6.201 -4.009 11.996 1.00 96.00 316 PHE A CA 1
ATOM 2597 C C . PHE A 1 316 ? -7.188 -3.201 12.845 1.00 96.00 316 PHE A C 1
ATOM 2599 O O . PHE A 1 316 ? -7.694 -2.172 12.401 1.00 96.00 316 PHE A O 1
ATOM 2606 N N . TYR A 1 317 ? -7.378 -3.610 14.102 1.00 96.69 317 TYR A N 1
ATOM 2607 C CA . TYR A 1 317 ? -8.263 -2.937 15.052 1.00 96.69 317 TYR A CA 1
ATOM 2608 C C . TYR A 1 317 ? -7.830 -1.491 15.307 1.00 96.69 317 TYR A C 1
ATOM 2610 O O . TYR A 1 317 ? -8.653 -0.581 15.261 1.00 96.69 317 TYR A O 1
ATOM 2618 N N . GLY A 1 318 ? -6.529 -1.257 15.502 1.00 96.00 318 GLY A N 1
ATOM 2619 C CA . GLY A 1 318 ? -5.998 0.088 15.741 1.00 96.00 318 GLY A CA 1
ATOM 2620 C C . GLY A 1 318 ? -6.281 1.046 14.580 1.00 96.00 318 GLY A C 1
ATOM 2621 O O . GLY A 1 318 ? -6.809 2.138 14.785 1.00 96.00 318 GLY A O 1
ATOM 2622 N N . HIS A 1 319 ? -6.000 0.623 13.345 1.00 97.06 319 HIS A N 1
ATOM 2623 C CA . HIS A 1 319 ? -6.245 1.464 12.171 1.00 97.06 319 HIS A CA 1
ATOM 2624 C C . HIS A 1 319 ? -7.729 1.607 11.827 1.00 97.06 319 HIS A C 1
ATOM 2626 O O . HIS A 1 319 ? -8.128 2.657 11.322 1.00 97.06 319 HIS A O 1
ATOM 2632 N N . PHE A 1 320 ? -8.561 0.613 12.145 1.00 97.62 320 PHE A N 1
ATOM 2633 C CA . PHE A 1 320 ? -10.009 0.761 12.036 1.00 97.62 320 PHE A CA 1
ATOM 2634 C C . PHE A 1 320 ? -10.526 1.847 12.987 1.00 97.62 320 PHE A C 1
ATOM 2636 O O . PHE A 1 320 ? -11.195 2.776 12.538 1.00 97.62 320 PHE A O 1
ATOM 2643 N N . LEU A 1 321 ? -10.154 1.802 14.274 1.00 96.44 321 LEU A N 1
ATOM 2644 C CA . LEU A 1 321 ? -10.528 2.840 15.246 1.00 96.44 321 LEU A CA 1
ATOM 2645 C C . LEU A 1 321 ? -10.055 4.230 14.794 1.00 96.44 321 LEU A C 1
ATOM 2647 O O . LEU A 1 321 ? -10.815 5.198 14.874 1.00 96.44 321 LEU A O 1
ATOM 2651 N N . GLN A 1 322 ? -8.838 4.313 14.249 1.00 96.12 322 GLN A N 1
ATOM 2652 C CA . GLN A 1 322 ? -8.283 5.549 13.703 1.00 96.12 322 GLN A CA 1
ATOM 2653 C C . GLN A 1 322 ? -9.118 6.099 12.532 1.00 96.12 322 GLN A C 1
ATOM 2655 O O . GLN A 1 322 ? -9.356 7.305 12.474 1.00 96.12 322 GLN A O 1
ATOM 2660 N N . ALA A 1 323 ? -9.591 5.240 11.623 1.00 96.88 323 ALA A N 1
ATOM 2661 C CA . ALA A 1 323 ? -10.451 5.642 10.509 1.00 96.88 323 ALA A CA 1
ATOM 2662 C C . ALA A 1 323 ? -11.845 6.089 10.989 1.00 96.88 323 ALA A C 1
ATOM 2664 O O . ALA A 1 323 ? -12.351 7.122 10.559 1.00 96.88 323 ALA A O 1
ATOM 2665 N N . ILE A 1 324 ? -12.455 5.363 11.932 1.00 96.25 324 ILE A N 1
ATOM 2666 C CA . ILE A 1 324 ? -13.780 5.694 12.490 1.00 96.25 324 ILE A CA 1
ATOM 2667 C C . ILE A 1 324 ? -13.765 7.003 13.285 1.00 96.25 324 ILE A C 1
ATOM 2669 O O . ILE A 1 324 ? -14.774 7.711 13.344 1.00 96.25 324 ILE A O 1
ATOM 2673 N N . ARG A 1 325 ? -12.617 7.379 13.857 1.00 93.69 325 ARG A N 1
ATOM 2674 C CA . ARG A 1 325 ? -12.434 8.667 14.541 1.00 93.69 325 ARG A CA 1
ATOM 2675 C C . ARG A 1 325 ? -12.711 9.870 13.634 1.00 93.69 325 ARG A C 1
ATOM 2677 O O . ARG A 1 325 ? -13.042 10.931 14.151 1.00 93.69 325 ARG A O 1
ATOM 2684 N N . CYS A 1 326 ? -12.612 9.708 12.314 1.00 92.94 326 CYS A N 1
ATOM 2685 C CA . CYS A 1 326 ? -12.937 10.750 11.342 1.00 92.94 326 CYS A CA 1
ATOM 2686 C C . CYS A 1 326 ? -14.443 11.037 11.209 1.00 92.94 326 CYS A C 1
ATOM 2688 O O . CYS A 1 326 ? -14.803 12.027 10.577 1.00 92.94 326 CYS A O 1
ATOM 2690 N N . LEU A 1 327 ? -15.330 10.213 11.781 1.00 93.25 327 LEU A N 1
ATOM 2691 C CA . LEU A 1 327 ? -16.761 10.523 11.835 1.00 93.25 327 LEU A CA 1
ATOM 2692 C C . LEU A 1 327 ? -17.047 11.652 12.845 1.00 93.25 327 LEU A C 1
ATOM 2694 O O . LEU A 1 327 ? -16.398 11.687 13.896 1.00 93.25 327 LEU A O 1
ATOM 2698 N N . PRO A 1 328 ? -18.063 12.507 12.609 1.00 91.94 328 PRO A N 1
ATOM 2699 C CA . PRO A 1 328 ? -18.523 13.492 13.593 1.00 91.94 328 PRO A CA 1
ATOM 2700 C C . PRO A 1 328 ? -18.859 12.856 14.948 1.00 91.94 328 PRO A C 1
ATOM 2702 O O . PRO A 1 328 ? -19.278 11.696 15.014 1.00 91.94 328 PRO A O 1
ATOM 2705 N N . GLU A 1 329 ? -18.679 13.591 16.045 1.00 88.94 329 GLU A N 1
ATOM 2706 C CA . GLU A 1 329 ? -18.889 13.050 17.396 1.00 88.94 329 GLU A CA 1
ATOM 2707 C C . GLU A 1 329 ? -20.354 12.7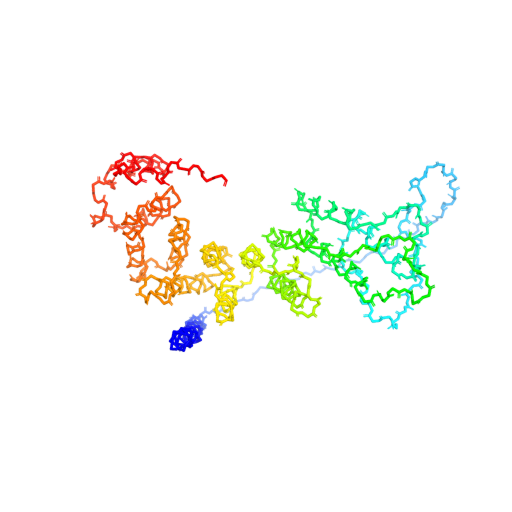00 17.675 1.00 88.94 329 GLU A C 1
ATOM 2709 O O . GLU A 1 329 ? -20.636 11.747 18.410 1.00 88.94 329 GLU A O 1
ATOM 2714 N N . GLU A 1 330 ? -21.282 13.423 17.050 1.00 89.25 330 GLU A N 1
ATOM 2715 C CA . GLU A 1 330 ? -22.727 13.217 17.137 1.00 89.25 330 GLU A CA 1
ATOM 2716 C C . GLU A 1 330 ? -23.191 12.004 16.322 1.00 89.25 330 GLU A C 1
ATOM 2718 O O . GLU A 1 330 ? -24.329 11.550 16.462 1.00 89.25 330 GLU A O 1
ATOM 2723 N N . ASN A 1 331 ? -22.319 11.449 15.473 1.00 89.81 331 ASN A N 1
ATOM 2724 C CA . ASN A 1 331 ? -22.652 10.295 14.660 1.00 89.81 331 ASN A CA 1
ATOM 2725 C C . ASN A 1 331 ? -22.865 9.062 15.558 1.00 89.81 331 ASN A C 1
ATOM 2727 O O . ASN A 1 331 ? -21.938 8.552 16.193 1.00 89.81 331 ASN A O 1
ATOM 2731 N N . GLN A 1 332 ? -24.103 8.562 15.595 1.00 88.00 332 GLN A N 1
ATOM 2732 C CA . GLN A 1 332 ? -24.486 7.409 16.415 1.00 88.00 332 GLN A CA 1
ATOM 2733 C C . GLN A 1 332 ? -23.707 6.140 16.038 1.00 88.00 332 GLN A C 1
ATOM 2735 O O . GLN A 1 332 ? -23.328 5.367 16.920 1.00 88.00 332 GLN A O 1
ATOM 2740 N N . PHE A 1 333 ? -23.386 5.967 14.752 1.00 89.94 333 PHE A N 1
ATOM 2741 C CA . PHE A 1 333 ? -22.627 4.817 14.263 1.00 89.94 333 PHE A CA 1
ATOM 2742 C C . PHE A 1 333 ? -21.183 4.828 14.753 1.00 89.94 333 PHE A C 1
ATOM 2744 O O . PHE A 1 333 ? -20.627 3.763 15.009 1.00 89.94 333 PHE A O 1
ATOM 2751 N N . ARG A 1 334 ? -20.583 6.013 14.953 1.00 91.62 334 ARG A N 1
ATOM 2752 C CA . ARG A 1 334 ? -19.214 6.124 15.476 1.00 91.62 334 ARG A CA 1
ATOM 2753 C C . ARG A 1 334 ? -19.090 5.370 16.794 1.00 91.62 334 ARG A C 1
ATOM 2755 O O . ARG A 1 334 ? -18.213 4.531 16.915 1.00 91.62 334 ARG A O 1
ATOM 2762 N N . ALA A 1 335 ? -19.995 5.624 17.737 1.00 88.50 335 ALA A N 1
ATOM 2763 C CA . ALA A 1 335 ? -20.023 4.959 19.042 1.00 88.50 335 ALA A CA 1
ATOM 2764 C C . ALA A 1 335 ? -20.159 3.439 18.915 1.00 88.50 335 ALA A C 1
ATOM 2766 O O . ALA A 1 335 ? -19.393 2.682 19.500 1.00 88.50 335 ALA A O 1
ATOM 2767 N N . GLN A 1 336 ? -21.137 3.018 18.110 1.00 91.06 336 GLN A N 1
ATOM 2768 C CA . GLN A 1 336 ? -21.490 1.620 17.924 1.00 91.06 336 GLN A CA 1
ATOM 2769 C C . GLN A 1 336 ? -20.314 0.808 17.372 1.00 91.06 336 GLN A C 1
ATOM 2771 O O . GLN A 1 336 ? -19.966 -0.222 17.946 1.00 91.06 336 GLN A O 1
ATOM 2776 N N . TYR A 1 337 ? -19.690 1.268 16.283 1.00 93.69 337 TYR A N 1
ATOM 2777 C CA . TYR A 1 337 ? -18.558 0.562 15.677 1.00 93.69 337 TYR A CA 1
ATOM 2778 C C . TYR A 1 337 ? -17.295 0.649 16.529 1.00 93.69 337 TYR A C 1
ATOM 2780 O O . TYR A 1 337 ? -16.499 -0.287 16.524 1.00 93.69 337 TYR A O 1
ATOM 2788 N N . PHE A 1 338 ? -17.120 1.732 17.287 1.00 92.56 338 PHE A N 1
ATOM 2789 C CA . PHE A 1 338 ? -16.006 1.858 18.219 1.00 92.56 338 PHE A CA 1
ATOM 2790 C C . PHE A 1 338 ? -16.082 0.807 19.332 1.00 92.56 338 PHE A C 1
ATOM 2792 O O . PHE A 1 338 ? -15.126 0.057 19.536 1.00 92.56 338 PHE A O 1
ATOM 2799 N N . ASP A 1 339 ? -17.241 0.699 19.990 1.00 89.75 339 ASP A N 1
ATOM 2800 C CA . ASP A 1 339 ? -17.491 -0.293 21.039 1.00 89.75 339 ASP A CA 1
ATOM 2801 C C . ASP A 1 339 ? -17.381 -1.718 20.482 1.00 89.75 339 ASP A C 1
ATOM 2803 O O . ASP A 1 339 ? -16.705 -2.564 21.068 1.00 89.75 339 ASP A O 1
ATOM 2807 N N . ALA A 1 340 ? -17.996 -1.984 19.323 1.00 92.50 340 ALA A N 1
ATOM 2808 C CA . ALA A 1 340 ? -17.937 -3.291 18.673 1.00 92.50 340 ALA A CA 1
ATOM 2809 C C . ALA A 1 340 ? -16.495 -3.698 18.331 1.00 92.50 340 ALA A C 1
ATOM 2811 O O . ALA A 1 340 ? -16.088 -4.823 18.624 1.00 92.50 340 ALA A O 1
ATOM 2812 N N . CYS A 1 341 ? -15.707 -2.777 17.769 1.00 94.50 341 CYS A N 1
ATOM 2813 C CA . CYS A 1 341 ? -14.311 -3.027 17.433 1.00 94.50 341 CYS A CA 1
ATOM 2814 C C . CYS A 1 341 ? -13.464 -3.314 18.668 1.00 94.50 341 CYS A C 1
ATOM 2816 O O . CYS A 1 341 ? -12.709 -4.285 18.686 1.00 94.50 341 CYS A O 1
ATOM 2818 N N . PHE A 1 342 ? -13.596 -2.496 19.712 1.00 91.62 342 PHE A N 1
ATOM 2819 C CA . PHE A 1 342 ? -12.823 -2.682 20.933 1.00 91.62 342 PHE A CA 1
ATOM 2820 C C . PHE A 1 342 ? -13.185 -3.989 21.648 1.00 91.62 342 PHE A C 1
ATOM 2822 O O . PHE A 1 342 ? -12.299 -4.759 22.013 1.00 91.62 342 PHE A O 1
ATOM 2829 N N . LEU A 1 343 ? -14.481 -4.294 21.785 1.00 89.81 343 LEU A N 1
ATOM 2830 C CA . LEU A 1 343 ? -14.942 -5.556 22.369 1.00 89.81 343 LEU A CA 1
ATOM 2831 C C . LEU A 1 343 ? -14.438 -6.766 21.585 1.00 89.81 343 LEU A C 1
ATOM 2833 O O . LEU A 1 343 ? -14.035 -7.758 22.191 1.00 89.81 343 LEU A O 1
ATOM 2837 N N . ARG A 1 344 ? -14.430 -6.684 20.253 1.00 92.44 344 ARG A N 1
ATOM 2838 C CA . ARG A 1 344 ? -13.910 -7.758 19.411 1.00 92.44 344 ARG A CA 1
ATOM 2839 C C . ARG A 1 344 ? -12.407 -7.948 19.606 1.00 92.44 344 ARG A C 1
ATOM 2841 O O . ARG A 1 344 ? -11.968 -9.074 19.824 1.00 92.44 344 ARG A O 1
ATOM 2848 N N . ALA A 1 345 ? -11.639 -6.859 19.617 1.00 92.44 345 ALA A N 1
ATOM 2849 C CA . ALA A 1 345 ? -10.205 -6.907 19.884 1.00 92.44 345 ALA A CA 1
ATOM 2850 C C . ALA A 1 345 ? -9.901 -7.525 21.264 1.00 92.44 345 ALA A C 1
ATOM 2852 O O . ALA A 1 345 ? -8.985 -8.334 21.383 1.00 92.44 345 ALA A O 1
ATOM 2853 N N . CYS A 1 346 ? -10.706 -7.215 22.285 1.00 88.19 346 CYS A N 1
ATOM 2854 C CA . CYS A 1 346 ? -10.642 -7.838 23.609 1.00 88.19 346 CYS A CA 1
ATOM 2855 C C . CYS A 1 346 ? -10.918 -9.351 23.562 1.00 88.19 346 CYS A C 1
ATOM 2857 O O . CYS A 1 346 ? -10.151 -10.140 24.109 1.00 88.19 346 CYS A O 1
ATOM 2859 N N . GLN A 1 347 ? -11.997 -9.772 22.894 1.00 89.00 347 GLN A N 1
ATOM 2860 C CA . GLN A 1 347 ? -12.383 -11.186 22.780 1.00 89.00 347 GLN A CA 1
ATOM 2861 C C . GLN A 1 347 ? -11.317 -12.033 22.080 1.00 89.00 347 GLN A C 1
ATOM 2863 O O . GLN A 1 347 ? -11.081 -13.170 22.476 1.00 89.00 347 GLN A O 1
ATOM 2868 N N . GLU A 1 348 ? -10.661 -11.472 21.066 1.00 90.94 348 GLU A N 1
ATOM 2869 C CA . GLU A 1 348 ? -9.589 -12.144 20.326 1.00 90.94 348 GLU A CA 1
ATOM 2870 C C . GLU A 1 348 ? -8.205 -11.982 20.982 1.00 90.94 348 GLU A C 1
ATOM 2872 O O . GLU A 1 348 ? -7.203 -12.459 20.450 1.00 90.94 348 GLU A O 1
ATOM 2877 N N . GLY A 1 349 ? -8.120 -11.277 22.116 1.00 90.56 349 GLY A N 1
ATOM 2878 C CA . GLY A 1 349 ? -6.857 -10.972 22.785 1.00 90.56 349 GLY A CA 1
ATOM 2879 C C . GLY A 1 349 ? -5.927 -10.068 21.968 1.00 90.56 349 GLY A C 1
ATOM 2880 O O . GLY A 1 349 ? -4.744 -9.990 22.266 1.00 90.56 349 GLY A O 1
ATOM 2881 N N . LYS A 1 350 ? -6.419 -9.366 20.943 1.00 92.19 350 LYS A N 1
ATOM 2882 C CA . LYS A 1 350 ? -5.622 -8.537 20.020 1.00 92.19 350 LYS A CA 1
ATOM 2883 C C . LYS A 1 350 ? -5.454 -7.088 20.502 1.00 92.19 350 LYS A C 1
ATOM 2885 O O . LYS A 1 350 ? -5.249 -6.181 19.695 1.00 92.19 350 LYS A O 1
ATOM 2890 N N . ILE A 1 351 ? -5.539 -6.857 21.811 1.00 90.25 351 ILE A N 1
ATOM 2891 C CA . ILE A 1 351 ? -5.322 -5.540 22.411 1.00 90.25 351 ILE A CA 1
ATOM 2892 C C . ILE A 1 351 ? -3.821 -5.270 22.513 1.00 90.25 351 ILE A C 1
ATOM 2894 O O . ILE A 1 351 ? -3.098 -5.979 23.202 1.00 90.25 351 ILE A O 1
ATOM 2898 N N . ASN A 1 352 ? -3.361 -4.220 21.838 1.00 88.94 352 ASN A N 1
ATOM 2899 C CA . ASN A 1 352 ? -1.999 -3.711 21.955 1.00 88.94 352 ASN A CA 1
ATOM 2900 C C . ASN A 1 352 ? -2.011 -2.212 22.289 1.00 88.94 352 ASN A C 1
ATOM 2902 O O . ASN A 1 352 ? -3.066 -1.571 22.348 1.00 88.94 352 ASN A O 1
ATOM 2906 N N . ARG A 1 353 ? -0.818 -1.633 22.463 1.00 88.38 353 ARG A N 1
ATOM 2907 C CA . ARG A 1 353 ? -0.651 -0.206 22.760 1.00 88.38 353 ARG A CA 1
ATOM 2908 C C . ARG A 1 353 ? -1.348 0.707 21.747 1.00 88.38 353 ARG A C 1
ATOM 2910 O O . ARG A 1 353 ? -1.935 1.699 22.153 1.00 88.38 353 ARG A O 1
ATOM 2917 N N . ILE A 1 354 ? -1.324 0.366 20.457 1.00 90.19 354 ILE A N 1
ATOM 2918 C CA . ILE A 1 354 ? -1.943 1.172 19.390 1.00 90.19 354 ILE A CA 1
ATOM 2919 C C . ILE A 1 354 ? -3.470 1.174 19.531 1.00 90.19 354 ILE A C 1
ATOM 2921 O O . ILE A 1 354 ? -4.088 2.234 19.475 1.00 90.19 354 ILE A O 1
ATOM 2925 N N . VAL A 1 355 ? -4.078 0.005 19.757 1.00 92.81 355 VAL A N 1
ATOM 2926 C CA . VAL A 1 355 ? -5.528 -0.117 19.981 1.00 92.81 355 VAL A CA 1
ATOM 2927 C C . VAL A 1 355 ? -5.947 0.684 21.212 1.00 92.81 355 VAL A C 1
ATOM 2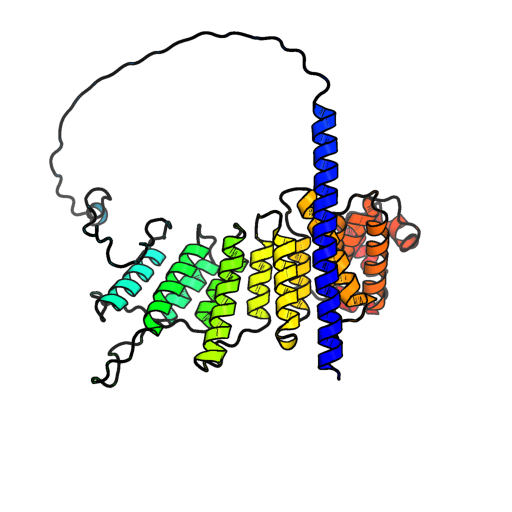929 O O . VAL A 1 355 ? -6.937 1.410 21.154 1.00 92.81 355 VAL A O 1
ATOM 2932 N N . LEU A 1 356 ? -5.184 0.603 22.306 1.00 90.31 356 LEU A N 1
ATOM 2933 C CA . LEU A 1 356 ? -5.482 1.345 23.533 1.00 90.31 356 LEU A CA 1
ATOM 2934 C C . LEU A 1 356 ? -5.293 2.848 23.389 1.00 90.31 356 LEU A C 1
ATOM 2936 O O . LEU A 1 356 ? -6.108 3.615 23.897 1.00 90.31 356 LEU A O 1
ATOM 2940 N N . ASP A 1 357 ? -4.249 3.274 22.688 1.00 90.25 357 ASP A N 1
ATOM 2941 C CA . ASP A 1 357 ? -3.977 4.684 22.448 1.00 90.25 357 ASP A CA 1
ATOM 2942 C C . ASP A 1 357 ? -5.120 5.343 21.659 1.00 90.25 357 ASP A C 1
ATOM 2944 O O . ASP A 1 357 ? -5.622 6.407 22.042 1.00 90.25 357 ASP A O 1
ATOM 2948 N N . GLU A 1 358 ? -5.599 4.672 20.609 1.00 91.62 358 GLU A N 1
ATOM 2949 C CA . GLU A 1 358 ? -6.756 5.117 19.829 1.00 91.62 358 GLU A CA 1
ATOM 2950 C C . GLU A 1 358 ? -8.0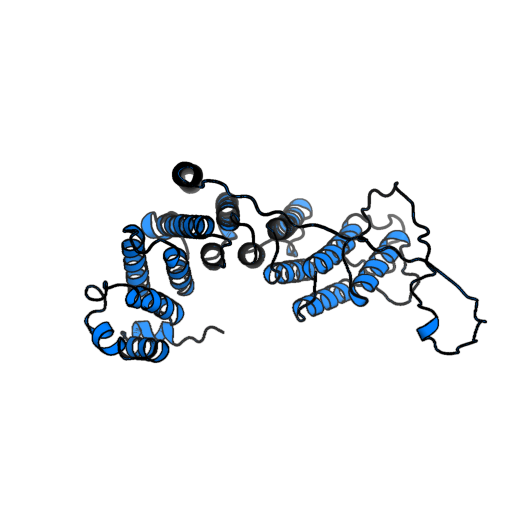55 5.040 20.641 1.00 91.62 358 GLU A C 1
ATOM 2952 O O . GLU A 1 358 ? -8.843 5.992 20.646 1.00 91.62 358 GLU A O 1
ATOM 2957 N N . PHE A 1 359 ? -8.241 3.965 21.411 1.00 88.88 359 PHE A N 1
ATOM 2958 C CA . PHE A 1 359 ? -9.376 3.800 22.315 1.00 88.88 359 PHE A CA 1
ATOM 2959 C C . PHE A 1 359 ? -9.496 4.953 23.324 1.00 88.88 359 PHE A C 1
ATOM 2961 O O . PHE A 1 359 ? -10.537 5.606 23.432 1.00 88.88 359 PHE A O 1
ATOM 2968 N N . LEU A 1 360 ? -8.412 5.261 24.035 1.00 86.00 360 LEU A N 1
ATOM 2969 C CA . LEU A 1 360 ? -8.382 6.320 25.042 1.00 86.00 360 LEU A CA 1
ATOM 2970 C C . LEU A 1 360 ? -8.539 7.710 24.439 1.00 86.00 360 LEU A C 1
ATOM 2972 O O . LEU A 1 360 ? -9.148 8.580 25.063 1.00 86.00 360 LEU A O 1
ATOM 2976 N N . THR A 1 361 ? -8.023 7.918 23.227 1.00 87.00 361 THR A N 1
ATOM 2977 C CA . THR A 1 361 ? -8.228 9.172 22.494 1.00 87.00 361 THR A CA 1
ATOM 2978 C C . THR A 1 361 ? -9.718 9.429 22.271 1.00 87.00 361 THR A C 1
ATOM 2980 O O . THR A 1 361 ? -10.177 10.555 22.444 1.00 87.00 361 THR A O 1
ATOM 2983 N N . HIS A 1 362 ? -10.491 8.386 21.960 1.00 83.94 362 HIS A N 1
ATOM 2984 C CA . HIS A 1 362 ? -11.937 8.494 21.787 1.00 83.94 362 HIS A CA 1
ATOM 2985 C C . HIS A 1 362 ? -12.693 8.663 23.107 1.00 83.94 362 HIS A C 1
ATOM 2987 O O . HIS A 1 362 ? -13.558 9.528 23.212 1.00 83.94 362 HIS A O 1
ATOM 2993 N N . VAL A 1 363 ? -12.373 7.864 24.131 1.00 81.25 363 VAL A N 1
ATOM 2994 C CA . VAL A 1 363 ? -13.089 7.931 25.417 1.00 81.25 363 VAL A CA 1
ATOM 2995 C C . VAL A 1 363 ? -12.889 9.274 26.105 1.00 81.25 363 VAL A C 1
ATOM 2997 O O . VAL A 1 363 ? -13.833 9.800 26.679 1.00 81.25 363 VAL A O 1
ATOM 3000 N N . ARG A 1 364 ? -11.701 9.880 26.008 1.00 74.44 364 ARG A N 1
ATOM 3001 C CA . ARG A 1 364 ? -11.456 11.213 26.581 1.00 74.44 364 ARG A CA 1
ATOM 3002 C C . ARG A 1 364 ? -12.292 12.312 25.927 1.00 74.44 364 ARG A C 1
ATOM 3004 O O . ARG A 1 364 ? -12.574 13.304 26.592 1.00 74.44 364 ARG A O 1
ATOM 3011 N N . SER A 1 365 ? -12.699 12.144 24.666 1.00 70.69 365 SER A N 1
ATOM 3012 C CA . SER A 1 365 ? -13.547 13.126 23.983 1.00 70.69 365 SER A CA 1
ATOM 3013 C C . SER A 1 365 ? -15.031 12.986 24.345 1.00 70.69 365 SER A C 1
ATOM 3015 O O . SER A 1 365 ? -15.808 13.914 24.138 1.00 70.69 365 SER A O 1
ATOM 3017 N N . ARG A 1 366 ? -15.443 11.869 24.964 1.00 63.66 366 ARG A N 1
ATOM 3018 C CA . ARG A 1 366 ? -16.846 11.584 25.284 1.00 63.66 366 ARG A CA 1
ATOM 3019 C C . ARG A 1 366 ? -17.114 11.430 26.781 1.00 63.66 366 ARG A C 1
ATOM 3021 O O . ARG A 1 366 ? -16.340 10.868 27.539 1.00 63.66 366 ARG A O 1
ATOM 3028 N N . LYS A 1 367 ? -18.349 11.750 27.183 1.00 61.38 367 LYS A N 1
ATOM 3029 C CA . LYS A 1 367 ? -18.946 11.283 28.456 1.00 61.38 367 LYS A CA 1
ATOM 3030 C C . LYS A 1 367 ? -19.274 9.774 28.452 1.00 61.38 367 LYS A C 1
ATOM 3032 O O . LYS A 1 367 ? -19.932 9.272 29.356 1.00 61.38 367 LYS A O 1
ATOM 3037 N N . VAL A 1 368 ? -18.862 9.046 27.413 1.00 54.59 368 VAL A N 1
ATOM 3038 C CA . VAL A 1 368 ? -19.160 7.628 27.183 1.00 54.59 368 VAL A CA 1
ATOM 3039 C C . VAL A 1 368 ? -17.988 6.818 27.724 1.00 54.59 368 VAL A C 1
ATOM 3041 O O . VAL A 1 368 ? -17.083 6.448 26.988 1.00 54.59 368 VAL A O 1
ATOM 3044 N N . SER A 1 369 ? -17.964 6.616 29.042 1.00 51.75 369 SER A N 1
ATOM 3045 C CA . SER A 1 369 ? -16.891 5.854 29.700 1.00 51.75 369 SER A CA 1
ATOM 3046 C C . SER A 1 369 ? -17.391 4.807 30.700 1.00 51.75 369 SER A C 1
ATOM 3048 O O . SER A 1 369 ? -16.642 3.908 31.080 1.00 51.75 369 SER A O 1
ATOM 3050 N N . ASP A 1 370 ? -18.670 4.855 31.079 1.00 58.72 370 ASP A N 1
ATOM 3051 C CA . ASP A 1 370 ? -19.157 4.035 32.191 1.00 58.72 370 ASP A CA 1
ATOM 3052 C C . ASP A 1 370 ? -19.454 2.584 31.792 1.00 58.72 370 ASP A C 1
ATOM 3054 O O . ASP A 1 370 ? -19.252 1.679 32.597 1.00 58.72 370 ASP A O 1
ATOM 3058 N N . LYS A 1 371 ? -19.882 2.332 30.546 1.00 62.91 371 LYS A N 1
ATOM 3059 C CA . LYS A 1 371 ? -20.413 1.019 30.136 1.00 62.91 371 LYS A CA 1
ATOM 3060 C C . LYS A 1 371 ? -19.354 -0.083 30.015 1.00 62.91 371 LYS A C 1
ATOM 3062 O O . LYS A 1 371 ? -19.644 -1.229 30.338 1.00 62.91 371 LYS A O 1
ATOM 3067 N N . HIS A 1 372 ? -18.154 0.246 29.538 1.00 58.69 372 HIS A N 1
ATOM 3068 C CA . HIS A 1 372 ? -17.128 -0.758 29.222 1.00 58.69 372 HIS A CA 1
ATOM 3069 C C . HIS A 1 372 ? -15.928 -0.711 30.161 1.00 58.69 372 HIS A C 1
ATOM 3071 O O . HIS A 1 372 ? -15.305 -1.736 30.416 1.00 58.69 372 HIS A O 1
ATOM 3077 N N . ILE A 1 373 ? -15.611 0.472 30.685 1.00 61.53 373 ILE A N 1
ATOM 3078 C CA . ILE A 1 373 ? -14.354 0.724 31.386 1.00 61.53 373 ILE A CA 1
ATOM 3079 C C . ILE A 1 373 ? -14.575 1.478 32.698 1.00 61.53 373 ILE A C 1
ATOM 3081 O O . ILE A 1 373 ? -13.600 1.837 33.337 1.00 61.53 373 ILE A O 1
ATOM 3085 N N . GLY A 1 374 ? -15.814 1.630 33.184 1.00 61.19 374 GLY A N 1
ATOM 3086 C CA . GLY A 1 374 ? -16.141 2.441 34.371 1.00 61.19 374 GLY A CA 1
ATOM 3087 C C . GLY A 1 374 ? -15.273 2.198 35.623 1.00 61.19 374 GLY A C 1
ATOM 3088 O O . GLY A 1 374 ? -15.170 3.079 36.477 1.00 61.19 374 GLY A O 1
ATOM 3089 N N . ILE A 1 375 ? -14.604 1.041 35.717 1.00 59.75 375 ILE A N 1
ATOM 3090 C CA . ILE A 1 375 ? -13.576 0.732 36.723 1.00 59.75 375 ILE A CA 1
ATOM 3091 C C . ILE A 1 375 ? -12.202 1.364 36.406 1.00 59.75 375 ILE A C 1
ATOM 3093 O O . ILE A 1 375 ? -11.576 1.915 37.311 1.00 59.75 375 ILE A O 1
ATOM 3097 N N . TYR A 1 376 ? -11.719 1.318 35.161 1.00 62.53 376 TYR A N 1
ATOM 3098 C CA . TYR A 1 376 ? -10.414 1.874 34.787 1.00 62.53 376 TYR A CA 1
ATOM 3099 C C . TYR A 1 376 ? -10.468 3.387 34.544 1.00 62.53 376 TYR A C 1
ATOM 3101 O O . TYR A 1 376 ? -9.557 4.093 34.965 1.00 62.53 376 TYR A O 1
ATOM 3109 N N . THR A 1 377 ? -11.536 3.926 33.942 1.00 63.34 377 THR A N 1
ATOM 3110 C CA . THR A 1 377 ? -11.614 5.357 33.585 1.00 63.34 377 THR A CA 1
ATOM 3111 C C . THR A 1 377 ? -11.513 6.274 34.797 1.00 63.34 377 THR A C 1
ATOM 3113 O O . THR A 1 377 ? -10.769 7.251 34.758 1.00 63.34 377 THR A O 1
ATOM 3116 N N . ARG A 1 378 ? -12.164 5.942 35.920 1.00 68.12 378 ARG A N 1
ATOM 3117 C CA . ARG A 1 378 ? -12.097 6.781 37.134 1.00 68.12 378 ARG A CA 1
ATOM 3118 C C . ARG A 1 378 ? -10.678 6.955 37.674 1.00 68.12 378 ARG A C 1
ATOM 3120 O O . ARG A 1 378 ? -10.384 8.002 38.238 1.00 68.12 378 ARG A O 1
ATOM 3127 N N . LYS A 1 379 ? -9.810 5.953 37.503 1.00 65.88 379 LYS A N 1
ATOM 3128 C CA . LYS A 1 379 ? -8.408 6.017 37.941 1.00 65.88 379 LYS A CA 1
ATOM 3129 C C . LYS A 1 379 ? -7.492 6.633 36.883 1.00 65.88 379 LYS A C 1
ATOM 3131 O O . LYS A 1 379 ? -6.514 7.274 37.245 1.00 65.88 379 LYS A O 1
ATOM 3136 N N . THR A 1 380 ? -7.812 6.486 35.598 1.00 73.19 380 THR A N 1
ATOM 3137 C CA . THR A 1 380 ? -6.936 6.924 34.501 1.00 73.19 380 THR A CA 1
ATOM 3138 C C . THR A 1 380 ? -7.203 8.332 33.978 1.00 73.19 380 THR A C 1
ATOM 3140 O O . THR A 1 380 ? -6.349 8.884 33.287 1.00 73.19 380 THR A O 1
ATOM 3143 N N . PHE A 1 381 ? -8.335 8.961 34.315 1.00 74.56 381 PHE A N 1
ATOM 3144 C CA . PHE A 1 381 ? -8.625 10.340 33.890 1.00 74.56 381 PHE A CA 1
ATOM 3145 C C . PHE A 1 381 ? -7.635 11.379 34.446 1.00 74.56 381 PHE A C 1
ATOM 3147 O O . PHE A 1 381 ? -7.415 12.399 33.799 1.00 74.56 381 PHE A O 1
ATOM 3154 N N . ALA A 1 382 ? -7.024 11.119 35.607 1.00 80.31 382 ALA A N 1
ATOM 3155 C CA . ALA A 1 382 ? -6.008 11.992 36.204 1.00 80.31 382 ALA A CA 1
ATOM 3156 C C . ALA A 1 382 ? -4.582 11.725 35.682 1.00 80.31 382 ALA A C 1
ATOM 3158 O O . ALA A 1 382 ? -3.664 12.480 35.991 1.00 80.31 382 ALA A O 1
ATOM 3159 N N . LEU A 1 383 ? -4.391 10.648 34.917 1.00 82.06 383 LEU A N 1
ATOM 3160 C CA . LEU A 1 383 ? -3.089 10.197 34.441 1.00 82.06 383 LEU A CA 1
ATOM 3161 C C . LEU A 1 383 ? -2.770 10.769 33.055 1.00 82.06 383 LEU A C 1
ATOM 3163 O O . LEU A 1 383 ? -3.667 11.056 32.248 1.00 82.06 383 LEU A O 1
ATOM 3167 N N . SER A 1 384 ? -1.476 10.886 32.738 1.00 85.44 384 SER A N 1
ATOM 3168 C CA . SER A 1 384 ? -1.053 11.204 31.372 1.00 85.44 384 SER A CA 1
ATOM 3169 C C . SER A 1 384 ? -1.563 10.134 30.393 1.00 85.44 384 SER A C 1
ATOM 3171 O O . SER A 1 384 ? -2.031 9.069 30.793 1.00 85.44 384 SER A O 1
ATOM 3173 N N . LYS A 1 385 ? -1.562 10.410 29.080 1.00 80.19 385 LYS A N 1
ATOM 3174 C CA . LYS A 1 385 ? -2.016 9.406 28.095 1.00 80.19 385 LYS A CA 1
ATOM 3175 C C . LYS A 1 385 ? -1.197 8.115 28.203 1.00 80.19 385 LYS A C 1
ATOM 3177 O O . LYS A 1 385 ? -1.780 7.040 28.202 1.00 80.19 385 LYS A O 1
ATOM 3182 N N . THR A 1 386 ? 0.118 8.250 28.350 1.00 84.00 386 THR A N 1
ATOM 3183 C CA . THR A 1 386 ? 1.051 7.133 28.506 1.00 84.00 386 THR A CA 1
ATOM 3184 C C . THR A 1 386 ? 0.764 6.348 29.780 1.00 84.00 386 THR A C 1
ATOM 3186 O O . THR A 1 386 ? 0.470 5.162 29.695 1.00 84.00 386 THR A O 1
ATOM 3189 N N . ASP A 1 387 ? 0.700 7.028 30.926 1.00 85.25 387 ASP A N 1
ATOM 3190 C CA . ASP A 1 387 ? 0.469 6.371 32.219 1.00 85.25 387 ASP A CA 1
ATOM 3191 C C . ASP A 1 387 ? -0.918 5.713 32.288 1.00 85.25 387 ASP A C 1
ATOM 3193 O O . ASP A 1 387 ? -1.100 4.681 32.925 1.00 85.25 387 ASP A O 1
ATOM 3197 N N . ALA A 1 388 ? -1.919 6.290 31.613 1.00 83.25 388 ALA A N 1
ATOM 3198 C CA . ALA A 1 388 ? -3.247 5.696 31.498 1.00 83.25 388 ALA A CA 1
ATOM 3199 C C . ALA A 1 388 ? -3.236 4.394 30.684 1.00 83.25 388 ALA A C 1
ATOM 3201 O O . ALA A 1 388 ? -3.967 3.467 31.031 1.00 83.25 388 ALA A O 1
ATOM 3202 N N . VAL A 1 389 ? -2.439 4.323 29.611 1.00 83.19 389 VAL A N 1
ATOM 3203 C CA . VAL A 1 389 ? -2.262 3.088 28.834 1.00 83.19 389 VAL A CA 1
ATOM 3204 C C . VAL A 1 389 ? -1.567 2.033 29.686 1.00 83.19 389 VAL A C 1
ATOM 3206 O O . VAL A 1 389 ? -2.073 0.917 29.769 1.00 83.19 389 VAL A O 1
ATOM 3209 N N . ASP A 1 390 ? -0.476 2.396 30.359 1.00 85.19 390 ASP A N 1
ATOM 3210 C CA . ASP A 1 390 ? 0.307 1.467 31.177 1.00 85.19 390 ASP A CA 1
ATOM 3211 C C . ASP A 1 390 ? -0.526 0.934 32.356 1.00 85.19 390 ASP A C 1
ATOM 3213 O O . ASP A 1 390 ? -0.624 -0.276 32.549 1.00 85.19 390 ASP A O 1
ATOM 3217 N N . ALA A 1 391 ? -1.265 1.806 33.052 1.00 85.06 391 ALA A N 1
ATOM 3218 C CA . ALA A 1 391 ? -2.177 1.402 34.122 1.00 85.06 391 ALA A CA 1
ATOM 3219 C C . ALA A 1 391 ? -3.298 0.469 33.631 1.00 85.06 391 ALA A C 1
ATOM 3221 O O . ALA A 1 391 ? -3.691 -0.463 34.333 1.00 85.06 391 ALA A O 1
ATOM 3222 N N . ILE A 1 392 ? -3.839 0.699 32.428 1.00 82.38 392 ILE A N 1
ATOM 3223 C CA . ILE A 1 392 ? -4.843 -0.206 31.853 1.00 82.38 392 ILE A CA 1
ATOM 3224 C C . ILE A 1 392 ? -4.211 -1.552 31.514 1.00 82.38 392 ILE A C 1
ATOM 3226 O O . ILE A 1 392 ? -4.801 -2.575 31.852 1.00 82.38 392 ILE A O 1
ATOM 3230 N N . LEU A 1 393 ? -3.030 -1.558 30.892 1.00 81.81 393 LEU A N 1
ATOM 3231 C CA . LEU A 1 393 ? -2.302 -2.778 30.548 1.00 81.81 393 LEU A CA 1
ATOM 3232 C C . LEU A 1 393 ? -1.993 -3.621 31.790 1.00 81.81 393 LEU A C 1
ATOM 3234 O O . LEU A 1 393 ? -2.230 -4.826 31.771 1.00 81.81 393 LEU A O 1
ATOM 3238 N N . GLU A 1 394 ? -1.562 -3.006 32.892 1.00 84.06 394 GLU A N 1
ATOM 3239 C CA . GLU A 1 394 ? -1.323 -3.695 34.169 1.00 84.06 394 GLU A CA 1
ATOM 3240 C C . GLU A 1 394 ? -2.584 -4.374 34.722 1.00 84.06 394 GLU A C 1
ATOM 3242 O O . GLU A 1 394 ? -2.517 -5.478 35.272 1.00 84.06 394 GLU A O 1
ATOM 3247 N N . MET A 1 395 ? -3.740 -3.734 34.543 1.00 80.31 395 MET A N 1
ATOM 3248 C CA . MET A 1 395 ? -5.036 -4.216 35.018 1.00 80.31 395 MET A CA 1
ATOM 3249 C C . MET A 1 395 ? -5.737 -5.186 34.044 1.00 80.31 395 MET A C 1
ATOM 3251 O O . MET A 1 395 ? -6.830 -5.672 34.356 1.00 80.31 395 MET A O 1
ATOM 3255 N N . MET A 1 396 ? -5.176 -5.446 32.860 1.00 77.50 396 MET A N 1
ATOM 3256 C CA . MET A 1 396 ? -5.731 -6.417 31.911 1.00 77.50 396 MET A CA 1
ATOM 3257 C C . MET A 1 396 ? -5.436 -7.863 32.331 1.00 77.50 396 MET A C 1
ATOM 3259 O O . MET A 1 396 ? -4.451 -8.114 33.028 1.00 77.50 396 MET A O 1
ATOM 3263 N N . PRO A 1 397 ? -6.257 -8.839 31.897 1.00 80.38 397 PRO A N 1
ATOM 3264 C CA . PRO A 1 397 ? -5.928 -10.254 32.046 1.00 80.38 397 PRO A CA 1
ATOM 3265 C C . PRO A 1 397 ? -4.549 -10.571 31.450 1.00 80.38 397 PRO A C 1
ATOM 3267 O O . PRO A 1 397 ? -4.208 -10.067 30.380 1.00 80.38 397 PRO A O 1
ATOM 3270 N N . ASP A 1 398 ? -3.773 -11.448 32.093 1.00 79.19 398 ASP A N 1
ATOM 3271 C CA . ASP A 1 398 ? -2.412 -11.782 31.636 1.00 79.19 398 ASP A CA 1
ATOM 3272 C C . ASP A 1 398 ? -2.392 -12.398 30.226 1.00 79.19 398 ASP A C 1
ATOM 3274 O O . ASP A 1 398 ? -1.451 -12.192 29.460 1.00 79.19 398 ASP A O 1
ATOM 3278 N N . SER A 1 399 ? -3.481 -13.069 29.832 1.00 72.19 399 SER A N 1
ATOM 3279 C CA . SER A 1 399 ? -3.676 -13.568 28.466 1.00 72.19 399 SER A CA 1
ATOM 3280 C C . SER A 1 399 ? -3.698 -12.461 27.406 1.00 72.19 399 SER A C 1
ATOM 3282 O O . SER A 1 399 ? -3.378 -12.722 26.250 1.00 72.19 399 SER A O 1
ATOM 3284 N N . TRP A 1 400 ? -4.066 -11.232 27.774 1.00 73.50 400 TRP A N 1
ATOM 3285 C CA . TRP A 1 400 ? -4.065 -10.075 26.875 1.00 73.50 400 TRP A CA 1
ATOM 3286 C C . TRP A 1 400 ? -2.716 -9.355 26.891 1.00 73.50 400 TRP A C 1
ATOM 3288 O O . TRP A 1 400 ? -2.257 -8.902 25.843 1.00 73.50 400 TRP A O 1
ATOM 3298 N N . LYS A 1 401 ? -2.044 -9.304 28.051 1.00 72.44 401 LYS A N 1
ATOM 3299 C CA . LYS A 1 401 ? -0.711 -8.690 28.198 1.00 72.44 401 LYS A CA 1
ATOM 3300 C C . LYS A 1 401 ? 0.328 -9.323 27.276 1.00 72.44 401 LYS A C 1
ATOM 3302 O O . LYS A 1 401 ? 1.093 -8.598 26.645 1.00 72.44 401 LYS A O 1
ATOM 3307 N N . ALA A 1 402 ? 0.273 -10.646 27.101 1.00 73.56 402 ALA A N 1
ATOM 3308 C CA . ALA A 1 402 ? 1.165 -11.379 26.200 1.00 73.56 402 ALA A CA 1
ATOM 3309 C C . ALA A 1 402 ? 1.171 -10.835 24.752 1.00 73.56 402 ALA A C 1
ATOM 3311 O O . ALA A 1 402 ? 2.183 -10.937 24.065 1.00 73.56 402 ALA A O 1
ATOM 3312 N N . ASN A 1 403 ? 0.073 -10.217 24.293 1.00 66.25 403 ASN A N 1
ATOM 3313 C CA . ASN A 1 403 ? -0.029 -9.613 22.958 1.00 66.25 403 ASN A CA 1
ATOM 3314 C C . ASN A 1 403 ? 0.306 -8.112 22.931 1.00 66.25 403 ASN A C 1
ATOM 3316 O O . ASN A 1 403 ? 0.561 -7.559 21.859 1.00 66.25 403 ASN A O 1
ATOM 3320 N N . ALA A 1 404 ? 0.302 -7.447 24.086 1.00 63.28 404 ALA A N 1
ATOM 3321 C CA . ALA A 1 404 ? 0.628 -6.031 24.217 1.00 63.28 404 ALA A CA 1
ATOM 3322 C C . ALA A 1 404 ? 2.136 -5.777 24.379 1.00 63.28 404 ALA A C 1
ATOM 3324 O O . ALA A 1 404 ? 2.611 -4.712 23.986 1.00 63.28 404 ALA A O 1
ATOM 3325 N N . GLU A 1 405 ? 2.871 -6.743 24.934 1.00 57.19 405 GLU A N 1
ATOM 3326 C CA . GLU A 1 405 ? 4.305 -6.629 25.231 1.00 57.19 405 GLU A CA 1
ATOM 3327 C C . GLU A 1 405 ? 5.223 -6.917 24.041 1.00 57.19 405 GLU A C 1
ATOM 3329 O O . GLU A 1 405 ? 6.409 -6.607 24.119 1.00 57.19 405 GLU A O 1
ATOM 3334 N N . VAL A 1 406 ? 4.714 -7.471 22.934 1.00 54.56 406 VAL A N 1
ATOM 3335 C CA . VAL A 1 406 ? 5.533 -7.706 21.736 1.00 54.56 406 VAL A CA 1
ATOM 3336 C C . VAL A 1 406 ? 5.900 -6.342 21.141 1.00 54.56 406 VAL A C 1
ATOM 3338 O O . VAL A 1 406 ? 5.016 -5.662 20.607 1.00 54.56 406 VAL A O 1
ATOM 3341 N N . PRO A 1 407 ? 7.172 -5.901 21.214 1.00 47.16 407 PRO A N 1
ATOM 3342 C CA . PRO A 1 407 ? 7.568 -4.635 20.627 1.00 47.16 407 PRO A CA 1
ATOM 3343 C C . PRO A 1 407 ? 7.327 -4.738 19.124 1.00 47.16 407 PRO A C 1
ATOM 3345 O O . PRO A 1 407 ? 7.801 -5.674 18.480 1.00 47.16 407 PRO A O 1
ATOM 3348 N N . SER A 1 408 ? 6.570 -3.797 18.564 1.00 45.03 408 SER A N 1
ATOM 3349 C CA . SER A 1 408 ? 6.469 -3.641 17.116 1.00 45.03 408 SER A CA 1
ATOM 3350 C C . SER A 1 408 ? 7.855 -3.266 16.589 1.00 45.03 408 SER A C 1
ATOM 3352 O O . SER A 1 408 ? 8.250 -2.103 16.702 1.00 45.03 408 SER A O 1
ATOM 3354 N N . GLY A 1 409 ? 8.602 -4.271 16.128 1.00 36.50 409 GLY A N 1
ATOM 3355 C CA . GLY A 1 409 ? 9.861 -4.111 15.401 1.00 36.50 409 GLY A CA 1
ATOM 3356 C C . GLY A 1 409 ? 9.667 -3.503 14.022 1.00 36.50 409 GLY A C 1
ATOM 3357 O O . GLY A 1 409 ? 8.552 -3.640 13.462 1.00 36.50 409 GLY A O 1
#

Foldseek 3Di:
DVLVLLLVLLVVLVVVVVVVVVVLVVVVVVVVVVVVVVPPPDDDDDDDDDDDDDDDDDDDDDDDDDDDPDPDPVVVPDPPPDPDPDPDPPPPDPDPVPQDDDPLLVVLLVQLVCCLPPVDRPDPDDDALVSLLVVLVVLLVDPDPPSLVSLVSSQVSLCSCVPDDDDPPDPDSPDHRHHDFLSSLLSSLSSLLPDAEAVVSLVVLVVSLVVLCCCCVPVVRVRSNAAASSLLSSLSNLLSHQDLCSLVVLLVVVSVVCSVDVRRDALVSLLSSLSSLLHDHPDLSSLVVSLVSLVSVCCSVPVVVSDPHDDHALSNLLSNLSSLVSDDPPPPVSVVVLVVSLVVCLVSLRDALSNLLSNVVSVLVDPPQCPPHVPLCVVLVVDDSVVSSVSVLVVDDVSSVVNHPPPPD

pLDDT: mean 78.18, std 21.05, range [29.8, 98.62]